Protein AF-N1JB78-F1 (afdb_monomer)

Nearest PDB structures (foldseek):
  8us4-assembly1_A  TM=1.452E-01  e=4.161E-01  Pseudomonas aeruginosa PAO1
  8us1-assembly1_A  TM=1.409E-01  e=8.564E-01  Pseudomonas aeruginosa PAO1
  8us2-assembly2_B  TM=1.282E-01  e=1.601E+00  Pseudomonas aeruginosa PAO1

pLDDT: mean 86.52, std 19.16, range [22.55, 98.88]

InterPro domains:
  IPR021102 Peptide-N4-(N-acetyl-beta-glucosaminyl)asparagine amidase A [PTHR31104] (4-340)
  IPR056948 Peptide N-acetyl-beta-D-glucosaminyl asparaginase amidase A, N-terminal [PF12222] (2-119)

Organism: Blumeria graminis f. sp. hordei (strain DH14) (NCBI:txid546991)

Structure (mmCIF, N/CA/C/O backbone):
data_AF-N1JB78-F1
#
_entry.id   AF-N1JB78-F1
#
loop_
_atom_site.group_PDB
_atom_site.id
_atom_site.type_symbol
_atom_site.label_atom_id
_atom_site.label_alt_id
_atom_site.label_comp_id
_atom_site.label_asym_id
_atom_site.label_entity_id
_atom_site.label_seq_id
_atom_site.pdbx_PDB_ins_code
_atom_site.Cartn_x
_atom_site.Cartn_y
_atom_site.Cartn_z
_atom_site.occupancy
_atom_site.B_iso_or_equiv
_atom_site.auth_seq_id
_atom_site.auth_comp_id
_atom_site.auth_asym_id
_atom_site.auth_atom_id
_atom_site.pdbx_PDB_model_num
ATOM 1 N N . MET A 1 1 ? 4.279 -5.003 -26.337 1.00 45.25 1 MET A N 1
ATOM 2 C CA . MET A 1 1 ? 3.695 -5.065 -24.983 1.00 45.25 1 MET A CA 1
ATOM 3 C C . MET A 1 1 ? 2.328 -4.400 -25.038 1.00 45.25 1 MET A C 1
ATOM 5 O O . MET A 1 1 ? 2.207 -3.403 -25.738 1.00 45.25 1 MET A O 1
ATOM 9 N N . THR A 1 2 ? 1.301 -4.965 -24.410 1.00 51.94 2 THR A N 1
ATOM 10 C CA . THR A 1 2 ? -0.037 -4.355 -24.332 1.00 51.94 2 THR A CA 1
ATOM 11 C C . THR A 1 2 ? -0.148 -3.575 -23.029 1.00 51.94 2 THR A C 1
ATOM 13 O O . THR A 1 2 ? 0.225 -4.096 -21.983 1.00 51.94 2 THR A O 1
ATOM 16 N N . LEU A 1 3 ? -0.635 -2.335 -23.083 1.00 63.84 3 LEU A N 1
ATOM 17 C CA . LEU A 1 3 ? -1.015 -1.606 -21.874 1.00 63.84 3 LEU A CA 1
ATOM 18 C C . LEU A 1 3 ? -2.269 -2.270 -21.301 1.00 63.84 3 LEU A C 1
ATOM 20 O O . LEU A 1 3 ? -3.248 -2.454 -22.029 1.00 63.84 3 LEU A O 1
ATOM 24 N N . ASN A 1 4 ? -2.236 -2.640 -20.023 1.00 65.75 4 ASN A N 1
ATOM 25 C CA . ASN A 1 4 ? -3.406 -3.207 -19.361 1.00 65.75 4 ASN A CA 1
ATOM 26 C C . ASN A 1 4 ? -4.521 -2.153 -19.280 1.00 65.75 4 ASN A C 1
ATOM 28 O O . ASN A 1 4 ? -4.266 -0.951 -19.172 1.00 65.75 4 ASN A O 1
ATOM 32 N N . GLY A 1 5 ? -5.772 -2.607 -19.353 1.00 69.31 5 GLY A N 1
ATOM 33 C CA . GLY A 1 5 ? -6.934 -1.723 -19.292 1.00 69.31 5 GLY A CA 1
ATOM 34 C C . GLY A 1 5 ? -7.060 -0.982 -17.955 1.00 69.31 5 GLY A C 1
ATOM 35 O O . GLY A 1 5 ? -6.502 -1.387 -16.931 1.00 69.31 5 GLY A O 1
ATOM 36 N N . PHE A 1 6 ? -7.864 0.083 -17.965 1.00 80.81 6 PHE A N 1
ATOM 37 C CA . PHE A 1 6 ? -8.300 0.820 -16.771 1.00 80.81 6 PHE A CA 1
ATOM 38 C C . PHE A 1 6 ? -7.197 1.570 -15.996 1.00 80.81 6 PHE A C 1
ATOM 40 O O . PHE A 1 6 ? -7.263 1.668 -14.769 1.00 80.81 6 PHE A O 1
ATOM 47 N N . SER A 1 7 ? -6.223 2.162 -16.706 1.00 87.81 7 SER A N 1
ATOM 48 C CA . SER A 1 7 ? -5.169 3.055 -16.167 1.00 87.81 7 SER A CA 1
ATOM 49 C C . SER A 1 7 ? -4.082 2.349 -15.319 1.00 87.81 7 SER A C 1
ATOM 51 O O . SER A 1 7 ? -4.271 1.186 -14.954 1.00 87.81 7 SER A O 1
ATOM 53 N N . PRO A 1 8 ? -2.958 3.017 -14.971 1.00 90.19 8 PRO A N 1
ATOM 54 C CA . PRO A 1 8 ? -1.932 2.473 -14.069 1.00 90.19 8 PRO A CA 1
ATOM 55 C C . PRO A 1 8 ? -2.335 2.486 -12.582 1.00 90.19 8 PRO A C 1
ATOM 57 O O . PRO A 1 8 ? -1.579 2.012 -11.744 1.00 90.19 8 PRO A O 1
ATOM 60 N N . PHE A 1 9 ? -3.502 3.034 -12.240 1.00 93.38 9 PHE A N 1
ATOM 61 C CA . PHE A 1 9 ? -3.968 3.172 -10.865 1.00 93.38 9 PHE A CA 1
ATOM 62 C C . PHE A 1 9 ? -4.898 2.028 -10.454 1.00 93.38 9 PHE A C 1
ATOM 64 O O . PHE A 1 9 ? -5.710 1.559 -11.260 1.00 93.38 9 PHE A O 1
ATOM 71 N N . ARG A 1 10 ? -4.805 1.599 -9.191 1.00 93.88 10 ARG A N 1
ATOM 72 C CA . ARG A 1 10 ? -5.688 0.600 -8.585 1.00 93.88 10 ARG A CA 1
ATOM 73 C C . ARG A 1 10 ? -6.072 1.029 -7.173 1.00 93.88 10 ARG A C 1
ATOM 75 O O . ARG A 1 10 ? -5.198 1.318 -6.363 1.00 93.88 10 ARG A O 1
ATOM 82 N N . GLU A 1 11 ? -7.369 1.018 -6.891 1.00 96.25 11 GLU A N 1
ATOM 83 C CA . GLU A 1 11 ? -7.931 1.207 -5.553 1.00 96.25 11 GLU A CA 1
ATOM 84 C C . GLU A 1 11 ? -8.647 -0.075 -5.137 1.00 96.25 11 GLU A C 1
ATOM 86 O O . GLU A 1 11 ? -9.532 -0.554 -5.844 1.00 96.25 11 GLU A O 1
ATOM 91 N N . VAL A 1 12 ? -8.263 -0.634 -3.994 1.00 97.12 12 VAL A N 1
ATOM 92 C CA . VAL A 1 12 ? -9.001 -1.722 -3.352 1.00 97.12 12 VAL A CA 1
ATOM 93 C C . VAL A 1 12 ? -9.975 -1.089 -2.365 1.00 97.12 12 VAL A C 1
ATOM 95 O O . VAL A 1 12 ? -9.572 -0.275 -1.544 1.00 97.12 12 VAL A O 1
ATOM 98 N N . GLN A 1 13 ? -11.252 -1.429 -2.449 1.00 97.81 13 GLN A N 1
ATOM 99 C CA . GLN A 1 13 ? -12.327 -0.865 -1.638 1.00 97.81 13 GLN A CA 1
ATOM 100 C C . GLN A 1 13 ? -12.920 -1.951 -0.748 1.00 97.81 13 GLN A C 1
ATOM 102 O O . GLN A 1 13 ? -13.167 -3.060 -1.221 1.00 97.81 13 GLN A O 1
ATOM 107 N N . LEU A 1 14 ? -13.199 -1.609 0.508 1.00 98.38 14 LEU A N 1
ATOM 108 C CA . LEU A 1 14 ? -14.078 -2.376 1.382 1.00 98.38 14 LEU A CA 1
ATOM 109 C C . LEU A 1 14 ? -15.451 -1.707 1.395 1.00 98.38 14 LEU A C 1
ATOM 111 O O . LEU A 1 14 ? -15.554 -0.526 1.736 1.00 98.38 14 LEU A O 1
ATOM 115 N N . LEU A 1 15 ? -16.500 -2.457 1.067 1.00 98.19 15 LEU A N 1
ATOM 116 C CA . LEU A 1 15 ? -17.882 -2.019 1.220 1.00 98.19 15 LEU A CA 1
ATOM 117 C C . LEU A 1 15 ? -18.598 -2.869 2.271 1.00 98.19 15 LEU A C 1
ATOM 119 O O . LEU A 1 15 ? -18.447 -4.089 2.288 1.00 98.19 15 LEU A O 1
ATOM 123 N N . ILE A 1 16 ? -19.405 -2.221 3.110 1.00 98.44 16 ILE A N 1
ATOM 124 C CA . ILE A 1 16 ? -20.310 -2.854 4.075 1.00 98.44 16 ILE A CA 1
ATOM 125 C C . ILE A 1 16 ? -21.734 -2.506 3.650 1.00 98.44 16 ILE A C 1
ATOM 127 O O . ILE A 1 16 ? -22.088 -1.331 3.547 1.00 98.44 16 ILE A O 1
ATOM 131 N N . ASP A 1 17 ? -22.528 -3.525 3.326 1.00 97.50 17 ASP A N 1
ATOM 132 C CA . ASP A 1 17 ? -23.899 -3.392 2.816 1.00 97.50 17 ASP A CA 1
ATOM 133 C C . ASP A 1 17 ? -24.011 -2.394 1.643 1.00 97.50 17 ASP A C 1
ATOM 135 O O . ASP A 1 17 ? -24.917 -1.561 1.567 1.00 97.50 17 ASP A O 1
ATOM 139 N N . GLY A 1 18 ? -23.039 -2.457 0.724 1.00 96.75 18 GLY A N 1
ATOM 140 C CA . GLY A 1 18 ? -22.968 -1.618 -0.478 1.00 96.75 18 GLY A CA 1
ATOM 141 C C . GLY A 1 18 ? -22.473 -0.185 -0.251 1.00 96.75 18 GLY A C 1
ATOM 142 O O . GLY A 1 18 ? -22.441 0.602 -1.195 1.00 96.75 18 GLY A O 1
ATOM 143 N N . LYS A 1 19 ? -22.071 0.173 0.973 1.00 97.75 19 LYS A N 1
ATOM 144 C CA . LYS A 1 19 ? -21.529 1.494 1.318 1.00 97.75 19 LYS A CA 1
ATOM 145 C C . LYS A 1 19 ? -20.030 1.409 1.585 1.00 97.75 19 LYS A C 1
ATOM 147 O O . LYS A 1 19 ? -19.569 0.462 2.210 1.00 97.75 19 LYS A O 1
ATOM 152 N N . LEU A 1 20 ? -19.268 2.407 1.143 1.00 98.00 20 LEU A N 1
ATOM 153 C CA . LEU A 1 20 ? -17.815 2.415 1.307 1.00 98.00 20 LEU A CA 1
ATOM 154 C C . LEU A 1 20 ? -17.415 2.526 2.788 1.00 98.00 20 LEU A C 1
ATOM 156 O O . LEU A 1 20 ? -17.781 3.490 3.457 1.00 98.00 20 LEU A O 1
ATOM 160 N N . ALA A 1 21 ? -16.633 1.558 3.261 1.00 98.44 21 ALA A N 1
ATOM 161 C CA . ALA A 1 21 ? -16.106 1.487 4.621 1.00 98.44 21 ALA A CA 1
ATOM 162 C C . ALA A 1 21 ? -14.614 1.855 4.707 1.00 98.44 21 ALA A C 1
ATOM 164 O O . ALA A 1 21 ? -14.156 2.318 5.745 1.00 98.44 21 ALA A O 1
ATOM 165 N N . GLY A 1 22 ? -13.861 1.690 3.619 1.00 98.50 22 GLY A N 1
ATOM 166 C CA . GLY A 1 22 ? -12.447 2.054 3.552 1.00 98.50 22 GLY A CA 1
ATOM 167 C C . GLY A 1 22 ? -11.826 1.719 2.205 1.00 98.50 22 GLY A C 1
ATOM 168 O O . GLY A 1 22 ? -12.439 1.034 1.381 1.00 98.50 22 GLY A O 1
ATOM 169 N N . VAL A 1 23 ? -10.612 2.208 1.977 1.00 98.38 23 VAL A N 1
ATOM 170 C CA . VAL A 1 23 ? -9.838 1.960 0.758 1.00 98.38 23 VAL A CA 1
ATOM 171 C C . VAL A 1 23 ? -8.391 1.601 1.070 1.00 98.38 23 VAL A C 1
ATOM 173 O O . VAL A 1 23 ? -7.875 1.950 2.122 1.00 98.38 23 VAL A O 1
ATOM 176 N N . TYR A 1 24 ? -7.729 0.943 0.126 1.00 97.44 24 TYR A N 1
ATOM 177 C CA . TYR A 1 24 ? -6.304 0.646 0.153 1.00 97.44 24 TYR A CA 1
ATOM 178 C C . TYR A 1 24 ? -5.687 0.895 -1.222 1.00 97.44 24 TYR A C 1
ATOM 180 O O . TYR A 1 24 ? -6.198 0.411 -2.239 1.00 97.44 24 TYR A O 1
ATOM 188 N N . TRP A 1 25 ? -4.570 1.626 -1.255 1.00 97.38 25 TRP A N 1
ATOM 189 C CA . TRP A 1 25 ? -3.743 1.820 -2.448 1.00 97.38 25 TRP A CA 1
ATOM 190 C C . TRP A 1 25 ? -2.436 1.028 -2.296 1.00 97.38 25 TRP A C 1
ATOM 192 O O . TRP A 1 25 ? -1.566 1.437 -1.521 1.00 97.38 25 TRP A O 1
ATOM 202 N N . PRO A 1 26 ? -2.291 -0.116 -2.998 1.00 94.88 26 PRO A N 1
ATOM 203 C CA . PRO A 1 26 ? -1.233 -1.073 -2.708 1.00 94.88 26 PRO A CA 1
ATOM 204 C C . PRO A 1 26 ? 0.194 -0.566 -2.888 1.00 94.88 26 PRO A C 1
ATOM 206 O O . PRO A 1 26 ? 0.506 0.154 -3.839 1.00 94.88 26 PRO A O 1
ATOM 209 N N . PHE A 1 27 ? 1.091 -1.043 -2.022 1.00 96.38 27 PHE A N 1
ATOM 210 C CA . PHE A 1 27 ? 2.527 -0.958 -2.269 1.00 96.38 27 PHE A CA 1
ATOM 211 C C . PHE A 1 27 ? 2.874 -1.793 -3.520 1.00 96.38 27 PHE A C 1
ATOM 213 O O . PHE A 1 27 ? 2.440 -2.945 -3.618 1.00 96.38 27 PHE A O 1
ATOM 220 N N . PRO A 1 28 ? 3.646 -1.267 -4.491 1.00 93.69 28 PRO A N 1
ATOM 221 C CA . PRO A 1 28 ? 3.922 -1.957 -5.753 1.00 93.69 28 PRO A CA 1
ATOM 222 C C . PRO A 1 28 ? 4.957 -3.084 -5.589 1.00 93.69 28 PRO A C 1
ATOM 224 O O . PRO A 1 28 ? 6.095 -2.974 -6.049 1.00 93.69 28 PRO A O 1
ATOM 227 N N . VAL A 1 29 ? 4.619 -4.168 -4.891 1.00 94.75 29 VAL A N 1
ATOM 228 C CA . VAL A 1 29 ? 5.514 -5.321 -4.678 1.00 94.75 29 VAL A CA 1
ATOM 229 C C . VAL A 1 29 ? 6.004 -5.869 -6.023 1.00 94.75 29 VAL A C 1
ATOM 231 O O . VAL A 1 29 ? 5.210 -6.161 -6.915 1.00 94.75 29 VAL A O 1
ATOM 234 N N . ILE A 1 30 ? 7.326 -6.012 -6.177 1.00 94.19 30 ILE A N 1
ATOM 235 C CA . ILE A 1 30 ? 7.921 -6.678 -7.343 1.00 94.19 30 ILE A CA 1
ATOM 236 C C . ILE A 1 30 ? 8.492 -8.011 -6.868 1.00 94.19 30 ILE A C 1
ATOM 238 O O . ILE A 1 30 ? 9.500 -8.043 -6.167 1.00 94.19 30 ILE A O 1
ATOM 242 N N . PHE A 1 31 ? 7.827 -9.104 -7.242 1.00 92.19 31 PHE A N 1
ATOM 243 C CA . PHE A 1 31 ? 8.242 -10.461 -6.889 1.00 92.19 31 PHE A CA 1
ATOM 244 C C . PHE A 1 31 ? 9.546 -10.877 -7.570 1.00 92.19 31 PHE A C 1
ATOM 246 O O . PHE A 1 31 ? 9.946 -10.333 -8.604 1.00 92.19 31 PHE A O 1
ATOM 253 N N . THR A 1 32 ? 10.191 -11.896 -7.000 1.00 89.81 32 THR A N 1
ATOM 254 C CA . THR A 1 32 ? 11.433 -12.457 -7.530 1.00 89.81 32 THR A CA 1
ATOM 255 C C . THR A 1 32 ? 11.240 -12.926 -8.976 1.00 89.81 32 THR A C 1
ATOM 257 O O . THR A 1 32 ? 10.363 -13.717 -9.309 1.00 89.81 32 THR A O 1
ATOM 260 N N . GLY A 1 33 ? 12.060 -12.379 -9.871 1.00 85.06 33 GLY A N 1
ATOM 261 C CA . GLY A 1 33 ? 11.983 -12.603 -11.317 1.00 85.06 33 GLY A CA 1
ATOM 262 C C . GLY A 1 33 ? 11.240 -11.518 -12.105 1.00 85.06 33 GLY A C 1
ATOM 263 O O . GLY A 1 33 ? 11.380 -11.484 -13.326 1.00 85.06 33 GLY A O 1
ATOM 264 N N . GLY A 1 34 ? 10.508 -10.613 -11.446 1.00 89.56 34 GLY A N 1
ATOM 265 C CA . GLY A 1 34 ? 9.840 -9.480 -12.095 1.00 89.56 34 GLY A CA 1
ATOM 266 C C . GLY A 1 34 ? 10.831 -8.480 -12.694 1.00 89.56 34 GLY A C 1
ATOM 267 O O . GLY A 1 34 ? 11.967 -8.385 -12.244 1.00 89.56 34 GLY A O 1
ATOM 268 N N . VAL A 1 35 ? 10.417 -7.708 -13.701 1.00 90.62 35 VAL A N 1
ATOM 269 C CA . VAL A 1 35 ? 11.266 -6.726 -14.409 1.00 90.62 35 VAL A CA 1
ATOM 270 C C . VAL A 1 35 ? 12.491 -7.365 -15.094 1.00 90.62 35 VAL A C 1
ATOM 272 O O . VAL A 1 35 ? 12.464 -7.578 -16.304 1.00 90.62 35 VAL A O 1
ATOM 275 N N . VAL A 1 36 ? 13.545 -7.703 -14.342 1.00 92.88 36 VAL A N 1
ATOM 276 C CA . VAL A 1 36 ? 14.737 -8.431 -14.799 1.00 92.88 36 VAL A CA 1
ATOM 277 C C . VAL A 1 36 ? 15.184 -9.420 -13.713 1.00 92.88 36 VAL A C 1
ATOM 279 O O . VAL A 1 36 ? 15.400 -9.001 -12.576 1.00 92.88 36 VAL A O 1
ATOM 282 N N . PRO A 1 37 ? 15.413 -10.715 -14.026 1.00 90.00 37 PRO A N 1
ATOM 283 C CA . PRO A 1 37 ? 15.774 -11.722 -13.020 1.00 90.00 37 PRO A CA 1
ATOM 284 C C . PRO A 1 37 ? 17.030 -11.423 -12.190 1.00 90.00 37 PRO A C 1
ATOM 286 O O . PRO A 1 37 ? 17.159 -11.937 -11.081 1.00 90.00 37 PRO A O 1
ATOM 289 N N . GLY A 1 38 ? 17.966 -10.633 -12.725 1.00 91.94 38 GLY A N 1
ATOM 290 C CA . GLY A 1 38 ? 19.208 -10.253 -12.047 1.00 91.94 38 GLY A CA 1
ATOM 291 C C . GLY A 1 38 ? 19.015 -9.349 -10.826 1.00 91.94 38 GLY A C 1
ATOM 292 O O . GLY A 1 38 ? 19.875 -9.367 -9.957 1.00 91.94 38 GLY A O 1
ATOM 293 N N . LEU A 1 39 ? 17.892 -8.626 -10.724 1.00 94.06 39 LEU A N 1
ATOM 294 C CA . LEU A 1 39 ? 17.600 -7.703 -9.613 1.00 94.06 39 LEU A CA 1
ATOM 295 C C . LEU A 1 39 ? 17.371 -8.405 -8.266 1.00 94.06 39 LEU A C 1
ATOM 297 O O . LEU A 1 39 ? 17.384 -7.759 -7.230 1.00 94.06 39 LEU A O 1
ATOM 301 N N . TRP A 1 40 ? 17.095 -9.712 -8.263 1.00 93.81 40 TRP A N 1
ATOM 302 C CA . TRP A 1 40 ? 16.509 -10.381 -7.093 1.00 93.81 40 TRP A CA 1
ATOM 303 C C . TRP A 1 40 ? 17.411 -11.460 -6.493 1.00 93.81 40 TRP A C 1
ATOM 305 O O . TRP A 1 40 ? 16.920 -12.497 -6.038 1.00 93.81 40 TRP A O 1
ATOM 315 N N . ARG A 1 41 ? 18.738 -11.290 -6.588 1.00 90.25 41 ARG A N 1
ATOM 316 C CA . ARG A 1 41 ? 19.715 -12.277 -6.102 1.00 90.25 41 ARG A CA 1
ATOM 317 C C . ARG A 1 41 ? 20.916 -11.625 -5.405 1.00 90.25 41 ARG A C 1
ATOM 319 O O . ARG A 1 41 ? 21.627 -10.864 -6.059 1.00 90.25 41 ARG A O 1
ATOM 326 N N . PRO A 1 42 ? 21.215 -11.979 -4.137 1.00 91.06 42 PRO A N 1
ATOM 327 C CA . PRO A 1 42 ? 20.398 -12.740 -3.185 1.00 91.06 42 PRO A CA 1
ATOM 328 C C . PRO A 1 42 ? 19.349 -11.879 -2.454 1.00 91.06 42 PRO A C 1
ATOM 330 O O . PRO A 1 42 ? 18.540 -12.425 -1.711 1.00 91.06 42 PRO A O 1
ATOM 333 N N . ILE A 1 43 ? 19.346 -10.557 -2.656 1.00 94.31 43 ILE A N 1
ATOM 334 C CA . ILE A 1 43 ? 18.356 -9.643 -2.070 1.00 94.31 43 ILE A CA 1
ATOM 335 C C . ILE A 1 43 ? 17.062 -9.744 -2.879 1.00 94.31 43 ILE A C 1
ATOM 337 O O . ILE A 1 43 ? 17.090 -9.618 -4.100 1.00 94.31 43 ILE A O 1
ATOM 341 N N . VAL A 1 44 ? 15.933 -9.980 -2.216 1.00 94.56 44 VAL A N 1
ATOM 342 C CA . VAL A 1 44 ? 14.610 -10.048 -2.857 1.00 94.56 44 VAL A CA 1
ATOM 343 C C . VAL A 1 44 ? 13.875 -8.712 -2.759 1.00 94.56 44 VAL A C 1
ATOM 345 O O . VAL A 1 44 ? 14.284 -7.826 -2.014 1.00 94.56 44 VAL A O 1
ATOM 348 N N . GLY A 1 45 ? 12.786 -8.543 -3.512 1.00 94.00 45 GLY A N 1
ATOM 349 C CA . GLY A 1 45 ? 11.978 -7.325 -3.443 1.00 94.00 45 GLY A CA 1
ATOM 350 C C . GLY A 1 45 ? 11.410 -7.076 -2.040 1.00 94.00 45 GLY A C 1
ATOM 351 O O . GLY A 1 45 ? 11.117 -8.026 -1.307 1.00 94.00 45 GLY A O 1
ATOM 352 N N . ILE A 1 46 ? 11.222 -5.802 -1.685 1.00 95.69 46 ILE A N 1
ATOM 353 C CA . ILE A 1 46 ? 10.551 -5.399 -0.436 1.00 95.69 46 ILE A CA 1
ATOM 354 C C . ILE A 1 46 ? 9.186 -6.114 -0.338 1.00 95.69 46 ILE A C 1
ATOM 356 O O . ILE A 1 46 ? 8.442 -6.150 -1.320 1.00 95.69 46 ILE A O 1
ATOM 360 N N . ASP A 1 47 ? 8.891 -6.691 0.832 1.00 94.06 47 ASP A N 1
ATOM 361 C CA . ASP A 1 47 ? 7.665 -7.438 1.184 1.00 94.06 47 ASP A CA 1
ATOM 362 C C . ASP A 1 47 ? 7.393 -8.727 0.386 1.00 94.06 47 ASP A C 1
ATOM 364 O O . ASP A 1 47 ? 6.329 -9.326 0.501 1.00 94.06 47 ASP A O 1
ATOM 368 N N . THR A 1 48 ? 8.339 -9.222 -0.418 1.00 92.75 48 THR A N 1
ATOM 369 C CA . THR A 1 48 ? 8.076 -10.394 -1.284 1.00 92.75 48 THR A CA 1
ATOM 370 C C . THR A 1 48 ? 7.915 -11.728 -0.550 1.00 92.75 48 THR A C 1
ATOM 372 O O . THR A 1 48 ? 7.326 -12.650 -1.115 1.00 92.75 48 THR A O 1
ATOM 375 N N . TYR A 1 49 ? 8.421 -11.845 0.681 1.00 90.19 49 TYR A N 1
ATOM 376 C CA . TYR A 1 49 ? 8.235 -13.031 1.531 1.00 90.19 49 TYR A CA 1
ATOM 377 C C . TYR A 1 49 ? 7.188 -12.848 2.629 1.00 90.19 49 TYR A C 1
ATOM 379 O O . TYR A 1 49 ? 6.679 -13.844 3.134 1.00 90.19 49 TYR A O 1
ATOM 387 N N . ASP A 1 50 ? 6.865 -11.604 2.970 1.00 88.44 50 ASP A N 1
ATOM 388 C CA . ASP A 1 50 ? 5.878 -11.255 3.984 1.00 88.44 50 ASP A CA 1
ATOM 389 C C . ASP A 1 50 ? 5.068 -10.067 3.462 1.00 88.44 50 ASP A C 1
ATOM 391 O O . ASP A 1 50 ? 5.489 -8.910 3.540 1.00 88.44 50 ASP A O 1
ATOM 395 N N . LEU A 1 51 ? 3.956 -10.385 2.794 1.00 91.25 51 LEU A N 1
ATOM 396 C CA . LEU A 1 51 ? 3.096 -9.384 2.177 1.00 91.25 51 LEU A CA 1
ATOM 397 C C . LEU A 1 51 ? 2.330 -8.662 3.276 1.00 91.25 51 LEU A C 1
ATOM 399 O O . LEU A 1 51 ? 1.476 -9.255 3.935 1.00 91.25 51 LEU A O 1
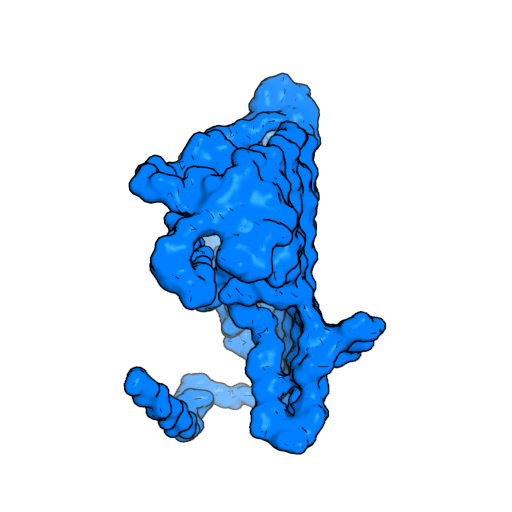ATOM 403 N N . ARG A 1 52 ? 2.597 -7.366 3.429 1.00 90.50 52 ARG A N 1
ATOM 404 C CA . ARG A 1 52 ? 1.862 -6.543 4.384 1.00 90.50 52 ARG A CA 1
ATOM 405 C C . ARG A 1 52 ? 0.385 -6.483 4.045 1.00 90.50 52 ARG A C 1
ATOM 407 O O . ARG A 1 52 ? -0.015 -6.332 2.891 1.00 90.50 52 ARG A O 1
ATOM 414 N N . GLU A 1 53 ? -0.411 -6.515 5.098 1.00 91.94 53 GLU A N 1
ATOM 415 C CA . GLU A 1 53 ? -1.853 -6.385 5.025 1.00 91.94 53 GLU A CA 1
ATOM 416 C C . GLU A 1 53 ? -2.273 -4.988 5.465 1.00 91.94 53 GLU A C 1
ATOM 418 O O . GLU A 1 53 ? -1.729 -4.425 6.414 1.00 91.94 53 GLU A O 1
ATOM 423 N N . HIS A 1 54 ? -3.248 -4.418 4.765 1.00 94.44 54 HIS A N 1
ATOM 424 C CA . HIS A 1 54 ? -3.754 -3.093 5.085 1.00 94.44 54 HIS A CA 1
ATOM 425 C C . HIS A 1 54 ? -4.875 -3.165 6.125 1.00 94.44 54 HIS A C 1
ATOM 427 O O . HIS A 1 54 ? -5.734 -4.047 6.061 1.00 94.44 54 HIS A O 1
ATOM 433 N N . GLN A 1 55 ? -4.873 -2.231 7.073 1.00 95.50 55 GLN A N 1
ATOM 434 C CA . GLN A 1 55 ? -5.874 -2.126 8.130 1.00 95.50 55 GLN A CA 1
ATOM 435 C C . GLN A 1 55 ? -6.944 -1.100 7.740 1.00 95.50 55 GLN A C 1
ATOM 437 O O . GLN A 1 55 ? -6.625 0.036 7.416 1.00 95.50 55 GLN A O 1
ATOM 442 N N . ILE A 1 56 ? -8.216 -1.497 7.814 1.00 97.50 56 ILE A N 1
ATOM 443 C CA . ILE A 1 56 ? -9.373 -0.599 7.712 1.00 97.50 56 ILE A CA 1
ATOM 444 C C . ILE A 1 56 ? -10.168 -0.742 9.004 1.00 97.50 56 ILE A C 1
ATOM 446 O O . ILE A 1 56 ? -10.602 -1.848 9.335 1.00 97.50 56 ILE A O 1
ATOM 450 N N . ASP A 1 57 ? -10.357 0.357 9.732 1.00 97.44 57 ASP A N 1
ATOM 451 C CA . ASP A 1 57 ? -11.156 0.333 10.953 1.00 97.44 57 ASP A CA 1
ATOM 452 C C . ASP A 1 57 ? -12.657 0.368 10.638 1.00 97.44 57 ASP A C 1
ATOM 454 O O . ASP A 1 57 ? -13.204 1.365 10.163 1.00 97.44 57 ASP A O 1
ATOM 458 N N . ILE A 1 58 ? -13.336 -0.739 10.936 1.00 97.56 58 ILE A N 1
ATOM 459 C CA . ILE A 1 58 ? -14.788 -0.864 10.791 1.00 97.56 58 ILE A CA 1
ATOM 460 C C . ILE A 1 58 ? -15.541 -0.585 12.100 1.00 97.56 58 ILE A C 1
ATOM 462 O O . ILE A 1 58 ? -16.760 -0.732 12.129 1.00 97.56 58 ILE A O 1
ATOM 466 N N . THR A 1 59 ? -14.866 -0.148 13.171 1.00 97.12 59 THR A N 1
ATOM 467 C CA . THR A 1 59 ? -15.482 0.195 14.468 1.00 97.12 59 THR A CA 1
ATOM 468 C C . THR A 1 59 ? -16.678 1.141 14.338 1.00 97.12 59 THR A C 1
ATOM 470 O O . THR A 1 59 ? -17.698 0.871 14.977 1.00 97.12 59 THR A O 1
ATOM 473 N N . PRO A 1 60 ? -16.658 2.187 13.479 1.00 98.12 60 PRO A N 1
ATOM 474 C CA . PRO A 1 60 ? -17.828 3.043 13.296 1.00 98.12 60 PRO A CA 1
ATOM 475 C C . PRO A 1 60 ? -19.092 2.294 12.845 1.00 98.12 60 PRO A C 1
ATOM 477 O O . PRO A 1 60 ? -20.199 2.783 13.047 1.00 98.12 60 PRO A O 1
ATOM 480 N N . TRP A 1 61 ? -18.966 1.100 12.271 1.00 98.06 61 TRP A N 1
ATOM 481 C CA . TRP A 1 61 ? -20.090 0.296 11.801 1.00 98.06 61 TRP A CA 1
ATOM 482 C C . TRP A 1 61 ? -20.701 -0.597 12.882 1.00 98.06 61 TRP A C 1
ATOM 484 O O . TRP A 1 61 ? -21.813 -1.081 12.678 1.00 98.06 61 TRP A O 1
ATOM 494 N N . LEU A 1 62 ? -20.034 -0.796 14.029 1.00 96.31 62 LEU A N 1
ATOM 495 C CA . LEU A 1 62 ? -20.453 -1.759 15.060 1.00 96.31 62 LEU A CA 1
ATOM 496 C C . LEU A 1 62 ? -21.905 -1.577 15.506 1.00 96.31 62 LEU A C 1
ATOM 498 O O . LEU A 1 62 ? -22.606 -2.570 15.683 1.00 96.31 62 LEU A O 1
ATOM 502 N N . GLY A 1 63 ? -22.374 -0.330 15.617 1.00 93.69 63 GLY A N 1
ATOM 503 C CA . GLY A 1 63 ? -23.740 -0.030 16.047 1.00 93.69 63 GLY A CA 1
ATOM 504 C C . GLY A 1 63 ? -24.835 -0.515 15.092 1.00 93.69 63 GLY A C 1
ATOM 505 O O . GLY A 1 63 ? -25.977 -0.655 15.519 1.00 93.69 63 GLY A O 1
ATOM 506 N N . VAL A 1 64 ? -24.499 -0.787 13.824 1.00 94.75 64 VAL A N 1
ATOM 507 C CA . VAL A 1 64 ? -25.450 -1.263 12.803 1.00 94.75 64 VAL A CA 1
ATOM 508 C C . VAL A 1 64 ? -25.177 -2.681 12.306 1.00 94.75 64 VAL A C 1
ATOM 510 O O . VAL A 1 64 ? -26.070 -3.255 11.699 1.00 94.75 64 VAL A O 1
ATOM 513 N N . ILE A 1 65 ? -23.988 -3.246 12.555 1.00 96.25 65 ILE A N 1
ATOM 514 C CA . ILE A 1 65 ? -23.654 -4.631 12.160 1.00 96.25 65 ILE A CA 1
ATOM 515 C C . ILE A 1 65 ? -23.803 -5.657 13.293 1.00 96.25 65 ILE A C 1
ATOM 517 O O . ILE A 1 65 ? -23.666 -6.858 13.068 1.00 96.25 65 ILE A O 1
ATOM 521 N N . SER A 1 66 ? -24.056 -5.195 14.521 1.00 94.75 66 SER A N 1
ATOM 522 C CA . SER A 1 66 ? -24.242 -6.049 15.707 1.00 94.75 66 SER A CA 1
ATOM 523 C C . SER A 1 66 ? -25.721 -6.359 15.989 1.00 94.75 66 SER A C 1
ATOM 525 O O . SER A 1 66 ? -26.086 -6.683 17.115 1.00 94.75 66 SER A O 1
ATOM 527 N N . ASP A 1 67 ? -26.598 -6.246 14.989 1.00 94.12 67 ASP A N 1
ATOM 528 C CA . ASP A 1 67 ? -28.059 -6.325 15.153 1.00 94.12 67 ASP A CA 1
ATOM 529 C C . ASP A 1 67 ? -28.632 -7.759 15.054 1.00 94.12 67 ASP A C 1
ATOM 531 O O . ASP A 1 67 ? -29.838 -7.971 15.202 1.00 94.12 67 ASP A O 1
ATOM 535 N N . GLY A 1 68 ? -27.767 -8.753 14.822 1.00 93.81 68 GLY A N 1
ATOM 536 C CA . GLY A 1 68 ? -28.135 -10.159 14.644 1.00 93.81 68 GLY A CA 1
ATOM 537 C C . GLY A 1 68 ? -28.602 -10.527 13.231 1.00 93.81 68 GLY A C 1
ATOM 538 O O . GLY A 1 68 ? -28.924 -11.694 12.990 1.00 93.81 68 GLY A O 1
ATOM 539 N N . ASN A 1 69 ? -28.628 -9.577 12.293 1.00 96.31 69 ASN A N 1
ATOM 540 C CA . ASN A 1 69 ? -28.943 -9.818 10.891 1.00 96.31 69 ASN A CA 1
ATOM 541 C C . ASN A 1 69 ? -27.694 -10.217 10.087 1.00 96.31 69 ASN A C 1
ATOM 543 O O . ASN A 1 69 ? -26.556 -10.195 10.554 1.00 96.31 69 ASN A O 1
ATOM 547 N N . SER A 1 70 ? -27.918 -10.654 8.846 1.00 97.44 70 SER A N 1
ATOM 548 C CA . SER A 1 70 ? -26.830 -10.926 7.902 1.00 97.44 70 SER A CA 1
ATOM 549 C C . SER A 1 70 ? -26.378 -9.637 7.220 1.00 97.44 70 SER A C 1
ATOM 551 O O . SER A 1 70 ? -27.211 -8.925 6.663 1.00 97.44 70 SER A O 1
ATOM 553 N N . HIS A 1 71 ? -25.065 -9.407 7.185 1.00 97.31 71 HIS A N 1
ATOM 554 C CA . HIS A 1 71 ? -24.429 -8.268 6.515 1.00 97.31 71 HIS A CA 1
ATOM 555 C C . HIS A 1 71 ? -23.499 -8.730 5.393 1.00 97.31 71 HIS A C 1
ATOM 557 O O . HIS A 1 71 ? -22.956 -9.838 5.431 1.00 97.31 71 HIS A O 1
ATOM 563 N N . THR A 1 72 ? -23.299 -7.873 4.394 1.00 97.94 72 THR A N 1
ATOM 564 C CA . THR A 1 72 ? -22.411 -8.136 3.255 1.00 97.94 72 THR A CA 1
ATOM 565 C C . THR A 1 72 ? -21.147 -7.295 3.351 1.00 97.94 72 THR A C 1
ATOM 567 O O . THR A 1 72 ? -21.216 -6.070 3.367 1.00 97.94 72 THR A O 1
ATOM 570 N N . PHE A 1 73 ? -19.993 -7.962 3.329 1.00 97.81 73 PHE A N 1
ATOM 571 C CA . PHE A 1 73 ? -18.682 -7.337 3.178 1.00 97.81 73 PHE A CA 1
ATOM 572 C C . PHE A 1 73 ? -18.163 -7.637 1.770 1.00 97.81 73 PHE A C 1
ATOM 574 O O . PHE A 1 73 ? -17.959 -8.798 1.415 1.00 97.81 73 PHE A O 1
ATOM 581 N N . GLU A 1 74 ? -17.969 -6.602 0.960 1.00 97.00 74 GLU A N 1
ATOM 582 C CA . GLU A 1 74 ? -17.491 -6.713 -0.419 1.00 97.00 74 GLU A CA 1
ATOM 583 C C . GLU A 1 74 ? -16.093 -6.102 -0.533 1.00 97.00 74 GLU A C 1
ATOM 585 O O . GLU A 1 74 ? -15.867 -4.974 -0.097 1.00 97.00 74 GLU A O 1
ATOM 590 N N . ILE A 1 75 ? -15.164 -6.835 -1.154 1.00 96.56 75 ILE A N 1
ATOM 591 C CA . ILE A 1 75 ? -13.889 -6.278 -1.614 1.00 96.56 75 ILE A CA 1
ATOM 592 C C . ILE A 1 75 ? -14.000 -6.029 -3.113 1.00 96.56 75 ILE A C 1
ATOM 594 O O . ILE A 1 75 ? -14.216 -6.964 -3.887 1.00 96.56 75 ILE A O 1
ATOM 598 N N . ARG A 1 76 ? -13.810 -4.776 -3.523 1.00 95.25 76 ARG A N 1
ATOM 599 C CA . ARG A 1 76 ? -13.870 -4.353 -4.925 1.00 95.25 76 ARG A CA 1
ATOM 600 C C . ARG A 1 76 ? -12.539 -3.759 -5.356 1.00 95.25 76 ARG A C 1
ATOM 602 O O . ARG A 1 76 ? -11.937 -2.996 -4.613 1.00 95.25 76 ARG A O 1
ATOM 609 N N . VAL A 1 77 ? -12.087 -4.077 -6.567 1.00 95.38 77 VAL A N 1
ATOM 610 C CA . VAL A 1 77 ? -10.894 -3.451 -7.156 1.00 95.38 77 VAL A CA 1
ATOM 611 C C . VAL A 1 77 ? -11.320 -2.524 -8.285 1.00 95.38 77 VAL A C 1
ATOM 613 O O . VAL A 1 77 ? -11.886 -2.968 -9.285 1.00 95.38 77 VAL A O 1
ATOM 616 N N . ALA A 1 78 ? -11.015 -1.242 -8.125 1.00 94.31 78 ALA A N 1
ATOM 617 C CA . ALA A 1 78 ? -11.287 -0.186 -9.083 1.00 94.31 78 ALA A CA 1
ATOM 618 C C . ALA A 1 78 ? -10.012 0.208 -9.839 1.00 94.31 78 ALA A C 1
ATOM 620 O O . ALA A 1 78 ? -8.927 0.304 -9.264 1.00 94.31 78 ALA A O 1
ATOM 621 N N . GLY A 1 79 ? -10.145 0.456 -11.139 1.00 94.12 79 GLY A N 1
ATOM 622 C CA . GLY A 1 79 ? -9.183 1.218 -11.931 1.00 94.12 79 GLY A CA 1
ATOM 623 C C . GLY A 1 79 ? -9.747 2.599 -12.252 1.00 94.12 79 GLY A C 1
ATOM 624 O O . GLY A 1 79 ? -10.682 3.064 -11.604 1.00 94.12 79 GLY A O 1
ATOM 625 N N . ILE A 1 80 ? -9.216 3.244 -13.288 1.00 92.94 80 ILE A N 1
ATOM 626 C CA . ILE A 1 80 ? -9.766 4.497 -13.814 1.00 92.94 80 ILE A CA 1
ATOM 627 C C . ILE A 1 80 ? -10.123 4.307 -15.276 1.00 92.94 80 ILE A C 1
ATOM 629 O O . ILE A 1 80 ? -9.313 3.846 -16.085 1.00 92.94 80 ILE A O 1
ATOM 633 N N . GLN A 1 81 ? -11.335 4.717 -15.624 1.00 89.25 81 GLN A N 1
ATOM 634 C CA . GLN A 1 81 ? -11.758 4.865 -17.001 1.00 89.25 81 GLN A CA 1
ATOM 635 C C . GLN A 1 81 ? -11.898 6.347 -17.330 1.00 89.25 81 GLN A C 1
ATOM 637 O O . GLN A 1 81 ? -12.646 7.091 -16.694 1.00 89.25 81 GLN A O 1
ATOM 642 N N . GLN A 1 82 ? -11.156 6.768 -18.346 1.00 82.94 82 GLN A N 1
ATOM 643 C CA . GLN A 1 82 ? -11.279 8.089 -18.939 1.00 82.94 82 GLN A CA 1
ATOM 644 C C . GLN A 1 82 ? -12.362 8.046 -20.022 1.00 82.94 82 GLN A C 1
ATOM 646 O O . GLN A 1 82 ? -12.378 7.135 -20.856 1.00 82.94 82 GLN A O 1
ATOM 651 N N . HIS A 1 83 ? -13.247 9.040 -20.041 1.00 72.25 83 HIS A N 1
ATOM 652 C CA . HIS A 1 83 ? -14.121 9.277 -21.187 1.00 72.25 83 HIS A CA 1
ATOM 653 C C . HIS A 1 83 ? -13.420 10.225 -22.172 1.00 72.25 83 HIS A C 1
ATOM 655 O O . HIS A 1 83 ? -12.697 11.125 -21.762 1.00 72.25 83 HIS A O 1
ATOM 661 N N . GLN A 1 84 ? -13.583 9.961 -23.472 1.00 65.19 84 GLN A N 1
ATOM 662 C CA . GLN A 1 84 ? -12.875 10.586 -24.603 1.00 65.19 84 GLN A CA 1
ATOM 663 C C . GLN A 1 84 ? -12.359 12.020 -24.358 1.00 65.19 84 GLN A C 1
ATOM 665 O O . GLN A 1 84 ? -13.148 12.952 -24.245 1.00 65.19 84 GLN A O 1
ATOM 670 N N . ASN A 1 85 ? -11.030 12.185 -24.378 1.00 65.62 85 ASN A N 1
ATOM 671 C CA . ASN A 1 85 ? -10.303 13.463 -24.298 1.00 65.62 85 ASN A CA 1
ATOM 672 C C . ASN A 1 85 ? -10.577 14.331 -23.053 1.00 65.62 85 ASN A C 1
ATOM 674 O O . ASN A 1 85 ? -10.203 15.504 -23.043 1.00 65.62 85 ASN A O 1
ATOM 678 N N . ASP A 1 86 ? -11.197 13.783 -22.008 1.00 79.50 86 ASP A N 1
ATOM 679 C CA . ASP A 1 86 ? -11.358 14.475 -20.729 1.00 79.50 86 ASP A CA 1
ATOM 680 C C . ASP A 1 86 ? -10.004 14.584 -20.001 1.00 79.50 86 ASP A C 1
ATOM 682 O O . ASP A 1 86 ? -9.151 13.718 -20.140 1.00 79.50 86 ASP A O 1
ATOM 686 N N . VAL A 1 87 ? -9.775 15.628 -19.212 1.00 83.69 87 VAL A N 1
ATOM 687 C CA . VAL A 1 87 ? -8.603 15.708 -18.313 1.00 83.69 87 VAL A CA 1
ATOM 688 C C . VAL A 1 87 ? -8.871 15.033 -16.965 1.00 83.69 87 VAL A C 1
ATOM 690 O O . VAL A 1 87 ? -8.028 15.062 -16.070 1.00 83.69 87 VAL A O 1
ATOM 693 N N . THR A 1 88 ? -10.050 14.430 -16.818 1.00 89.25 88 THR A N 1
ATOM 694 C CA . THR A 1 88 ? -10.508 13.697 -15.639 1.00 89.25 88 THR A CA 1
ATOM 695 C C . THR A 1 88 ? -10.906 12.261 -15.994 1.00 89.25 88 THR A C 1
ATOM 697 O O . THR A 1 88 ? -10.961 11.868 -17.162 1.00 89.25 88 THR A O 1
ATOM 700 N N . GLY A 1 89 ? -11.157 11.439 -14.977 1.00 89.06 89 GLY A N 1
ATOM 701 C CA . GLY A 1 89 ? -11.630 10.066 -15.138 1.00 89.06 89 GLY A CA 1
ATOM 702 C C . GLY A 1 89 ? -12.583 9.674 -14.019 1.00 89.06 89 GLY A C 1
ATOM 703 O O . GLY A 1 89 ? -12.766 10.420 -13.060 1.00 89.06 89 GLY A O 1
ATOM 704 N N . LYS A 1 90 ? -13.189 8.493 -14.143 1.00 92.19 90 LYS A N 1
ATOM 705 C CA . LYS A 1 90 ? -14.026 7.897 -13.098 1.00 92.19 90 LYS A CA 1
ATOM 706 C C . LYS A 1 90 ? -13.435 6.580 -12.633 1.00 92.19 90 LYS A C 1
ATOM 708 O O . LYS A 1 90 ? -12.864 5.844 -13.443 1.00 92.19 90 LYS A O 1
ATOM 713 N N . LEU A 1 91 ? -13.602 6.283 -11.347 1.00 93.62 91 LEU A N 1
ATOM 714 C CA . LEU A 1 91 ? -13.315 4.950 -10.837 1.00 93.62 91 LEU A CA 1
ATOM 715 C C . LEU A 1 91 ? -14.239 3.931 -11.502 1.00 93.62 91 LEU A C 1
ATOM 717 O O . LEU A 1 91 ? -15.422 4.195 -11.721 1.00 93.62 91 LEU A O 1
ATOM 721 N N . THR A 1 92 ? -13.685 2.775 -11.840 1.00 92.25 92 THR A N 1
ATOM 722 C CA . THR A 1 92 ? -14.462 1.655 -12.370 1.00 92.25 92 THR A CA 1
ATOM 723 C C . THR A 1 92 ? -14.947 0.740 -11.256 1.00 92.25 92 THR A C 1
ATOM 725 O O . THR A 1 92 ? -14.377 0.709 -10.171 1.00 92.25 92 THR A O 1
ATOM 728 N N . GLU A 1 93 ? -15.977 -0.057 -11.533 1.00 87.62 93 GLU A N 1
ATOM 729 C CA . GLU A 1 93 ? -16.426 -1.107 -10.605 1.00 87.62 93 GLU A CA 1
ATOM 730 C C . GLU A 1 93 ? -15.699 -2.442 -10.814 1.00 87.62 93 GLU A C 1
ATOM 732 O O . GLU A 1 93 ? -15.863 -3.381 -10.041 1.00 87.62 93 GLU A O 1
ATOM 737 N N . SER A 1 94 ? -14.890 -2.530 -11.868 1.00 82.88 94 SER A N 1
ATOM 738 C CA . SER A 1 94 ? -14.128 -3.716 -12.232 1.00 82.88 94 SER A CA 1
ATOM 739 C C . SER A 1 94 ? -12.794 -3.341 -12.859 1.00 82.88 94 SER A C 1
ATOM 741 O O . SER A 1 94 ? -12.632 -2.262 -13.435 1.00 82.88 94 SER A O 1
ATOM 743 N N . VAL A 1 95 ? -11.869 -4.288 -12.849 1.00 81.75 95 VAL A N 1
ATOM 744 C CA . VAL A 1 95 ? -10.604 -4.233 -13.583 1.00 81.75 95 VAL A CA 1
ATOM 745 C C . VAL A 1 95 ? -10.594 -5.279 -14.698 1.00 81.75 95 VAL A C 1
ATOM 747 O O . VAL A 1 95 ? -11.409 -6.197 -14.707 1.00 81.75 95 VAL A O 1
ATOM 750 N N . GLY A 1 96 ? -9.713 -5.102 -15.686 1.00 73.75 96 GLY A N 1
ATOM 751 C CA . GLY A 1 96 ? -9.677 -5.950 -16.886 1.00 73.75 96 GLY A CA 1
ATOM 752 C C . GLY A 1 96 ? -9.034 -7.321 -16.672 1.00 73.75 96 GLY A C 1
ATOM 753 O O . GLY A 1 96 ? -9.360 -8.253 -17.399 1.00 73.75 96 GLY A O 1
ATOM 754 N N . ASP A 1 97 ? -8.166 -7.434 -15.668 1.00 73.19 97 ASP A N 1
ATOM 755 C CA . ASP A 1 97 ? -7.451 -8.658 -15.305 1.00 73.19 97 ASP A CA 1
ATOM 756 C C . ASP A 1 97 ? -7.900 -9.161 -13.929 1.00 73.19 97 ASP A C 1
ATOM 758 O O . ASP A 1 97 ? -8.546 -8.444 -13.162 1.00 73.19 97 ASP A O 1
ATOM 762 N N . ASN A 1 98 ? -7.527 -10.391 -13.585 1.00 81.38 98 ASN A N 1
ATOM 763 C CA . ASN A 1 98 ? -7.838 -10.969 -12.284 1.00 81.38 98 ASN A CA 1
ATOM 764 C C . ASN A 1 98 ? -7.022 -10.320 -11.154 1.00 81.38 98 ASN A C 1
ATOM 766 O O . ASN A 1 98 ? -5.819 -10.098 -11.278 1.00 81.38 98 ASN A O 1
ATOM 770 N N . TRP A 1 99 ? -7.681 -10.075 -10.023 1.00 88.12 99 TRP A N 1
ATOM 771 C CA . TRP A 1 99 ? -7.059 -9.678 -8.762 1.00 88.12 99 TRP A CA 1
ATOM 772 C C . TRP A 1 99 ? -7.391 -10.719 -7.703 1.00 88.12 99 TRP A C 1
ATOM 774 O O . TRP A 1 99 ? -8.554 -11.075 -7.521 1.00 88.12 99 TRP A O 1
ATOM 784 N N . VAL A 1 100 ? -6.364 -11.228 -7.026 1.00 90.44 100 VAL A N 1
ATOM 785 C CA . VAL A 1 100 ? -6.544 -12.138 -5.894 1.00 90.44 100 VAL A CA 1
ATOM 786 C C . VAL A 1 100 ? -6.629 -11.283 -4.641 1.00 90.44 100 VAL A C 1
ATOM 788 O O . VAL A 1 100 ? -5.676 -10.585 -4.305 1.00 90.44 100 VAL A O 1
ATOM 791 N N . VAL A 1 101 ? -7.780 -11.325 -3.979 1.00 92.38 101 VAL A N 1
ATOM 792 C CA . VAL A 1 101 ? -8.049 -10.563 -2.759 1.00 92.38 101 VAL A CA 1
ATOM 793 C C . VAL A 1 101 ? -8.546 -11.496 -1.665 1.00 92.38 101 VAL A C 1
ATOM 795 O O . VAL A 1 101 ? -9.217 -12.492 -1.931 1.00 92.38 101 VAL A O 1
ATOM 798 N N . THR A 1 102 ? -8.202 -11.166 -0.429 1.00 94.12 102 THR A N 1
ATOM 799 C CA . THR A 1 102 ? -8.688 -11.834 0.775 1.00 94.12 102 THR A CA 1
ATOM 800 C C . THR A 1 102 ? -8.892 -10.782 1.855 1.00 94.12 102 THR A C 1
ATOM 802 O O . THR A 1 102 ? -8.302 -9.704 1.792 1.00 94.12 102 THR A O 1
ATOM 805 N N . GLY A 1 103 ? -9.730 -11.090 2.836 1.00 92.81 103 GLY A N 1
ATOM 806 C CA . GLY A 1 103 ? -9.978 -10.229 3.981 1.00 92.81 103 GLY A CA 1
ATOM 807 C C . GLY A 1 103 ? -10.173 -11.059 5.238 1.00 92.81 103 GLY A C 1
ATOM 808 O O . GLY A 1 103 ? -10.601 -12.212 5.181 1.00 92.81 103 GLY A O 1
ATOM 809 N N . LYS A 1 104 ? -9.861 -10.454 6.378 1.00 95.31 104 LYS A N 1
ATOM 810 C CA . LYS A 1 104 ? -10.184 -10.975 7.703 1.00 95.31 104 LYS A CA 1
ATOM 811 C C . LYS A 1 104 ? -10.716 -9.840 8.562 1.00 95.31 104 LYS A C 1
ATOM 813 O O . LYS A 1 104 ? -10.337 -8.688 8.369 1.00 95.31 104 LYS A O 1
ATOM 818 N N . ILE A 1 105 ? -11.600 -10.179 9.489 1.00 94.88 105 ILE A N 1
ATOM 819 C CA . ILE A 1 105 ? -12.197 -9.234 10.428 1.00 94.88 105 ILE A CA 1
ATOM 820 C C . ILE A 1 105 ? -11.734 -9.630 11.824 1.00 94.88 105 ILE A C 1
ATOM 822 O O . ILE A 1 105 ? -11.808 -10.803 12.193 1.00 94.88 105 ILE A O 1
ATOM 826 N N . PHE A 1 106 ? -11.270 -8.647 12.586 1.00 94.44 106 PHE A N 1
ATOM 827 C CA . PHE A 1 106 ? -10.982 -8.799 14.003 1.00 94.44 106 PHE A CA 1
ATOM 828 C C . PHE A 1 106 ? -12.076 -8.103 14.807 1.00 94.44 106 PHE A C 1
ATOM 830 O O . PHE A 1 106 ? -12.476 -6.989 14.475 1.00 94.44 106 PHE A O 1
ATOM 837 N N . VAL A 1 107 ? -12.570 -8.778 15.842 1.00 91.56 107 VAL A N 1
ATOM 838 C CA . VAL A 1 107 ? -13.606 -8.265 16.741 1.00 91.56 107 VAL A CA 1
ATOM 839 C C . VAL A 1 107 ? -13.183 -8.484 18.185 1.00 91.56 107 VAL A C 1
ATOM 841 O O . VAL A 1 107 ? -12.610 -9.522 18.520 1.00 91.56 107 VAL A O 1
ATOM 844 N N . TRP A 1 108 ? -13.504 -7.517 19.036 1.00 91.06 108 TRP A N 1
ATOM 845 C CA . TRP A 1 108 ? -13.340 -7.605 20.481 1.00 91.06 108 TRP A CA 1
ATOM 846 C C . TRP A 1 108 ? -14.719 -7.600 21.112 1.00 91.06 108 TRP A C 1
ATOM 848 O O . TRP A 1 108 ? -15.586 -6.823 20.716 1.00 91.06 108 TRP A O 1
ATOM 858 N N . LEU A 1 109 ? -14.922 -8.504 22.064 1.00 91.94 109 LEU A N 1
ATOM 859 C CA . LEU A 1 109 ? -16.174 -8.586 22.798 1.00 91.94 109 LEU A CA 1
ATOM 860 C C . LEU A 1 109 ? -16.173 -7.571 23.935 1.00 91.94 109 LEU A C 1
ATOM 862 O O . LEU A 1 109 ? -15.130 -7.271 24.520 1.00 91.94 109 LEU A O 1
ATOM 866 N N . ASP A 1 110 ? -17.364 -7.087 24.259 1.00 90.44 110 ASP A N 1
ATOM 867 C CA . ASP A 1 110 ? -17.590 -6.335 25.482 1.00 90.44 110 ASP A CA 1
ATOM 868 C C . ASP A 1 110 ? -17.196 -7.186 26.710 1.00 90.44 110 ASP A C 1
ATOM 870 O O . ASP A 1 110 ? -17.247 -8.421 26.688 1.00 90.44 110 ASP A O 1
ATOM 874 N N . SER A 1 111 ? -16.797 -6.513 27.791 1.00 89.06 111 SER A N 1
ATOM 875 C CA . SER A 1 111 ? -16.543 -7.136 29.093 1.00 89.06 111 SER A CA 1
ATOM 876 C C . SER A 1 111 ? -17.724 -7.978 29.592 1.00 89.06 111 SER A C 1
ATOM 878 O O . SER A 1 111 ? -17.513 -9.016 30.224 1.00 89.06 111 SER A O 1
ATOM 880 N N . ASP A 1 112 ? -18.956 -7.573 29.268 1.00 92.94 112 ASP A N 1
ATOM 881 C CA . ASP A 1 112 ? -20.138 -8.414 29.396 1.00 92.94 112 ASP A CA 1
ATOM 882 C C . ASP A 1 112 ? -20.389 -9.167 28.084 1.00 92.94 112 ASP A C 1
ATOM 884 O O . ASP A 1 112 ? -20.921 -8.625 27.118 1.00 92.94 112 ASP A O 1
ATOM 888 N N . SER A 1 113 ? -20.077 -10.463 28.082 1.00 89.12 113 SER A N 1
ATOM 889 C CA . SER A 1 113 ? -20.286 -11.356 26.931 1.00 89.12 113 SER A CA 1
ATOM 890 C C . SER A 1 113 ? -21.741 -11.477 26.447 1.00 89.12 113 SER A C 1
ATOM 892 O O . SER A 1 113 ? -21.980 -12.062 25.392 1.00 89.12 113 SER A O 1
ATOM 894 N N . THR A 1 114 ? -22.714 -10.988 27.221 1.00 91.69 114 THR A N 1
ATOM 895 C CA . THR A 1 114 ? -24.138 -10.993 26.857 1.00 91.69 114 THR A CA 1
ATOM 896 C C . THR A 1 114 ? -24.625 -9.655 26.310 1.00 91.69 114 THR A C 1
ATOM 898 O O . THR A 1 114 ? -25.728 -9.588 25.760 1.00 91.69 114 THR A O 1
ATOM 901 N N . ALA A 1 115 ? -23.820 -8.599 26.438 1.00 93.88 115 ALA A N 1
ATOM 902 C CA . ALA A 1 115 ? -24.160 -7.286 25.931 1.00 93.88 115 ALA A CA 1
ATOM 903 C C . ALA A 1 115 ? -24.026 -7.232 24.406 1.00 93.88 115 ALA A C 1
ATOM 905 O O . ALA A 1 115 ? -23.120 -7.810 23.807 1.00 93.88 115 ALA A O 1
ATOM 906 N N . ILE A 1 116 ? -24.941 -6.494 23.782 1.00 95.06 116 ILE A N 1
ATOM 907 C CA . ILE A 1 116 ? -24.907 -6.201 22.352 1.00 95.06 116 ILE A CA 1
ATOM 908 C C . ILE A 1 116 ? -24.439 -4.758 22.203 1.00 95.06 116 ILE A C 1
ATOM 910 O O . ILE A 1 116 ? -25.073 -3.846 22.735 1.00 95.06 116 ILE A O 1
ATOM 914 N N . THR A 1 117 ? -23.338 -4.549 21.482 1.00 95.12 117 THR A N 1
ATOM 915 C CA . THR A 1 117 ? -22.883 -3.208 21.108 1.00 95.12 117 THR A CA 1
ATOM 916 C C . THR A 1 117 ? -23.924 -2.560 20.202 1.00 95.12 117 THR A C 1
ATOM 918 O O . THR A 1 117 ? -24.319 -3.135 19.191 1.00 95.12 117 THR A O 1
ATOM 921 N N . THR A 1 118 ? -24.371 -1.359 20.554 1.00 96.31 118 THR A N 1
ATOM 922 C CA . THR A 1 118 ? -25.326 -0.588 19.743 1.00 96.31 118 THR A CA 1
ATOM 923 C C . THR A 1 118 ? -24.715 0.752 19.357 1.00 96.31 118 THR A C 1
ATOM 925 O O . THR A 1 118 ? -23.551 1.026 19.656 1.00 96.31 118 THR A O 1
ATOM 928 N N . GLY A 1 119 ? -25.445 1.578 18.615 1.00 96.50 119 GLY A N 1
ATOM 929 C CA . GLY A 1 119 ? -24.938 2.876 18.206 1.00 96.50 119 GLY A CA 1
ATOM 930 C C . GLY A 1 119 ? -25.785 3.545 17.140 1.00 96.50 119 GLY A C 1
ATOM 931 O O . GLY A 1 119 ? -26.847 3.059 16.747 1.00 96.50 119 GLY A O 1
ATOM 932 N N . THR A 1 120 ? -25.302 4.683 16.658 1.00 98.19 120 THR A N 1
ATOM 933 C CA . THR A 1 120 ? -25.949 5.414 15.567 1.00 98.19 120 THR A CA 1
ATOM 934 C C . THR A 1 120 ? -25.561 4.835 14.209 1.00 98.19 120 THR A C 1
ATOM 936 O O . THR A 1 120 ? -24.498 4.237 14.046 1.00 98.19 120 THR A O 1
ATOM 939 N N . GLN A 1 121 ? -26.382 5.100 13.189 1.00 97.25 121 GLN A N 1
ATOM 940 C CA . GLN A 1 121 ? -25.964 4.902 11.801 1.00 97.25 121 GLN A CA 1
ATOM 941 C C . GLN A 1 121 ? -24.666 5.694 11.533 1.00 97.25 121 GLN A C 1
ATOM 943 O O . GLN A 1 121 ? -24.590 6.854 11.949 1.00 97.25 121 GLN A O 1
ATOM 948 N N . PRO A 1 122 ? -23.674 5.121 10.824 1.00 98.00 122 PRO A N 1
ATOM 949 C CA . PRO A 1 122 ? -22.479 5.857 10.439 1.00 98.00 122 PRO A CA 1
ATOM 950 C C . PRO A 1 122 ? -22.805 7.017 9.496 1.00 98.00 122 PRO A C 1
ATOM 952 O O . PRO A 1 122 ? -23.478 6.833 8.477 1.00 98.00 122 PRO A O 1
ATOM 955 N N . GLU A 1 123 ? -22.289 8.199 9.816 1.00 98.44 123 GLU A N 1
ATOM 956 C CA . GLU A 1 123 ? -22.182 9.324 8.896 1.00 98.44 123 GLU A CA 1
ATOM 957 C C . GLU A 1 123 ? -20.936 9.117 8.029 1.00 98.44 123 GLU A C 1
ATOM 959 O O . GLU A 1 123 ? -19.818 9.077 8.540 1.00 98.44 123 GLU A O 1
ATOM 964 N N . ILE A 1 124 ? -21.132 8.956 6.718 1.00 98.50 124 ILE A N 1
ATOM 965 C CA . ILE A 1 124 ? -20.065 8.649 5.760 1.00 98.50 124 ILE A CA 1
ATOM 966 C C . ILE A 1 124 ? -19.854 9.874 4.873 1.00 98.50 124 ILE A C 1
ATOM 968 O O . ILE A 1 124 ? -20.696 10.203 4.038 1.00 98.50 124 ILE A O 1
ATOM 972 N N . ASN A 1 125 ? -18.708 10.526 5.022 1.00 98.44 125 ASN A N 1
ATOM 973 C CA . ASN A 1 125 ? -18.250 11.590 4.144 1.00 98.44 125 ASN A CA 1
ATOM 974 C C . ASN A 1 125 ? -17.180 11.044 3.191 1.00 98.44 125 ASN A C 1
ATOM 976 O O . ASN A 1 125 ? -16.047 10.784 3.597 1.00 98.44 125 ASN A O 1
ATOM 980 N N . HIS A 1 126 ? -17.543 10.870 1.922 1.00 96.50 126 HIS A N 1
ATOM 981 C CA . HIS A 1 126 ? -16.649 10.378 0.876 1.00 96.50 126 HIS A CA 1
ATOM 982 C C . HIS A 1 126 ? -16.865 11.177 -0.422 1.00 96.50 126 HIS A C 1
ATOM 984 O O . HIS A 1 126 ? -17.618 10.759 -1.301 1.00 96.50 126 HIS A O 1
ATOM 990 N N . PRO A 1 127 ? -16.264 12.366 -0.574 1.00 97.19 127 PRO A N 1
ATOM 991 C CA . PRO A 1 127 ? -16.351 13.075 -1.845 1.00 97.19 127 PRO A CA 1
ATOM 992 C C . PRO A 1 127 ? -15.801 12.208 -2.990 1.00 97.19 127 PRO A C 1
ATOM 994 O O . PRO A 1 127 ? -14.955 11.334 -2.780 1.00 97.19 127 PRO A O 1
ATOM 997 N N . GLU A 1 128 ? -16.283 12.453 -4.210 1.00 94.81 128 GLU A N 1
ATOM 998 C CA . GLU A 1 128 ? -15.726 11.811 -5.405 1.00 94.81 128 GLU A CA 1
ATOM 999 C C . GLU A 1 128 ? -14.207 12.064 -5.482 1.00 94.81 128 GLU A C 1
ATOM 1001 O O . GLU A 1 128 ? -13.773 13.202 -5.257 1.00 94.81 128 GLU A O 1
ATOM 1006 N N . PRO A 1 129 ? -13.386 11.045 -5.798 1.00 96.06 129 PRO A N 1
ATOM 1007 C CA . PRO A 1 129 ? -11.945 11.221 -5.927 1.00 96.06 129 PRO A CA 1
ATOM 1008 C C . PRO A 1 129 ? -11.586 12.276 -6.974 1.00 96.06 129 PRO A C 1
ATOM 1010 O O . PRO A 1 129 ? -12.146 12.309 -8.073 1.00 96.06 129 PRO A O 1
ATOM 1013 N N . LEU A 1 130 ? -10.596 13.109 -6.664 1.00 97.06 130 LEU A N 1
ATOM 1014 C CA . LEU A 1 130 ? -10.051 14.065 -7.621 1.00 97.06 130 LEU A CA 1
ATOM 1015 C C . LEU A 1 130 ? -9.071 13.332 -8.531 1.00 97.06 130 LEU A C 1
ATOM 1017 O O . LEU A 1 130 ? -7.992 12.938 -8.092 1.00 97.06 130 LEU A O 1
ATOM 1021 N N . ILE A 1 131 ? -9.451 13.150 -9.793 1.00 96.75 131 ILE A N 1
ATOM 1022 C CA . ILE A 1 131 ? -8.662 12.430 -10.794 1.00 96.75 131 ILE A CA 1
ATOM 1023 C C . ILE A 1 131 ? -8.222 13.408 -11.881 1.00 96.75 131 ILE A C 1
ATOM 1025 O O . ILE A 1 131 ? -9.057 14.008 -12.557 1.00 96.75 131 ILE A O 1
ATOM 1029 N N . TYR A 1 132 ? -6.910 13.525 -12.079 1.00 95.75 132 TYR A N 1
ATOM 1030 C CA . TYR A 1 132 ? -6.305 14.285 -13.169 1.00 95.75 132 TYR A CA 1
ATOM 1031 C C . TYR A 1 132 ? -5.522 13.356 -14.093 1.00 95.75 132 TYR A C 1
ATOM 1033 O O . TYR A 1 132 ? -4.665 12.597 -13.641 1.00 95.75 132 TYR A O 1
ATOM 1041 N N . ILE A 1 133 ? -5.806 13.439 -15.390 1.00 94.75 133 ILE A N 1
ATOM 1042 C CA . ILE A 1 133 ? -5.193 12.623 -16.435 1.00 94.75 133 ILE A CA 1
ATOM 1043 C C . ILE A 1 133 ? -4.657 13.544 -17.526 1.00 94.75 133 ILE A C 1
ATOM 1045 O O . ILE A 1 133 ? -5.372 14.393 -18.057 1.00 94.75 133 ILE A O 1
ATOM 1049 N N . SER A 1 134 ? -3.406 13.334 -17.919 1.00 93.44 134 SER A N 1
ATOM 1050 C CA . SER A 1 134 ? -2.832 13.934 -19.120 1.00 93.44 134 SER A CA 1
ATOM 1051 C C . SER A 1 134 ? -2.025 12.900 -19.890 1.00 93.44 134 SER A C 1
ATOM 1053 O O . SER A 1 134 ? -1.484 11.958 -19.313 1.00 93.44 134 SER A O 1
ATOM 1055 N N . HIS A 1 135 ? -1.969 13.042 -21.211 1.00 92.38 135 HIS A N 1
ATOM 1056 C CA . HIS A 1 135 ? -1.124 12.203 -22.047 1.00 92.38 135 HIS A CA 1
ATOM 1057 C C . HIS A 1 135 ? -0.701 12.927 -23.325 1.00 92.38 135 HIS A C 1
ATOM 1059 O O . HIS A 1 135 ? -1.354 13.869 -23.773 1.00 92.38 135 HIS A O 1
ATOM 1065 N N . SER A 1 136 ? 0.391 12.467 -23.923 1.00 92.56 136 SER A N 1
ATOM 1066 C CA . SER A 1 136 ? 0.852 12.873 -25.245 1.00 92.56 136 SER A CA 1
ATOM 1067 C C . SER A 1 136 ? 1.372 11.659 -26.006 1.00 92.56 136 SER A C 1
ATOM 1069 O O . SER A 1 136 ? 1.950 10.744 -25.421 1.00 92.56 136 SER A O 1
ATOM 1071 N N . ILE A 1 137 ? 1.131 11.637 -27.316 1.00 92.19 137 ILE A N 1
ATOM 1072 C CA . ILE A 1 137 ? 1.528 10.544 -28.206 1.00 92.19 137 ILE A CA 1
ATOM 1073 C C . ILE A 1 137 ? 2.319 11.147 -29.363 1.00 92.19 137 ILE A C 1
ATOM 1075 O O . ILE A 1 137 ? 1.866 12.114 -29.977 1.00 92.19 137 ILE A O 1
ATOM 1079 N N . SER A 1 138 ? 3.479 10.575 -29.673 1.00 93.38 138 SER A N 1
ATOM 1080 C CA . SER A 1 138 ? 4.202 10.840 -30.918 1.00 93.38 138 SER A CA 1
ATOM 1081 C C . SER A 1 138 ? 4.072 9.644 -31.861 1.00 93.38 138 SER A C 1
ATOM 1083 O O . SER A 1 138 ? 3.892 8.501 -31.430 1.00 93.38 138 SER A O 1
ATOM 1085 N N . GLN A 1 139 ? 4.152 9.910 -33.162 1.00 92.75 139 GLN A N 1
ATOM 1086 C CA . GLN A 1 139 ? 4.082 8.894 -34.206 1.00 92.75 139 GLN A CA 1
ATOM 1087 C C . GLN A 1 139 ? 5.351 8.920 -35.052 1.00 92.75 139 GLN A C 1
ATOM 1089 O O . GLN A 1 139 ? 5.913 9.986 -35.304 1.00 92.75 139 GLN A O 1
ATOM 1094 N N . ASN A 1 140 ? 5.760 7.749 -35.530 1.00 88.75 140 ASN A N 1
ATOM 1095 C CA . ASN A 1 140 ? 6.863 7.622 -36.471 1.00 88.75 140 ASN A CA 1
ATOM 1096 C C . ASN A 1 140 ? 6.434 8.009 -37.901 1.00 88.75 140 ASN A C 1
ATOM 1098 O O . ASN A 1 140 ? 5.271 8.311 -38.177 1.00 88.75 140 ASN A O 1
ATOM 1102 N N . SER A 1 141 ? 7.365 7.930 -38.855 1.00 90.12 141 SER A N 1
ATOM 1103 C CA . SER A 1 141 ? 7.128 8.268 -40.269 1.00 90.12 141 SER A CA 1
ATOM 1104 C C . SER A 1 141 ? 6.040 7.435 -40.965 1.00 90.12 141 SER A C 1
ATOM 1106 O O . SER A 1 141 ? 5.540 7.848 -42.009 1.00 90.12 141 SER A O 1
ATOM 1108 N N . THR A 1 142 ? 5.656 6.283 -40.405 1.00 89.88 142 THR A N 1
ATOM 1109 C CA . THR A 1 142 ? 4.567 5.430 -40.916 1.00 89.88 142 THR A CA 1
ATOM 1110 C C . THR A 1 142 ? 3.203 5.756 -40.298 1.00 89.88 142 THR A C 1
ATOM 1112 O O . THR A 1 142 ? 2.208 5.136 -40.662 1.00 89.88 142 THR A O 1
ATOM 1115 N N . GLY A 1 143 ? 3.145 6.716 -39.367 1.00 85.44 143 GLY A N 1
ATOM 1116 C CA . GLY A 1 143 ? 1.946 7.057 -38.597 1.00 85.44 143 GLY A CA 1
ATOM 1117 C C . GLY A 1 143 ? 1.669 6.110 -37.424 1.00 85.44 143 GLY A C 1
ATOM 1118 O O . GLY A 1 143 ? 0.632 6.227 -36.776 1.00 85.44 143 GLY A O 1
ATOM 1119 N N . ALA A 1 144 ? 2.571 5.169 -37.129 1.00 85.75 144 ALA A N 1
ATOM 1120 C CA . ALA A 1 144 ? 2.444 4.289 -35.972 1.00 85.75 144 ALA A CA 1
ATOM 1121 C C . ALA A 1 144 ? 2.922 5.001 -34.700 1.00 85.75 144 ALA A C 1
ATOM 1123 O O . ALA A 1 144 ? 3.929 5.709 -34.734 1.00 85.75 144 ALA A O 1
ATOM 1124 N N . ASN A 1 145 ? 2.228 4.785 -33.579 1.00 84.81 145 ASN A N 1
ATOM 1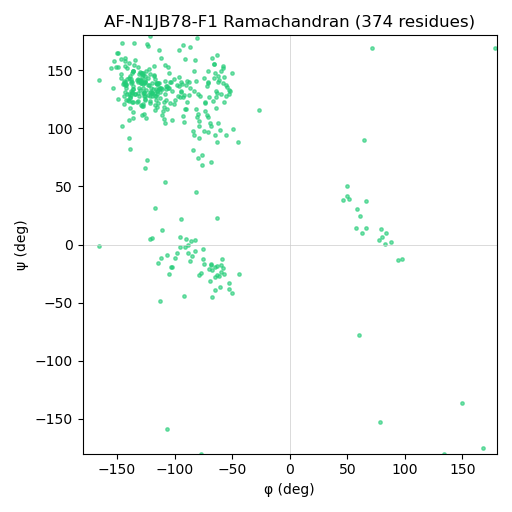125 C CA . ASN A 1 145 ? 2.616 5.355 -32.287 1.00 84.81 145 ASN A CA 1
ATOM 1126 C C . ASN A 1 145 ? 4.024 4.888 -31.895 1.00 84.81 145 ASN A C 1
ATOM 1128 O O . ASN A 1 145 ? 4.323 3.692 -31.913 1.00 84.81 145 ASN A O 1
ATOM 1132 N N . GLU A 1 146 ? 4.873 5.843 -31.539 1.00 89.38 146 GLU A N 1
ATOM 1133 C CA . GLU A 1 146 ? 6.281 5.625 -31.216 1.00 89.38 146 GLU A CA 1
ATOM 1134 C C . GLU A 1 146 ? 6.557 5.883 -29.740 1.00 89.38 146 GLU A C 1
ATOM 1136 O O . GLU A 1 146 ? 7.148 5.030 -29.071 1.00 89.38 146 GLU A O 1
ATOM 1141 N N . THR A 1 147 ? 6.072 7.020 -29.236 1.00 93.38 147 THR A N 1
ATOM 1142 C CA . THR A 1 147 ? 6.220 7.427 -27.841 1.00 93.38 147 THR A CA 1
ATOM 1143 C C . THR A 1 147 ? 4.859 7.745 -27.237 1.00 93.38 147 THR A C 1
ATOM 1145 O O . THR A 1 147 ? 4.009 8.347 -27.893 1.00 93.38 147 THR A O 1
ATOM 1148 N N . ILE A 1 148 ? 4.655 7.370 -25.976 1.00 93.25 148 ILE A N 1
ATOM 1149 C CA . ILE A 1 148 ? 3.513 7.790 -25.162 1.00 93.25 148 ILE A CA 1
ATOM 1150 C C . ILE A 1 148 ? 4.052 8.287 -23.828 1.00 93.25 148 ILE A C 1
ATOM 1152 O O . ILE A 1 148 ? 4.769 7.560 -23.148 1.00 93.25 148 ILE A O 1
ATOM 1156 N N . THR A 1 149 ? 3.661 9.488 -23.429 1.00 95.12 149 THR A N 1
ATOM 1157 C CA . THR A 1 149 ? 3.857 9.980 -22.064 1.00 95.12 149 THR A CA 1
ATOM 1158 C C . THR A 1 149 ? 2.494 10.173 -21.425 1.00 95.12 149 THR A C 1
ATOM 1160 O O . THR A 1 149 ? 1.592 10.689 -22.081 1.00 95.12 149 THR A O 1
ATOM 1163 N N . TYR A 1 150 ? 2.324 9.787 -20.165 1.00 94.06 150 TYR A N 1
ATOM 1164 C CA . TYR A 1 150 ? 1.106 10.055 -19.409 1.00 94.06 150 TYR A CA 1
ATOM 1165 C C . TYR A 1 150 ? 1.396 10.445 -17.964 1.00 94.06 150 TYR A C 1
ATOM 1167 O O . TYR A 1 150 ? 2.410 10.045 -17.391 1.00 94.06 150 TYR A O 1
ATOM 1175 N N . THR A 1 151 ? 0.441 11.154 -17.371 1.00 95.75 151 THR A N 1
ATOM 1176 C CA . THR A 1 151 ? 0.347 11.397 -15.934 1.00 95.75 151 THR A CA 1
ATOM 1177 C C . THR A 1 151 ? -1.063 11.059 -15.460 1.00 95.75 151 THR A C 1
ATOM 1179 O O . THR A 1 151 ? -2.040 11.481 -16.079 1.00 95.75 151 THR A O 1
ATOM 1182 N N . VAL A 1 152 ? -1.171 10.315 -14.360 1.00 96.12 152 VAL A N 1
ATOM 1183 C CA . VAL A 1 152 ? -2.424 10.028 -13.652 1.00 96.12 152 VAL A CA 1
ATOM 1184 C C . VAL A 1 152 ? -2.232 10.360 -12.179 1.00 96.12 152 VAL A C 1
ATOM 1186 O O . VAL A 1 152 ? -1.486 9.678 -11.476 1.00 96.12 152 VAL A O 1
ATOM 1189 N N . ASN A 1 153 ? -2.915 11.403 -11.717 1.00 97.81 153 ASN A N 1
ATOM 1190 C CA . ASN A 1 153 ? -2.892 11.830 -10.325 1.00 97.81 153 ASN A CA 1
ATOM 1191 C C . ASN A 1 153 ? -4.264 11.601 -9.705 1.00 97.81 153 ASN A C 1
ATOM 1193 O O . ASN A 1 153 ? -5.279 11.957 -10.306 1.00 97.81 153 ASN A O 1
ATOM 1197 N N . VAL A 1 154 ? -4.287 11.034 -8.503 1.00 98.44 154 VAL A N 1
ATOM 1198 C CA . VAL A 1 154 ? -5.522 10.760 -7.765 1.00 98.44 154 VAL A CA 1
ATOM 1199 C C . VAL A 1 154 ? -5.378 11.291 -6.351 1.00 98.44 154 VAL A C 1
ATOM 1201 O O . VAL A 1 154 ? -4.349 11.074 -5.713 1.00 98.44 154 VAL A O 1
ATOM 1204 N N . GLN A 1 155 ? -6.402 11.980 -5.861 1.00 98.56 155 GLN A N 1
ATOM 1205 C CA . GLN A 1 155 ? -6.544 12.339 -4.453 1.00 98.56 155 GLN A CA 1
ATOM 1206 C C . GLN A 1 155 ? -7.896 11.865 -3.941 1.00 98.56 155 GLN A C 1
ATOM 1208 O O . GLN A 1 155 ? -8.906 11.976 -4.640 1.00 98.56 155 GLN A O 1
ATOM 1213 N N . ARG A 1 156 ? -7.919 11.353 -2.713 1.00 98.12 156 ARG A N 1
ATOM 1214 C CA . ARG A 1 156 ? -9.129 10.839 -2.081 1.00 98.12 156 ARG A CA 1
ATOM 1215 C C . ARG A 1 156 ? -9.134 11.154 -0.595 1.00 98.12 156 ARG A C 1
ATOM 1217 O O . ARG A 1 156 ? -8.116 11.012 0.076 1.00 98.12 156 ARG A O 1
ATOM 1224 N N . THR A 1 157 ? -10.308 11.509 -0.084 1.00 98.69 157 THR A N 1
ATOM 1225 C CA . THR A 1 157 ? -10.575 11.566 1.351 1.00 98.69 157 THR A CA 1
ATOM 1226 C C . THR A 1 157 ? -11.787 10.710 1.707 1.00 98.69 157 THR A C 1
ATOM 1228 O O . THR A 1 157 ? -12.699 10.517 0.899 1.00 98.69 157 THR A O 1
ATOM 1231 N N . LEU A 1 158 ? -11.777 10.167 2.919 1.00 98.75 158 LEU A N 1
ATOM 1232 C CA . LEU A 1 158 ? -12.877 9.422 3.521 1.00 98.75 158 LEU A CA 1
ATOM 1233 C C . LEU A 1 158 ? -12.928 9.765 5.009 1.00 98.75 158 LEU A C 1
ATOM 1235 O O . LEU A 1 158 ? -11.888 9.870 5.651 1.00 98.75 158 LEU A O 1
ATOM 1239 N N . SER A 1 159 ? -14.126 9.931 5.556 1.00 98.69 159 SER A N 1
ATOM 1240 C CA . SER A 1 159 ? -14.355 9.985 6.996 1.00 98.69 159 SER A CA 1
ATOM 1241 C C . SER A 1 159 ? -15.671 9.294 7.321 1.00 98.69 159 SER A C 1
ATOM 1243 O O . SER A 1 159 ? -16.683 9.557 6.673 1.00 98.69 159 SER A O 1
ATOM 1245 N N . ILE A 1 160 ? -15.651 8.398 8.298 1.00 98.81 160 ILE A N 1
ATOM 1246 C CA . ILE A 1 160 ? -16.808 7.645 8.767 1.00 98.81 160 ILE A CA 1
ATOM 1247 C C . ILE A 1 160 ? -16.895 7.838 10.266 1.00 98.81 160 ILE A C 1
ATOM 1249 O O . ILE A 1 160 ? -15.961 7.478 10.977 1.00 98.81 160 ILE A O 1
ATOM 1253 N N . THR A 1 161 ? -18.009 8.378 10.746 1.00 98.69 161 THR A N 1
ATOM 1254 C CA . THR A 1 161 ? -18.197 8.681 12.167 1.00 98.69 161 THR A CA 1
ATOM 1255 C C . THR A 1 161 ? -19.500 8.095 12.673 1.00 98.69 161 THR A C 1
ATOM 1257 O O . THR A 1 161 ? -20.529 8.185 12.008 1.00 98.69 161 THR A O 1
ATOM 1260 N N . SER A 1 162 ? -19.486 7.534 13.875 1.00 98.56 162 SER A N 1
ATOM 1261 C CA . SER A 1 162 ? -20.700 7.125 14.582 1.00 98.56 162 SER A CA 1
ATOM 1262 C C . SER A 1 162 ? -20.509 7.222 16.091 1.00 98.56 162 SER A C 1
ATOM 1264 O O . SER A 1 162 ? -19.389 7.337 16.592 1.00 98.56 162 SER A O 1
ATOM 1266 N N . THR A 1 163 ? -21.613 7.183 16.827 1.00 98.50 163 THR A N 1
ATOM 1267 C CA . THR A 1 163 ? -21.587 6.933 18.266 1.00 98.50 163 THR A CA 1
ATOM 1268 C C . THR A 1 163 ? -21.747 5.441 18.503 1.00 98.50 163 THR A C 1
ATOM 1270 O O . THR A 1 163 ? -22.695 4.846 17.993 1.00 98.50 163 THR A O 1
ATOM 1273 N N . ILE A 1 164 ? -20.847 4.861 19.294 1.00 97.94 164 ILE A N 1
ATOM 1274 C CA . ILE A 1 164 ? -20.886 3.469 19.738 1.00 97.94 164 ILE A CA 1
ATOM 1275 C C . ILE A 1 164 ? -21.267 3.432 21.216 1.00 97.94 164 ILE A C 1
ATOM 1277 O O . ILE A 1 164 ? -20.774 4.226 22.017 1.00 97.94 164 ILE A O 1
ATOM 1281 N N . GLU A 1 165 ? -22.157 2.513 21.571 1.00 96.62 165 GLU A N 1
ATOM 1282 C CA . GLU A 1 165 ? -22.638 2.275 22.926 1.00 96.62 165 GLU A CA 1
ATOM 1283 C C . GLU A 1 165 ? -22.236 0.867 23.373 1.00 96.62 165 GLU A C 1
ATOM 1285 O O . GLU A 1 165 ? -22.613 -0.138 22.766 1.00 96.62 165 GLU A O 1
ATOM 1290 N N . THR A 1 166 ? -21.457 0.816 24.452 1.00 95.12 166 THR A N 1
ATOM 1291 C CA . THR A 1 166 ? -20.979 -0.408 25.113 1.00 95.12 166 THR A CA 1
ATOM 1292 C C . THR A 1 166 ? -21.386 -0.387 26.585 1.00 95.12 166 THR A C 1
ATOM 1294 O O . THR A 1 166 ? -21.841 0.645 27.089 1.00 95.12 166 THR A O 1
ATOM 1297 N N . THR A 1 167 ? -21.176 -1.480 27.322 1.00 94.56 167 THR A N 1
ATOM 1298 C CA . THR A 1 167 ? -21.431 -1.479 28.776 1.00 94.56 167 THR A CA 1
ATOM 1299 C C . THR A 1 167 ? -20.506 -0.526 29.536 1.00 94.56 167 THR A C 1
ATOM 1301 O O . THR A 1 167 ? -20.892 0.022 30.569 1.00 94.56 167 THR A O 1
ATOM 1304 N N . SER A 1 168 ? -19.305 -0.285 28.999 1.00 91.06 168 SER A N 1
ATOM 1305 C CA . SER A 1 168 ? -18.316 0.646 29.553 1.00 91.06 168 SER A CA 1
ATOM 1306 C C . SER A 1 168 ? -18.649 2.122 29.310 1.00 91.06 168 SER A C 1
ATOM 1308 O O . SER A 1 168 ? -18.057 3.002 29.935 1.00 91.06 168 SER A O 1
ATOM 1310 N N . GLY A 1 169 ? -19.618 2.401 28.435 1.00 94.31 169 GLY A N 1
ATOM 1311 C CA . GLY A 1 169 ? -20.062 3.746 28.103 1.00 94.31 169 GLY A CA 1
ATOM 1312 C C . GLY A 1 169 ? -20.210 3.981 26.605 1.00 94.31 169 GLY A C 1
ATOM 1313 O O . GLY A 1 169 ? -19.979 3.104 25.767 1.00 94.31 169 GLY A O 1
ATOM 1314 N N . SER A 1 170 ? -20.614 5.209 26.288 1.00 96.56 170 SER A N 1
ATOM 1315 C CA . SER A 1 170 ? -20.761 5.699 24.923 1.00 96.56 170 SER A CA 1
ATOM 1316 C C . SER A 1 170 ? -19.532 6.506 24.506 1.00 96.56 170 SER A C 1
ATOM 1318 O O . SER A 1 170 ? -19.034 7.322 25.285 1.00 96.56 170 SER A O 1
ATOM 1320 N N . TYR A 1 171 ? -19.058 6.299 23.280 1.00 97.38 171 TYR A N 1
ATOM 1321 C CA . TYR A 1 171 ? -17.963 7.064 22.686 1.00 97.38 171 TYR A CA 1
ATOM 1322 C C . TYR A 1 171 ? -18.200 7.295 21.192 1.00 97.38 171 TYR A C 1
ATOM 1324 O O . TYR A 1 171 ? -18.980 6.595 20.548 1.00 97.38 171 TYR A O 1
ATOM 1332 N N . GLN A 1 172 ? -17.522 8.293 20.628 1.00 98.12 172 GLN A N 1
ATOM 1333 C CA . GLN A 1 172 ? -17.532 8.535 19.188 1.00 98.12 172 GLN A CA 1
ATOM 1334 C C . GLN A 1 172 ? -16.407 7.732 18.529 1.00 98.12 172 GLN A C 1
ATOM 1336 O O . GLN A 1 172 ? -15.243 7.903 18.889 1.00 98.12 172 GLN A O 1
ATOM 1341 N N . ALA A 1 173 ? -16.757 6.873 17.575 1.00 98.25 173 ALA A N 1
ATOM 1342 C CA . ALA A 1 173 ? -15.811 6.176 16.716 1.00 98.25 173 ALA A CA 1
ATOM 1343 C C . ALA A 1 173 ? -15.659 6.943 15.400 1.00 98.25 173 ALA A C 1
ATOM 1345 O O . ALA A 1 173 ? -16.653 7.379 14.812 1.00 98.25 173 ALA A O 1
ATOM 1346 N N . ASN A 1 174 ? -14.427 7.095 14.927 1.00 98.62 174 ASN A N 1
ATOM 1347 C CA . ASN A 1 174 ? -14.123 7.712 13.647 1.00 98.62 174 ASN A CA 1
ATOM 1348 C C . ASN A 1 174 ? -13.037 6.921 12.916 1.00 98.62 174 ASN A C 1
ATOM 1350 O O . ASN A 1 174 ? -12.003 6.626 13.502 1.00 98.62 174 ASN A O 1
ATOM 1354 N N . TRP A 1 175 ? -13.268 6.639 11.637 1.00 98.69 175 TRP A N 1
ATOM 1355 C CA . TRP A 1 175 ? -12.253 6.177 10.694 1.00 98.69 175 TRP A CA 1
ATOM 1356 C C . TRP A 1 175 ? -12.077 7.232 9.611 1.00 98.69 175 TRP A C 1
ATOM 1358 O O . TRP A 1 175 ? -13.062 7.663 9.009 1.00 98.69 175 TRP A O 1
ATOM 1368 N N . SER A 1 176 ? -10.844 7.646 9.339 1.00 98.81 176 SER A N 1
ATOM 1369 C CA . SER A 1 176 ? -10.553 8.617 8.292 1.00 98.81 176 SER A CA 1
ATOM 1370 C C . SER A 1 176 ? -9.337 8.228 7.467 1.00 98.81 176 SER A C 1
ATOM 1372 O O . SER A 1 176 ? -8.403 7.609 7.968 1.00 98.81 176 SER A O 1
ATOM 1374 N N . GLN A 1 177 ? -9.369 8.594 6.187 1.00 98.88 177 GLN A N 1
ATOM 1375 C CA . GLN A 1 177 ? -8.285 8.345 5.247 1.00 98.88 177 GLN A CA 1
ATOM 1376 C C . GLN A 1 177 ? -8.055 9.568 4.361 1.00 98.88 177 GLN A C 1
ATOM 1378 O O . GLN A 1 177 ? -9.008 10.210 3.904 1.00 98.88 177 GLN A O 1
ATOM 1383 N N . ASN A 1 178 ? -6.792 9.874 4.085 1.00 98.81 178 ASN A N 1
ATOM 1384 C CA . ASN A 1 178 ? -6.366 10.918 3.158 1.00 98.81 178 ASN A CA 1
ATOM 1385 C C . ASN A 1 178 ? -5.231 10.381 2.288 1.00 98.81 178 ASN A C 1
ATOM 1387 O O . ASN A 1 178 ? -4.123 10.172 2.778 1.00 98.81 178 ASN A O 1
ATOM 1391 N N . LEU A 1 179 ? -5.516 10.146 1.008 1.00 98.75 179 LEU A N 1
ATOM 1392 C CA . LEU A 1 179 ? -4.598 9.492 0.084 1.00 98.75 179 LEU A CA 1
ATOM 1393 C C . LEU A 1 179 ? -4.314 10.369 -1.136 1.00 98.75 179 LEU A C 1
ATOM 1395 O O . LEU A 1 179 ? -5.200 11.041 -1.673 1.00 98.75 179 LEU A O 1
ATOM 1399 N N . SER A 1 180 ? -3.071 10.325 -1.612 1.00 98.69 180 SER A N 1
ATOM 1400 C CA . SER A 1 180 ? -2.656 10.959 -2.865 1.00 98.69 180 SER A CA 1
ATOM 1401 C C . SER A 1 180 ? -1.649 10.096 -3.619 1.00 98.69 180 SER A C 1
ATOM 1403 O O . SER A 1 180 ? -0.764 9.489 -3.026 1.00 98.69 180 SER A O 1
ATOM 1405 N N . THR A 1 181 ? -1.798 10.000 -4.935 1.00 98.44 181 THR A N 1
ATOM 1406 C CA . THR A 1 181 ? -0.848 9.283 -5.781 1.00 98.44 181 THR A CA 1
ATOM 1407 C C . THR A 1 181 ? -0.599 10.053 -7.060 1.00 98.44 181 THR A C 1
ATOM 1409 O O . THR A 1 181 ? -1.489 10.721 -7.591 1.00 98.44 181 THR A O 1
ATOM 1412 N N . SER A 1 182 ? 0.633 9.971 -7.538 1.00 98.00 182 SER A N 1
ATOM 1413 C CA . SER A 1 182 ? 1.079 10.524 -8.808 1.00 98.00 182 SER A CA 1
ATOM 1414 C C . SER A 1 182 ? 1.712 9.397 -9.594 1.00 98.00 182 SER A C 1
ATOM 1416 O O . SER A 1 182 ? 2.635 8.768 -9.092 1.00 98.00 182 SER A O 1
ATOM 1418 N N . ASN A 1 183 ? 1.245 9.159 -10.816 1.00 97.00 183 ASN A N 1
ATOM 1419 C CA . ASN A 1 183 ? 1.765 8.128 -11.706 1.00 97.00 183 ASN A CA 1
ATOM 1420 C C . ASN A 1 183 ? 2.172 8.755 -13.030 1.00 97.00 183 ASN A C 1
ATOM 1422 O O . ASN A 1 183 ? 1.318 9.122 -13.831 1.00 97.00 183 ASN A O 1
ATOM 1426 N N . TYR A 1 184 ? 3.470 8.838 -13.276 1.00 97.62 184 TYR A N 1
ATOM 1427 C CA . TYR A 1 184 ? 4.043 9.217 -14.556 1.00 97.62 184 TYR A CA 1
ATOM 1428 C C . TYR A 1 184 ? 4.534 7.971 -15.289 1.00 97.62 184 TYR A C 1
ATOM 1430 O O . TYR A 1 184 ? 5.259 7.150 -14.722 1.00 97.62 184 TYR A O 1
ATOM 1438 N N . GLY A 1 185 ? 4.173 7.851 -16.561 1.00 96.50 185 GLY A N 1
ATOM 1439 C CA . GLY A 1 185 ? 4.666 6.804 -17.444 1.00 96.50 185 GLY A CA 1
ATOM 1440 C C . GLY A 1 185 ? 5.188 7.384 -18.744 1.00 96.50 185 GLY A C 1
ATOM 1441 O O . GLY A 1 185 ? 4.593 8.299 -19.311 1.00 96.50 185 GLY A O 1
ATOM 1442 N N . HIS A 1 186 ? 6.287 6.830 -19.235 1.00 96.19 186 HIS A N 1
ATOM 1443 C CA . HIS A 1 186 ? 6.863 7.167 -20.524 1.00 96.19 186 HIS A CA 1
ATOM 1444 C C . HIS A 1 186 ? 7.278 5.897 -21.253 1.00 96.19 186 HIS A C 1
ATOM 1446 O O . HIS A 1 186 ? 8.064 5.105 -20.746 1.00 96.19 186 HIS A O 1
ATOM 1452 N N . TYR A 1 187 ? 6.738 5.720 -22.446 1.00 94.62 187 TYR A N 1
ATOM 1453 C CA . TYR A 1 187 ? 6.994 4.606 -23.338 1.00 94.62 187 TYR A CA 1
ATOM 1454 C C . TYR A 1 187 ? 7.628 5.186 -24.585 1.00 94.62 187 TYR A C 1
ATOM 1456 O O . TYR A 1 187 ? 7.071 6.117 -25.154 1.00 94.62 187 TYR A O 1
ATOM 1464 N N . GLU A 1 188 ? 8.735 4.624 -25.041 1.00 93.56 188 GLU A N 1
ATOM 1465 C CA . GLU A 1 188 ? 9.362 4.989 -26.312 1.00 93.56 188 GLU A CA 1
ATOM 1466 C C . GLU A 1 188 ? 9.767 3.730 -27.080 1.00 93.56 188 GLU A C 1
ATOM 1468 O O . GLU A 1 188 ? 9.643 2.608 -26.573 1.00 93.56 188 GLU A O 1
ATOM 1473 N N . ALA A 1 189 ? 10.224 3.910 -28.322 1.00 90.81 189 ALA A N 1
ATOM 1474 C CA . ALA A 1 189 ? 10.589 2.810 -29.211 1.00 90.81 189 ALA A CA 1
ATOM 1475 C C . ALA A 1 189 ? 9.477 1.745 -29.274 1.00 90.81 189 ALA A C 1
ATOM 1477 O O . ALA A 1 189 ? 9.702 0.555 -29.038 1.00 90.81 189 ALA A O 1
ATOM 1478 N N . GLN A 1 190 ? 8.241 2.198 -29.527 1.00 89.25 190 GLN A N 1
ATOM 1479 C CA . GLN A 1 190 ? 7.055 1.342 -29.615 1.00 89.25 190 GLN A CA 1
ATOM 1480 C C . GLN A 1 190 ? 6.801 0.527 -28.326 1.00 89.25 190 GLN A C 1
ATOM 1482 O O . GLN A 1 190 ? 6.264 -0.584 -28.360 1.00 89.25 190 GLN A O 1
ATOM 1487 N N . GLY A 1 191 ? 7.191 1.086 -27.174 1.00 89.38 191 GLY A N 1
ATOM 1488 C CA . GLY A 1 191 ? 7.042 0.481 -25.850 1.00 89.38 191 GLY A CA 1
ATOM 1489 C C . GLY A 1 191 ? 8.152 -0.500 -25.470 1.00 89.38 191 GLY A C 1
ATOM 1490 O O . GLY A 1 191 ? 8.003 -1.208 -24.471 1.00 89.38 191 GLY A O 1
ATOM 1491 N N . ALA A 1 192 ? 9.237 -0.564 -26.250 1.00 92.06 192 ALA A N 1
ATOM 1492 C CA . ALA A 1 192 ? 10.423 -1.344 -25.912 1.00 92.06 192 ALA A CA 1
ATOM 1493 C C . ALA A 1 192 ? 11.114 -0.799 -24.657 1.00 92.06 192 ALA A C 1
ATOM 1495 O O . ALA A 1 192 ? 11.547 -1.597 -23.826 1.00 92.06 192 ALA A O 1
ATOM 1496 N N . THR A 1 193 ? 11.169 0.529 -24.510 1.00 95.12 193 THR A N 1
ATOM 1497 C CA . THR A 1 193 ? 11.670 1.215 -23.311 1.00 95.12 193 THR A CA 1
ATOM 1498 C C . THR A 1 193 ? 10.507 1.814 -22.534 1.00 95.12 193 THR A C 1
ATOM 1500 O O . THR A 1 193 ? 9.606 2.412 -23.128 1.00 95.12 193 THR A O 1
ATOM 1503 N N . GLN A 1 194 ? 10.527 1.657 -21.212 1.00 95.69 194 GLN A N 1
ATOM 1504 C CA . GLN A 1 194 ? 9.480 2.133 -20.315 1.00 95.69 194 GLN A CA 1
ATOM 1505 C C . GLN A 1 194 ? 10.083 2.739 -19.064 1.00 95.69 194 GLN A C 1
ATOM 1507 O O . GLN A 1 194 ? 10.841 2.079 -18.354 1.00 95.69 194 GLN A O 1
ATOM 1512 N N . ILE A 1 195 ? 9.689 3.970 -18.774 1.00 97.19 195 ILE A N 1
ATOM 1513 C CA . ILE A 1 195 ? 10.008 4.670 -17.540 1.00 97.19 195 ILE A CA 1
ATOM 1514 C C . ILE A 1 195 ? 8.708 4.845 -16.765 1.00 97.19 195 ILE A C 1
ATOM 1516 O O . ILE A 1 195 ? 7.745 5.401 -17.289 1.00 97.19 195 ILE A O 1
ATOM 1520 N N . THR A 1 196 ? 8.686 4.396 -15.517 1.00 96.81 196 THR A N 1
ATOM 1521 C CA . THR A 1 196 ? 7.583 4.651 -14.584 1.00 96.81 196 THR A CA 1
ATOM 1522 C C . THR A 1 196 ? 8.129 5.410 -13.394 1.00 96.81 196 THR A C 1
ATOM 1524 O O . THR A 1 196 ? 9.123 4.989 -12.812 1.00 96.81 196 THR A O 1
ATOM 1527 N N . ASN A 1 197 ? 7.478 6.507 -13.027 1.00 98.19 197 ASN A N 1
ATOM 1528 C CA . ASN A 1 197 ? 7.733 7.230 -11.792 1.00 98.19 197 ASN A CA 1
ATOM 1529 C C . ASN A 1 197 ? 6.407 7.383 -11.054 1.00 98.19 197 ASN A C 1
ATOM 1531 O O . ASN A 1 197 ? 5.509 8.067 -11.545 1.00 98.19 197 ASN A O 1
ATOM 1535 N N . GLN A 1 198 ? 6.275 6.724 -9.912 1.00 97.62 198 GLN A N 1
ATOM 1536 C CA . GLN A 1 198 ? 5.081 6.786 -9.092 1.00 97.62 198 GLN A CA 1
ATOM 1537 C C . GLN A 1 198 ? 5.413 7.099 -7.641 1.00 97.62 198 GLN A C 1
ATOM 1539 O O . GLN A 1 198 ? 6.433 6.657 -7.121 1.00 97.62 198 GLN A O 1
ATOM 1544 N N . THR A 1 199 ? 4.507 7.803 -6.978 1.00 98.44 199 THR A N 1
ATOM 1545 C CA . THR A 1 199 ? 4.537 7.969 -5.527 1.00 98.44 199 THR A CA 1
ATOM 1546 C C . THR A 1 199 ? 3.117 7.901 -5.015 1.00 98.44 199 THR A C 1
ATOM 1548 O O . THR A 1 199 ? 2.281 8.690 -5.449 1.00 98.44 199 THR A O 1
ATOM 1551 N N . THR A 1 200 ? 2.866 6.999 -4.073 1.00 98.69 200 THR A N 1
ATOM 1552 C CA . THR A 1 200 ? 1.623 6.941 -3.298 1.00 98.69 200 THR A CA 1
ATOM 1553 C C . THR A 1 200 ? 1.905 7.404 -1.880 1.00 98.69 200 THR A C 1
ATOM 1555 O O . THR A 1 200 ? 2.881 6.962 -1.287 1.00 98.69 200 THR A O 1
ATOM 1558 N N . ASN A 1 201 ? 1.061 8.276 -1.341 1.00 98.81 201 ASN A N 1
ATOM 1559 C CA . ASN A 1 201 ? 1.073 8.699 0.052 1.00 98.81 201 ASN A CA 1
ATOM 1560 C C . ASN A 1 201 ? -0.308 8.469 0.658 1.00 98.81 201 ASN A C 1
ATOM 1562 O O . ASN A 1 201 ? -1.315 8.700 -0.019 1.00 98.81 201 ASN A O 1
ATOM 1566 N N . GLY A 1 202 ? -0.356 8.097 1.929 1.00 98.75 202 GLY A N 1
ATOM 1567 C CA . GLY A 1 202 ? -1.607 7.992 2.661 1.00 98.75 202 GLY A CA 1
ATOM 1568 C C . GLY A 1 202 ? -1.446 8.280 4.143 1.00 98.75 202 GLY A C 1
ATOM 1569 O O . GLY A 1 202 ? -0.369 8.109 4.715 1.00 98.75 202 GLY A O 1
ATOM 1570 N N . VAL A 1 203 ? -2.533 8.756 4.733 1.00 98.88 203 VAL A N 1
ATOM 1571 C CA . VAL A 1 203 ? -2.729 8.871 6.174 1.00 98.88 203 VAL A CA 1
ATOM 1572 C C . VAL A 1 203 ? -4.037 8.182 6.488 1.00 98.88 203 VAL A C 1
ATOM 1574 O O . VAL A 1 203 ? -5.075 8.625 5.996 1.00 98.88 203 VAL A O 1
ATOM 1577 N N . ASP A 1 204 ? -3.977 7.150 7.317 1.00 98.62 204 ASP A N 1
ATOM 1578 C CA . ASP A 1 204 ? -5.158 6.482 7.841 1.00 98.62 204 ASP A CA 1
ATOM 1579 C C . ASP A 1 204 ? -5.195 6.660 9.357 1.00 98.62 204 ASP A C 1
ATOM 1581 O O . ASP A 1 204 ? -4.173 6.516 10.030 1.00 98.62 204 ASP A O 1
ATOM 1585 N N . GLU A 1 205 ? -6.356 7.018 9.895 1.00 98.38 205 GLU A N 1
ATOM 1586 C CA . GLU A 1 205 ? -6.512 7.373 11.302 1.00 98.38 205 GLU A CA 1
ATOM 1587 C C . GLU A 1 205 ? -7.841 6.844 11.848 1.00 98.38 205 GLU A C 1
ATOM 1589 O O . GLU A 1 205 ? -8.914 7.154 11.327 1.00 98.38 205 GLU A O 1
ATOM 1594 N N . SER A 1 206 ? -7.755 6.066 12.924 1.00 98.00 206 SER A N 1
ATOM 1595 C CA . SER A 1 206 ? -8.869 5.670 13.777 1.00 98.00 206 SER A CA 1
ATOM 1596 C C . SER A 1 206 ? -8.827 6.455 15.086 1.00 98.00 206 SER A C 1
ATOM 1598 O O . SER A 1 206 ? -7.774 6.597 15.716 1.00 98.00 206 SER A O 1
ATOM 1600 N N . ARG A 1 207 ? -9.988 6.959 15.507 1.00 97.06 207 ARG A N 1
ATOM 1601 C CA . ARG A 1 207 ? -10.206 7.610 16.803 1.00 97.06 207 ARG A CA 1
ATOM 1602 C C . ARG A 1 207 ? -11.406 6.980 17.498 1.00 97.06 207 ARG A C 1
ATOM 1604 O O . ARG A 1 207 ? -12.408 6.668 16.859 1.00 97.06 207 ARG A O 1
ATOM 1611 N N . GLY A 1 208 ? -11.341 6.865 18.819 1.00 94.06 208 GLY A N 1
ATOM 1612 C CA . GLY A 1 208 ? -12.418 6.303 19.630 1.00 94.06 208 GLY A CA 1
ATOM 1613 C C . GLY A 1 208 ? -11.860 5.628 20.873 1.00 94.06 208 GLY A C 1
ATOM 1614 O O . GLY A 1 208 ? -10.968 6.174 21.516 1.00 94.06 208 GLY A O 1
ATOM 1615 N N . ALA A 1 209 ? -12.374 4.439 21.196 1.00 91.12 209 ALA A N 1
ATOM 1616 C CA . ALA A 1 209 ? -11.879 3.636 22.315 1.00 91.12 209 ALA A CA 1
ATOM 1617 C C . ALA A 1 209 ? -10.396 3.249 22.161 1.00 91.12 209 ALA A C 1
ATOM 1619 O O . ALA A 1 209 ? -9.658 3.250 23.142 1.00 91.12 209 ALA A O 1
ATOM 1620 N N . PHE A 1 210 ? -9.963 2.972 20.929 1.00 91.00 210 PHE A N 1
ATOM 1621 C CA . PHE A 1 210 ? -8.569 2.724 20.578 1.00 91.00 210 PHE A CA 1
ATOM 1622 C C . PHE A 1 210 ? -8.184 3.678 19.454 1.00 91.00 210 PHE A C 1
ATOM 1624 O O . PHE A 1 210 ? -8.895 3.773 18.456 1.00 91.00 210 PHE A O 1
ATOM 1631 N N . ALA A 1 211 ? -7.091 4.413 19.638 1.00 94.62 211 ALA A N 1
ATOM 1632 C CA . ALA A 1 211 ? -6.554 5.284 18.605 1.00 94.62 211 ALA A CA 1
ATOM 1633 C C . ALA A 1 211 ? -5.491 4.529 17.809 1.00 94.62 211 ALA A C 1
ATOM 1635 O O . ALA A 1 211 ? -4.668 3.821 18.388 1.00 94.62 211 ALA A O 1
ATOM 1636 N N . TYR A 1 212 ? -5.504 4.693 16.493 1.00 95.81 212 TYR A N 1
ATOM 1637 C CA . TYR A 1 212 ? -4.503 4.140 15.590 1.00 95.81 212 TYR A CA 1
ATOM 1638 C C . TYR A 1 212 ? -4.256 5.136 14.474 1.00 95.81 212 TYR A C 1
ATOM 1640 O O . TYR A 1 212 ? -5.199 5.716 13.938 1.00 95.81 212 TYR A O 1
ATOM 1648 N N . LYS A 1 213 ? -3.000 5.305 14.086 1.00 97.75 213 LYS A N 1
ATOM 1649 C CA . LYS A 1 213 ? -2.646 6.130 12.945 1.00 97.75 213 LYS A CA 1
ATOM 1650 C C . LYS A 1 213 ? -1.501 5.503 12.185 1.00 97.75 213 LYS A C 1
ATOM 1652 O O . LYS A 1 213 ? -0.514 5.076 12.776 1.00 97.75 213 LYS A O 1
ATOM 1657 N N . THR A 1 214 ? -1.603 5.513 10.863 1.00 98.25 214 THR A N 1
ATOM 1658 C CA . THR A 1 214 ? -0.474 5.213 9.992 1.00 98.25 214 THR A CA 1
ATOM 1659 C C . THR A 1 214 ? -0.296 6.292 8.940 1.00 98.25 214 THR A C 1
ATOM 1661 O O . THR A 1 214 ? -1.262 6.840 8.411 1.00 98.25 214 THR A O 1
ATOM 1664 N N . ILE A 1 215 ? 0.961 6.624 8.660 1.00 98.69 215 ILE A N 1
ATOM 1665 C CA . ILE A 1 215 ? 1.351 7.507 7.562 1.00 98.69 215 ILE A CA 1
ATOM 1666 C C . ILE A 1 215 ? 2.311 6.714 6.695 1.00 98.69 215 ILE A C 1
ATOM 1668 O O . ILE A 1 215 ? 3.287 6.173 7.205 1.00 98.69 215 ILE A O 1
ATOM 1672 N N . TYR A 1 216 ? 2.064 6.647 5.394 1.00 98.69 216 TYR A N 1
ATOM 1673 C CA . TYR A 1 216 ? 2.907 5.873 4.494 1.00 98.69 216 TYR A CA 1
ATOM 1674 C C . TYR A 1 216 ? 3.223 6.605 3.200 1.00 98.69 216 TYR A C 1
ATOM 1676 O O . TYR A 1 216 ? 2.424 7.396 2.698 1.00 98.69 216 TYR A O 1
ATOM 1684 N N . SER A 1 217 ? 4.403 6.310 2.651 1.00 98.69 217 SER A N 1
ATOM 1685 C CA . SER A 1 217 ? 4.864 6.790 1.351 1.00 98.69 217 SER A CA 1
ATOM 1686 C C . SER A 1 217 ? 5.589 5.686 0.584 1.00 98.69 217 SER A C 1
ATOM 1688 O O . SER A 1 217 ? 6.501 5.040 1.104 1.00 98.69 217 SER A O 1
ATOM 1690 N N . TYR A 1 218 ? 5.183 5.480 -0.668 1.00 98.31 218 TYR A N 1
ATOM 1691 C CA . TYR A 1 218 ? 5.666 4.426 -1.560 1.00 98.31 218 TYR A CA 1
ATOM 1692 C C . TYR A 1 218 ? 6.212 5.027 -2.868 1.00 98.31 218 TYR A C 1
ATOM 1694 O O . TYR A 1 218 ? 5.546 4.943 -3.907 1.00 98.31 218 TYR A O 1
ATOM 1702 N N . PRO A 1 219 ? 7.384 5.690 -2.858 1.00 98.25 219 PRO A N 1
ATOM 1703 C CA . PRO A 1 219 ? 8.025 6.144 -4.086 1.00 98.25 219 PRO A CA 1
ATOM 1704 C C . PRO A 1 219 ? 8.582 4.957 -4.882 1.00 98.25 219 PRO A C 1
ATOM 1706 O O . PRO A 1 219 ? 9.173 4.030 -4.329 1.00 98.25 219 PRO A O 1
ATOM 1709 N N . MET A 1 220 ? 8.435 4.986 -6.201 1.00 97.69 220 MET A N 1
ATOM 1710 C CA . MET A 1 220 ? 9.025 4.011 -7.110 1.00 97.69 220 MET A CA 1
ATOM 1711 C C . MET A 1 220 ? 9.343 4.660 -8.450 1.00 97.69 220 MET A C 1
ATOM 1713 O O . MET A 1 220 ? 8.467 5.161 -9.150 1.00 97.69 220 MET A O 1
ATOM 1717 N N . TRP A 1 221 ? 10.592 4.531 -8.860 1.00 98.31 221 TRP A N 1
ATOM 1718 C CA . TRP A 1 221 ? 11.075 4.834 -10.187 1.00 98.31 221 TRP A CA 1
ATOM 1719 C C . TRP A 1 221 ? 11.643 3.568 -10.829 1.00 98.31 221 TRP A C 1
ATOM 1721 O O . TRP A 1 221 ? 12.397 2.812 -10.217 1.00 98.31 221 TRP A O 1
ATOM 1731 N N . THR A 1 222 ? 11.277 3.319 -12.079 1.00 97.62 222 THR A N 1
ATOM 1732 C CA . THR A 1 222 ? 11.824 2.215 -12.869 1.00 97.62 222 THR A CA 1
ATOM 1733 C C . THR A 1 222 ? 12.099 2.687 -14.282 1.00 97.62 222 THR A C 1
ATOM 1735 O O . THR A 1 222 ? 11.320 3.454 -14.843 1.00 97.62 222 THR A O 1
ATOM 1738 N N . ASN A 1 223 ? 13.190 2.208 -14.866 1.00 97.94 223 ASN A N 1
ATOM 1739 C CA . ASN A 1 223 ? 13.478 2.330 -16.286 1.00 97.94 223 ASN A CA 1
ATOM 1740 C C . ASN A 1 223 ? 13.831 0.946 -16.805 1.00 97.94 223 ASN A C 1
ATOM 1742 O O . ASN A 1 223 ? 14.769 0.326 -16.313 1.00 97.94 223 ASN A O 1
ATOM 1746 N N . THR A 1 224 ? 13.063 0.454 -17.763 1.00 96.94 224 THR A N 1
ATOM 1747 C CA . THR A 1 224 ? 13.210 -0.888 -18.315 1.00 96.94 224 THR A CA 1
ATOM 1748 C C . THR A 1 224 ? 13.322 -0.809 -19.822 1.00 96.94 224 THR A C 1
ATOM 1750 O O . THR A 1 224 ? 12.720 0.050 -20.459 1.00 96.94 224 THR A O 1
ATOM 1753 N N . THR A 1 225 ? 14.101 -1.698 -20.419 1.00 96.62 225 THR A N 1
ATOM 1754 C CA . THR A 1 225 ? 14.207 -1.825 -21.868 1.00 96.62 225 THR A CA 1
ATOM 1755 C C . THR A 1 225 ? 14.196 -3.296 -22.241 1.00 96.62 225 THR A C 1
ATOM 1757 O O . THR A 1 225 ? 14.950 -4.086 -21.683 1.00 96.62 225 THR A O 1
ATOM 1760 N N . SER A 1 226 ? 13.354 -3.669 -23.199 1.00 94.12 226 SER A N 1
ATOM 1761 C CA . SER A 1 226 ? 13.272 -5.020 -23.754 1.00 94.12 226 SER A CA 1
ATOM 1762 C C . SER A 1 226 ? 13.563 -4.984 -25.249 1.00 94.12 226 SER A C 1
ATOM 1764 O O . SER A 1 226 ? 13.010 -4.160 -25.978 1.00 94.12 226 SER A O 1
ATOM 1766 N N . LYS A 1 227 ? 14.453 -5.856 -25.729 1.00 92.50 227 LYS A N 1
ATOM 1767 C CA . LYS A 1 227 ? 14.828 -5.906 -27.150 1.00 92.50 227 LYS A CA 1
ATOM 1768 C C . LYS A 1 227 ? 14.841 -7.337 -27.650 1.00 92.50 227 LYS A C 1
ATOM 1770 O O . LYS A 1 227 ? 15.514 -8.195 -27.086 1.00 92.50 227 LYS A O 1
ATOM 1775 N N . VAL A 1 228 ? 14.155 -7.567 -28.765 1.00 89.69 228 VAL A N 1
ATOM 1776 C CA . VAL A 1 228 ? 14.367 -8.751 -29.601 1.00 89.69 228 VAL A CA 1
ATOM 1777 C C . VAL A 1 228 ? 15.420 -8.378 -30.640 1.00 89.69 228 VAL A C 1
ATOM 1779 O O . VAL A 1 228 ? 15.228 -7.459 -31.433 1.00 89.69 228 VAL A O 1
ATOM 1782 N N . LEU A 1 229 ? 16.564 -9.047 -30.586 1.00 86.12 229 LEU A N 1
ATOM 1783 C CA . LEU A 1 229 ? 17.707 -8.832 -31.466 1.00 86.12 229 LEU A CA 1
ATOM 1784 C C . LEU A 1 229 ? 17.634 -9.785 -32.673 1.00 86.12 229 LEU A C 1
ATOM 1786 O O . LEU A 1 229 ? 16.815 -10.708 -32.715 1.00 86.12 229 LEU A O 1
ATOM 1790 N N . GLY A 1 230 ? 18.526 -9.586 -33.650 1.00 79.38 230 GLY A N 1
ATOM 1791 C CA . GLY A 1 230 ? 18.697 -10.515 -34.773 1.00 79.38 230 GLY A CA 1
ATOM 1792 C C . GLY A 1 230 ? 18.869 -11.969 -34.304 1.00 79.38 230 GLY A C 1
ATOM 1793 O O . GLY A 1 230 ? 19.401 -12.224 -33.220 1.00 79.38 230 GLY A O 1
ATOM 1794 N N . ASP A 1 231 ? 18.377 -12.911 -35.111 1.00 82.06 231 ASP A N 1
ATOM 1795 C CA . ASP A 1 231 ? 18.386 -14.362 -34.851 1.00 82.06 231 ASP A CA 1
ATOM 1796 C C . ASP A 1 231 ? 17.515 -14.832 -33.662 1.00 82.06 231 ASP A C 1
ATOM 1798 O O . ASP A 1 231 ? 17.622 -15.971 -33.199 1.00 82.06 231 ASP A O 1
ATOM 1802 N N . GLY A 1 232 ? 16.617 -13.970 -33.166 1.00 84.00 232 GLY A N 1
ATOM 1803 C CA . GLY A 1 232 ? 15.699 -14.284 -32.064 1.00 84.00 232 GLY A CA 1
ATOM 1804 C C . GLY A 1 232 ? 16.341 -14.216 -30.676 1.00 84.00 232 GLY A C 1
ATOM 1805 O O . GLY A 1 232 ? 15.760 -14.703 -29.710 1.00 84.00 232 GLY A O 1
ATOM 1806 N N . ASN A 1 233 ? 17.538 -13.631 -30.564 1.00 92.06 233 ASN A N 1
ATOM 1807 C CA . ASN A 1 233 ? 18.144 -13.320 -29.269 1.00 92.06 233 ASN A CA 1
ATOM 1808 C C . ASN A 1 233 ? 17.317 -12.251 -28.540 1.00 92.06 233 ASN A C 1
ATOM 1810 O O . ASN A 1 233 ? 16.634 -11.446 -29.173 1.00 92.06 233 ASN A O 1
ATOM 1814 N N . TYR A 1 234 ? 17.402 -12.209 -27.215 1.00 92.81 234 TYR A N 1
ATOM 1815 C CA . TYR A 1 234 ? 16.589 -11.304 -26.406 1.00 92.81 234 TYR A CA 1
ATOM 1816 C C . TYR A 1 234 ? 17.412 -10.666 -25.293 1.00 92.81 234 TYR A C 1
ATOM 1818 O O . TYR A 1 234 ? 18.230 -11.341 -24.664 1.00 92.81 234 TYR A O 1
ATOM 1826 N N . SER A 1 235 ? 17.198 -9.374 -25.047 1.00 94.81 235 SER A N 1
ATOM 1827 C CA . SER A 1 235 ? 17.793 -8.667 -23.916 1.00 94.81 235 SER A CA 1
ATOM 1828 C C . SER A 1 235 ? 16.753 -7.924 -23.092 1.00 94.81 235 SER A C 1
ATOM 1830 O O . SER A 1 235 ? 15.761 -7.416 -23.622 1.00 94.81 235 SER A O 1
ATOM 1832 N N . LEU A 1 236 ? 17.022 -7.851 -21.791 1.00 95.81 236 LEU A N 1
ATOM 1833 C CA . LEU A 1 236 ? 16.348 -6.961 -20.862 1.00 95.81 236 LEU A CA 1
ATOM 1834 C C . LEU A 1 236 ? 17.385 -6.139 -20.113 1.00 95.81 236 LEU A C 1
ATOM 1836 O O . LEU A 1 236 ? 18.380 -6.689 -19.645 1.00 95.81 236 LEU A O 1
ATOM 1840 N N . ASP A 1 237 ? 17.095 -4.864 -19.934 1.00 97.19 237 ASP A N 1
ATOM 1841 C CA . ASP A 1 237 ? 17.858 -3.941 -19.110 1.00 97.19 237 ASP A CA 1
ATOM 1842 C C . ASP A 1 237 ? 16.889 -3.276 -18.136 1.00 97.19 237 ASP A C 1
ATOM 1844 O O . ASP A 1 237 ? 15.771 -2.927 -18.522 1.00 97.19 237 ASP A O 1
ATOM 1848 N N . ALA A 1 238 ? 17.287 -3.112 -16.878 1.00 97.38 238 ALA A N 1
ATOM 1849 C CA . ALA A 1 238 ? 16.478 -2.395 -15.909 1.00 97.38 238 ALA A CA 1
ATOM 1850 C C . ALA A 1 238 ? 17.304 -1.627 -14.888 1.00 97.38 238 ALA A C 1
ATOM 1852 O O . ALA A 1 238 ? 18.359 -2.081 -14.447 1.00 97.38 238 ALA A O 1
ATOM 1853 N N . VAL A 1 239 ? 16.747 -0.497 -14.471 1.00 98.31 239 VAL A N 1
ATOM 1854 C CA . VAL A 1 239 ? 17.119 0.240 -13.270 1.00 98.31 239 VAL A CA 1
ATOM 1855 C C . VAL A 1 239 ? 15.859 0.413 -12.428 1.00 98.31 239 VAL A C 1
ATOM 1857 O O . VAL A 1 239 ? 14.806 0.774 -12.956 1.00 98.31 239 VAL A O 1
ATOM 1860 N N . VAL A 1 240 ? 15.960 0.139 -11.132 1.00 97.69 240 VAL A N 1
ATOM 1861 C CA . VAL A 1 240 ? 14.882 0.286 -10.149 1.00 97.69 240 VAL A CA 1
ATOM 1862 C C . VAL A 1 240 ? 15.402 1.135 -8.996 1.00 97.69 240 VAL A C 1
ATOM 1864 O O . VAL A 1 240 ? 16.504 0.895 -8.515 1.00 97.69 240 VAL A O 1
ATOM 1867 N N . ASP A 1 241 ? 14.612 2.105 -8.551 1.00 98.31 241 ASP A N 1
ATOM 1868 C CA . ASP A 1 241 ? 14.811 2.858 -7.311 1.00 98.31 241 ASP A CA 1
ATOM 1869 C C . ASP A 1 241 ? 13.448 2.979 -6.629 1.00 98.31 241 ASP A C 1
ATOM 1871 O O . ASP A 1 241 ? 12.517 3.555 -7.188 1.00 98.31 241 ASP A O 1
ATOM 1875 N N . ARG A 1 242 ? 13.276 2.357 -5.468 1.00 97.56 242 ARG A N 1
ATOM 1876 C CA . ARG A 1 242 ? 11.986 2.293 -4.779 1.00 97.56 242 ARG A CA 1
ATOM 1877 C C . ARG A 1 242 ? 12.162 2.432 -3.281 1.00 97.56 242 ARG A C 1
ATOM 1879 O O . ARG A 1 242 ? 13.179 2.020 -2.729 1.00 97.56 242 ARG A O 1
ATOM 1886 N N . GLY A 1 243 ? 11.141 2.957 -2.625 1.00 98.25 243 GLY A N 1
ATOM 1887 C CA . GLY A 1 243 ? 11.106 3.133 -1.185 1.00 98.25 243 GLY A CA 1
ATOM 1888 C C . GLY A 1 243 ? 9.781 2.691 -0.591 1.00 98.25 243 GLY A C 1
ATOM 1889 O O . GLY A 1 243 ? 8.744 2.692 -1.253 1.00 98.25 243 GLY A O 1
ATOM 1890 N N . LEU A 1 244 ? 9.841 2.321 0.676 1.00 98.31 244 LEU A N 1
ATOM 1891 C CA . LEU A 1 244 ? 8.705 2.134 1.552 1.00 98.31 244 LEU A CA 1
ATOM 1892 C C . LEU A 1 244 ? 9.013 2.882 2.843 1.00 98.31 244 LEU A C 1
ATOM 1894 O O . LEU A 1 244 ? 10.036 2.626 3.469 1.00 98.31 244 LEU A O 1
ATOM 1898 N N . SER A 1 245 ? 8.131 3.800 3.209 1.00 98.56 245 SER A N 1
ATOM 1899 C CA . SER A 1 245 ? 8.175 4.551 4.458 1.00 98.56 245 SER A CA 1
ATOM 1900 C C . SER A 1 245 ? 6.834 4.362 5.151 1.00 98.56 245 SER A C 1
ATOM 1902 O O . SER A 1 245 ? 5.802 4.582 4.514 1.00 98.56 245 SER A O 1
ATOM 1904 N N . ILE A 1 246 ? 6.831 3.892 6.398 1.00 98.06 246 ILE A N 1
ATOM 1905 C CA . ILE A 1 246 ? 5.619 3.664 7.190 1.00 98.06 246 ILE A CA 1
ATOM 1906 C C . ILE A 1 246 ? 5.862 4.121 8.626 1.00 98.06 246 ILE A C 1
ATOM 1908 O O . ILE A 1 246 ? 6.686 3.554 9.338 1.00 98.06 246 ILE A O 1
ATOM 1912 N N . TYR A 1 247 ? 5.086 5.108 9.045 1.00 98.06 247 TYR A N 1
ATOM 1913 C CA . TYR A 1 247 ? 4.906 5.517 10.427 1.00 98.06 247 TYR A CA 1
ATOM 1914 C C . TYR 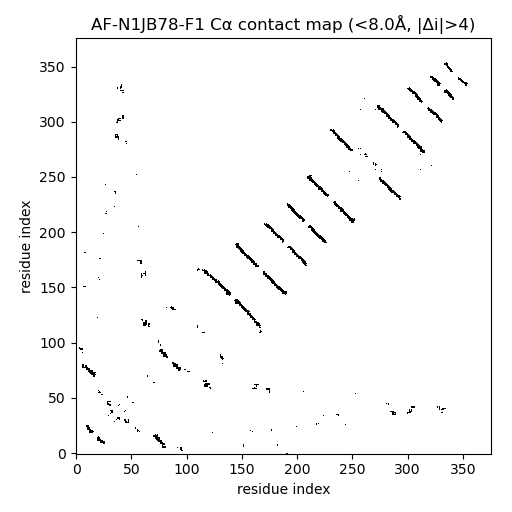A 1 247 ? 3.668 4.827 11.005 1.00 98.06 247 TYR A C 1
ATOM 1916 O O . TYR A 1 247 ? 2.645 4.735 10.316 1.00 98.06 247 TYR A O 1
ATOM 1924 N N . ILE A 1 248 ? 3.735 4.370 12.254 1.00 97.38 248 ILE A N 1
ATOM 1925 C CA . ILE A 1 248 ? 2.597 3.810 12.995 1.00 97.38 248 ILE A CA 1
ATOM 1926 C C . ILE A 1 248 ? 2.591 4.370 14.416 1.00 97.38 248 ILE A C 1
ATOM 1928 O O . ILE A 1 248 ? 3.620 4.354 15.084 1.00 97.38 248 ILE A O 1
ATOM 1932 N N . GLU A 1 249 ? 1.425 4.809 14.877 1.00 94.75 249 GLU A N 1
ATOM 1933 C CA . GLU A 1 249 ? 1.157 5.320 16.222 1.00 94.75 249 GLU A CA 1
ATOM 1934 C C . GLU A 1 249 ? -0.116 4.663 16.777 1.00 94.75 249 GLU A C 1
ATOM 1936 O O . GLU A 1 249 ? -1.093 4.452 16.049 1.00 94.75 249 GLU A O 1
ATOM 1941 N N . GLY A 1 250 ? -0.114 4.346 18.073 1.00 92.25 250 GLY A N 1
ATOM 1942 C CA . GLY A 1 250 ? -1.268 3.768 18.762 1.00 92.25 250 GLY A CA 1
ATOM 1943 C C . GLY A 1 250 ? -1.474 2.265 18.522 1.00 92.25 250 GLY A C 1
ATOM 1944 O O . GLY A 1 250 ? -0.537 1.501 18.295 1.00 92.25 250 GLY A O 1
ATOM 1945 N N . CYS A 1 251 ? -2.725 1.817 18.623 1.00 90.38 251 CYS A N 1
ATOM 1946 C CA . CYS A 1 251 ? -3.115 0.408 18.661 1.00 90.38 251 CYS A CA 1
ATOM 1947 C C . CYS A 1 251 ? -3.240 -0.203 17.254 1.00 90.38 251 CYS A C 1
ATOM 1949 O O . CYS A 1 251 ? -4.337 -0.339 16.711 1.00 90.38 251 CYS A O 1
ATOM 1951 N N . SER A 1 252 ? -2.110 -0.591 16.663 1.00 91.56 252 SER A N 1
ATOM 1952 C CA . SER A 1 252 ? -2.088 -1.378 15.422 1.00 91.56 252 SER A CA 1
ATOM 1953 C C . SER A 1 252 ? -2.676 -2.779 15.624 1.00 91.56 252 SER A C 1
ATOM 1955 O O . SER A 1 252 ? -2.446 -3.416 16.651 1.00 91.56 252 SER A O 1
ATOM 1957 N N . LEU A 1 253 ? -3.395 -3.290 14.618 1.00 90.25 253 LEU A N 1
ATOM 1958 C CA . LEU A 1 253 ? -3.843 -4.691 14.589 1.00 90.25 253 LEU A CA 1
ATOM 1959 C C . LEU A 1 253 ? -2.690 -5.676 14.395 1.00 90.25 253 LEU A C 1
ATOM 1961 O O . LEU A 1 253 ? -2.754 -6.818 14.850 1.00 90.25 253 LEU A O 1
ATOM 1965 N N . TYR A 1 254 ? -1.665 -5.240 13.668 1.00 90.19 254 TYR A N 1
ATOM 1966 C CA . TYR A 1 254 ? -0.496 -6.040 13.332 1.00 90.19 254 TYR A CA 1
ATOM 1967 C C . TYR A 1 254 ? 0.702 -5.609 14.178 1.00 90.19 254 TYR A C 1
ATOM 1969 O O . TYR A 1 254 ? 0.818 -4.412 14.466 1.00 90.19 254 TYR A O 1
ATOM 1977 N N . PRO A 1 255 ? 1.611 -6.541 14.524 1.00 89.69 255 PRO A N 1
ATOM 1978 C CA . PRO A 1 255 ? 2.864 -6.194 15.180 1.00 89.69 255 PRO A CA 1
ATOM 1979 C C . PRO A 1 255 ? 3.604 -5.110 14.398 1.00 89.69 255 PRO A C 1
ATOM 1981 O O . PRO A 1 255 ? 3.751 -5.214 13.177 1.00 89.69 255 PRO A O 1
ATOM 1984 N N . THR A 1 256 ? 4.065 -4.070 15.086 1.00 89.56 256 THR A N 1
ATOM 1985 C CA . THR A 1 256 ? 4.804 -2.971 14.439 1.00 89.56 256 THR A CA 1
ATOM 1986 C C . THR A 1 256 ? 6.294 -3.285 14.307 1.00 89.56 256 THR A C 1
ATOM 1988 O O . THR A 1 256 ? 7.021 -2.571 13.620 1.00 89.56 256 THR A O 1
ATOM 1991 N N . GLY A 1 257 ? 6.753 -4.363 14.949 1.00 87.69 257 GLY A N 1
ATOM 1992 C CA . GLY A 1 257 ? 8.156 -4.747 15.066 1.00 87.69 257 GLY A CA 1
ATOM 1993 C C . GLY A 1 257 ? 8.795 -4.224 16.350 1.00 87.69 257 GLY A C 1
ATOM 1994 O O . GLY A 1 257 ? 9.858 -4.709 16.740 1.00 87.69 257 GLY A O 1
ATOM 1995 N N . ILE A 1 258 ? 8.141 -3.286 17.045 1.00 86.12 258 ILE A N 1
ATOM 1996 C CA . ILE A 1 258 ? 8.608 -2.760 18.330 1.00 86.12 258 ILE A CA 1
ATOM 1997 C C . ILE A 1 258 ? 8.640 -3.840 19.408 1.00 86.12 258 ILE A C 1
ATOM 1999 O O . ILE A 1 258 ? 9.456 -3.788 20.323 1.00 86.12 258 ILE A O 1
ATOM 2003 N N . GLU A 1 259 ? 7.797 -4.862 19.263 1.00 84.81 259 GLU A N 1
ATOM 2004 C CA . GLU A 1 259 ? 7.656 -5.961 20.207 1.00 84.81 259 GLU A CA 1
ATOM 2005 C C . GLU A 1 259 ? 8.952 -6.762 20.360 1.00 84.81 259 GLU A C 1
ATOM 2007 O O . GLU A 1 259 ? 9.211 -7.307 21.427 1.00 84.81 259 GLU A O 1
ATOM 2012 N N . ALA A 1 260 ? 9.808 -6.783 19.331 1.00 83.94 260 ALA A N 1
ATOM 2013 C CA . ALA A 1 260 ? 11.126 -7.412 19.399 1.00 83.94 260 ALA A CA 1
ATOM 2014 C C . ALA A 1 260 ? 12.108 -6.675 20.330 1.00 83.94 260 ALA A C 1
ATOM 2016 O O . ALA A 1 260 ? 13.123 -7.247 20.721 1.00 83.94 260 ALA A O 1
ATOM 2017 N N . PHE A 1 261 ? 11.804 -5.422 20.676 1.00 79.19 261 PHE A N 1
ATOM 2018 C CA . PHE A 1 261 ? 12.619 -4.553 21.524 1.00 79.19 261 PHE A CA 1
ATOM 2019 C C . PHE A 1 261 ? 12.015 -4.367 22.923 1.00 79.19 261 PHE A C 1
ATOM 2021 O O . PHE A 1 261 ? 12.688 -3.831 23.804 1.00 79.19 261 PHE A O 1
ATOM 2028 N N . LEU A 1 262 ? 10.779 -4.837 23.146 1.00 71.62 262 LEU A N 1
ATOM 2029 C CA . LEU A 1 262 ? 10.139 -4.902 24.461 1.00 71.62 262 LEU A CA 1
ATOM 2030 C C . LEU A 1 262 ? 10.814 -5.997 25.306 1.00 71.62 262 LEU A C 1
ATOM 2032 O O . LEU A 1 262 ? 10.510 -7.182 25.172 1.00 71.62 262 LEU A O 1
ATOM 2036 N N . HIS A 1 263 ? 11.761 -5.617 26.169 1.00 63.66 263 HIS A N 1
ATOM 2037 C CA . HIS A 1 263 ? 12.408 -6.539 27.108 1.00 63.66 263 HIS A CA 1
ATOM 2038 C C . HIS A 1 263 ? 11.734 -6.514 28.485 1.00 63.66 263 HIS A C 1
ATOM 2040 O O . HIS A 1 263 ? 11.637 -5.470 29.122 1.00 63.66 263 HIS A O 1
ATOM 2046 N N . ASP A 1 264 ? 11.357 -7.699 28.972 1.00 51.62 264 ASP A N 1
ATOM 2047 C CA . ASP A 1 264 ? 10.782 -7.958 30.303 1.00 51.62 264 ASP A CA 1
ATOM 2048 C C . ASP A 1 264 ? 11.880 -8.056 31.388 1.00 51.62 264 ASP A C 1
ATOM 2050 O O . ASP A 1 264 ? 11.952 -8.996 32.182 1.00 51.62 264 ASP A O 1
ATOM 2054 N N . SER A 1 265 ? 12.835 -7.125 31.367 1.00 48.53 265 SER A N 1
ATOM 2055 C CA . SER A 1 265 ? 13.823 -6.968 32.437 1.00 48.53 265 SER A CA 1
ATOM 2056 C C . SER A 1 265 ? 13.299 -5.918 33.405 1.00 48.53 265 SER A C 1
ATOM 2058 O O . SER A 1 265 ? 12.899 -4.854 32.961 1.00 48.53 265 SER A O 1
ATOM 2060 N N . GLY A 1 266 ? 13.312 -6.180 34.714 1.00 50.09 266 GLY A N 1
ATOM 2061 C CA . GLY A 1 266 ? 12.815 -5.270 35.763 1.00 50.09 266 GLY A CA 1
ATOM 2062 C C . GLY A 1 266 ? 13.541 -3.917 35.916 1.00 50.09 266 GLY A C 1
ATOM 2063 O O . GLY A 1 266 ? 13.481 -3.331 36.992 1.00 50.09 266 GLY A O 1
ATOM 2064 N N . GLU A 1 267 ? 14.224 -3.439 34.876 1.00 52.25 267 GLU A N 1
ATOM 2065 C CA . GLU A 1 267 ? 14.738 -2.079 34.707 1.00 52.25 267 GLU A CA 1
ATOM 2066 C C . GLU A 1 267 ? 13.973 -1.423 33.546 1.00 52.25 267 GLU A C 1
ATOM 2068 O O . GLU A 1 267 ? 1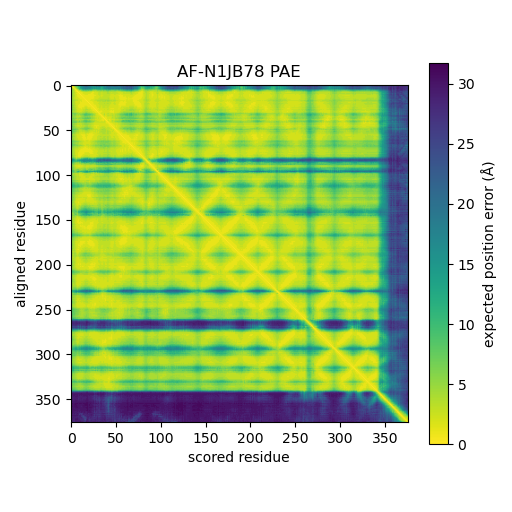3.708 -2.091 32.549 1.00 52.25 267 GLU A O 1
ATOM 2073 N N . GLU A 1 268 ? 13.596 -0.145 33.676 1.00 50.34 268 GLU A N 1
ATOM 2074 C CA . GLU A 1 268 ? 12.844 0.615 32.662 1.00 50.34 268 GLU A CA 1
ATOM 2075 C C . GLU A 1 268 ? 13.495 0.475 31.274 1.00 50.34 268 GLU A C 1
ATOM 2077 O O . GLU A 1 268 ? 14.500 1.112 30.960 1.00 50.34 268 GLU A O 1
ATOM 2082 N N . SER A 1 269 ? 12.947 -0.414 30.444 1.00 54.62 269 SER A N 1
ATOM 2083 C CA . SER A 1 269 ? 13.444 -0.631 29.092 1.00 54.62 269 SER A CA 1
ATOM 2084 C C . SER A 1 269 ? 13.062 0.575 28.239 1.00 54.62 269 SER A C 1
ATOM 2086 O O . SER A 1 269 ? 11.904 1.001 28.270 1.00 54.62 269 SER A O 1
ATOM 2088 N N . LEU A 1 270 ? 14.008 1.055 27.421 1.00 56.94 270 LEU A N 1
ATOM 2089 C CA . LEU A 1 270 ? 13.822 2.074 26.370 1.00 56.94 270 LEU A CA 1
ATOM 2090 C C . LEU A 1 270 ? 12.565 1.851 25.522 1.00 56.94 270 LEU A C 1
ATOM 2092 O O . LEU A 1 270 ? 12.044 2.787 24.940 1.00 56.94 270 LEU A O 1
ATOM 2096 N N . SER A 1 271 ? 12.103 0.608 25.440 1.00 55.69 271 SER A N 1
ATOM 2097 C CA . SER A 1 271 ? 10.947 0.170 24.670 1.00 55.69 271 SER A CA 1
ATOM 2098 C C . SER A 1 271 ? 9.590 0.448 25.325 1.00 55.69 271 SER A C 1
ATOM 2100 O O . SER A 1 271 ? 8.607 0.630 24.614 1.00 55.69 271 SER A O 1
ATOM 2102 N N . SER A 1 272 ? 9.521 0.534 26.657 1.00 59.59 272 SER A N 1
ATOM 2103 C CA . SER A 1 272 ? 8.270 0.818 27.381 1.00 59.59 272 SER A CA 1
ATOM 2104 C C . SER A 1 272 ? 7.813 2.276 27.285 1.00 59.59 272 SER A C 1
ATOM 2106 O O . SER A 1 272 ? 6.650 2.564 27.550 1.00 59.59 272 SER A O 1
ATOM 2108 N N . SER A 1 273 ? 8.709 3.183 26.887 1.00 68.62 273 SER A N 1
ATOM 2109 C CA . SER A 1 273 ? 8.420 4.605 26.682 1.00 68.62 273 SER A CA 1
ATOM 2110 C C . SER A 1 273 ? 8.094 4.957 25.230 1.00 68.62 273 SER A C 1
ATOM 2112 O O . SER A 1 273 ? 7.841 6.122 24.940 1.00 68.62 273 SER A O 1
ATOM 2114 N N . LEU A 1 274 ? 8.148 3.992 24.305 1.00 82.69 274 LEU A N 1
ATOM 2115 C CA . LEU A 1 274 ? 7.915 4.241 22.884 1.00 82.69 274 LEU A CA 1
ATOM 2116 C C . LEU A 1 274 ? 6.425 4.129 22.556 1.00 82.69 274 LEU A C 1
ATOM 2118 O O . LEU A 1 274 ? 5.793 3.115 22.846 1.00 82.69 274 LEU A O 1
ATOM 2122 N N . SER A 1 275 ? 5.883 5.141 21.890 1.00 86.31 275 SER A N 1
ATOM 2123 C CA . SER A 1 275 ? 4.472 5.225 21.503 1.00 86.31 275 SER A CA 1
ATOM 2124 C C . SER A 1 275 ? 4.234 5.135 19.999 1.00 86.31 275 SER A C 1
ATOM 2126 O O . SER A 1 275 ? 3.098 4.936 19.557 1.00 86.31 275 SER A O 1
ATOM 2128 N N . SER A 1 276 ? 5.293 5.234 19.191 1.00 94.31 276 SER A N 1
ATOM 2129 C CA . SER A 1 276 ? 5.201 5.086 17.738 1.00 94.31 276 SER A CA 1
ATOM 2130 C C . SER A 1 276 ? 6.469 4.512 17.106 1.00 94.31 276 SER A C 1
ATOM 2132 O O . SER A 1 276 ? 7.537 4.459 17.719 1.00 94.31 276 SER A O 1
ATOM 2134 N N . THR A 1 277 ? 6.346 4.060 15.859 1.00 95.88 277 THR A N 1
ATOM 2135 C CA . THR A 1 277 ? 7.431 3.460 15.072 1.00 95.88 277 THR A CA 1
ATOM 2136 C C . THR A 1 277 ? 7.525 4.079 13.688 1.00 95.88 277 THR A C 1
ATOM 2138 O O . THR A 1 277 ? 6.497 4.370 13.080 1.00 95.88 277 THR A O 1
ATOM 2141 N N . GLN A 1 278 ? 8.740 4.178 13.153 1.00 97.62 278 GLN A N 1
ATOM 2142 C CA . GLN A 1 278 ? 9.017 4.511 11.757 1.00 97.62 278 GLN A CA 1
ATOM 2143 C C . GLN A 1 278 ? 9.825 3.387 11.117 1.00 97.62 278 GLN A C 1
ATOM 2145 O O . GLN A 1 278 ? 10.889 3.010 11.610 1.00 97.62 278 GLN A O 1
ATOM 2150 N N . LEU A 1 279 ? 9.341 2.893 9.985 1.00 97.56 279 LEU A N 1
ATOM 2151 C CA . LEU A 1 279 ? 10.023 1.932 9.139 1.00 97.56 279 LEU A CA 1
ATOM 2152 C C . LEU A 1 279 ? 10.302 2.555 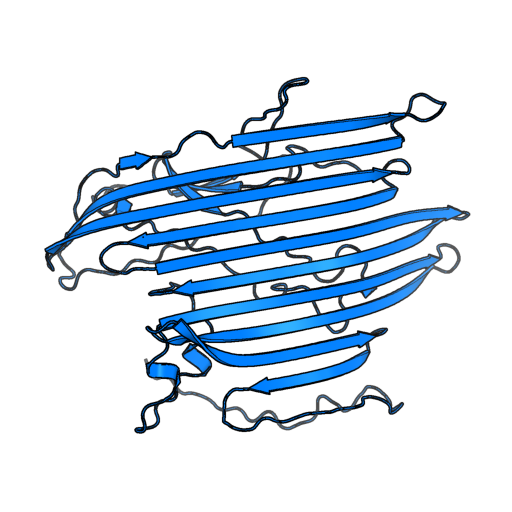7.774 1.00 97.56 279 LEU A C 1
ATOM 2154 O O . LEU A 1 279 ? 9.377 2.809 7.008 1.00 97.56 279 LEU A O 1
ATOM 2158 N N . ASP A 1 280 ? 11.579 2.719 7.448 1.00 98.31 280 ASP A N 1
ATOM 2159 C CA . ASP A 1 280 ? 12.047 3.157 6.139 1.00 98.31 280 ASP A CA 1
ATOM 2160 C C . ASP A 1 280 ? 12.887 2.061 5.489 1.00 98.31 280 ASP A C 1
ATOM 2162 O O . ASP A 1 280 ? 13.861 1.572 6.057 1.00 98.31 280 ASP A O 1
ATOM 2166 N N . THR A 1 281 ? 12.557 1.685 4.259 1.00 98.06 281 THR A N 1
ATOM 2167 C CA . THR A 1 281 ? 13.431 0.849 3.442 1.00 98.06 281 THR A CA 1
ATOM 2168 C C . THR A 1 281 ? 13.499 1.364 2.018 1.00 98.06 281 THR A C 1
ATOM 2170 O O . THR A 1 281 ? 12.483 1.697 1.412 1.00 98.06 281 THR A O 1
ATOM 2173 N N . THR A 1 282 ? 14.710 1.444 1.477 1.00 98.44 282 THR A N 1
ATOM 2174 C CA . THR A 1 282 ? 14.955 1.784 0.076 1.00 98.44 282 THR A CA 1
ATOM 2175 C C . THR A 1 282 ? 15.649 0.626 -0.610 1.00 98.44 282 THR A C 1
ATOM 2177 O O . THR A 1 282 ? 16.443 -0.084 0.002 1.00 98.44 282 THR A O 1
ATOM 2180 N N . GLN A 1 283 ? 15.334 0.417 -1.881 1.00 98.00 283 GLN A N 1
ATOM 2181 C CA . GLN A 1 283 ? 15.937 -0.620 -2.695 1.00 98.00 283 GLN A CA 1
ATOM 2182 C C . GLN A 1 283 ? 16.258 -0.058 -4.072 1.00 98.00 283 GLN A C 1
ATOM 2184 O O . GLN A 1 283 ? 15.377 0.429 -4.784 1.00 98.00 283 GLN A O 1
ATOM 2189 N N . LYS A 1 284 ? 17.533 -0.144 -4.440 1.00 98.06 284 LYS A N 1
ATOM 2190 C CA . LYS A 1 284 ? 18.065 0.329 -5.715 1.00 98.06 284 LYS A CA 1
ATOM 2191 C C . LYS A 1 284 ? 18.728 -0.823 -6.426 1.00 98.06 284 LYS A C 1
ATOM 2193 O O . LYS A 1 284 ? 19.451 -1.591 -5.804 1.00 98.06 284 LYS A O 1
ATOM 2198 N N . GLY A 1 285 ? 18.516 -0.947 -7.724 1.00 97.25 285 GLY A N 1
ATOM 2199 C CA . GLY A 1 285 ? 19.147 -2.016 -8.473 1.00 97.25 285 GLY A CA 1
ATOM 2200 C C . GLY A 1 285 ? 19.304 -1.705 -9.942 1.00 97.25 285 GLY A C 1
ATOM 2201 O O . GLY A 1 285 ? 18.519 -0.967 -10.534 1.00 97.25 285 GLY A O 1
ATOM 2202 N N . THR A 1 286 ? 20.329 -2.306 -10.530 1.00 97.94 286 THR A N 1
ATOM 2203 C CA . THR A 1 286 ? 20.537 -2.347 -11.974 1.00 97.94 286 THR A CA 1
ATOM 2204 C C . THR A 1 286 ? 20.682 -3.798 -12.386 1.00 97.94 286 THR A C 1
ATOM 2206 O O . THR A 1 286 ? 21.299 -4.590 -11.678 1.00 97.94 286 THR A O 1
ATOM 2209 N N . ALA A 1 287 ? 20.097 -4.190 -13.509 1.00 97.38 287 ALA A N 1
ATOM 2210 C CA . ALA A 1 287 ? 20.238 -5.555 -13.981 1.00 97.38 287 ALA A CA 1
ATOM 2211 C C . ALA A 1 287 ? 20.152 -5.654 -15.492 1.00 97.38 287 ALA A C 1
ATOM 2213 O O . ALA A 1 287 ? 19.470 -4.876 -16.159 1.00 97.38 287 ALA A O 1
ATOM 2214 N N . GLN A 1 288 ? 20.814 -6.685 -16.003 1.00 96.25 288 GLN A N 1
ATOM 2215 C CA . GLN A 1 288 ? 20.783 -7.058 -17.403 1.00 96.25 288 GLN A CA 1
ATOM 2216 C C . GLN A 1 288 ? 20.508 -8.549 -17.528 1.00 96.25 288 GLN A C 1
ATOM 2218 O O . GLN A 1 288 ? 21.024 -9.375 -16.770 1.00 96.25 288 GLN A O 1
ATOM 2223 N N . TYR A 1 289 ? 19.715 -8.906 -18.524 1.00 95.06 289 TYR A N 1
ATOM 2224 C CA . TYR A 1 289 ? 19.483 -10.279 -18.932 1.00 95.06 289 TYR A CA 1
ATOM 2225 C C . TYR A 1 289 ? 19.706 -10.394 -20.430 1.00 95.06 289 TYR A C 1
ATOM 2227 O O . TYR A 1 289 ? 19.286 -9.537 -21.203 1.00 95.06 289 TYR A O 1
ATOM 2235 N N . PHE A 1 290 ? 20.348 -11.478 -20.846 1.00 94.69 290 PHE A N 1
ATOM 2236 C CA . PHE A 1 290 ? 20.555 -11.792 -22.248 1.00 94.69 290 PHE A CA 1
ATOM 2237 C C . PHE A 1 290 ? 20.336 -13.280 -22.483 1.00 94.69 290 PHE A C 1
ATOM 2239 O O . PHE A 1 290 ? 20.991 -14.112 -21.848 1.00 94.69 290 PHE A O 1
ATOM 2246 N N . SER A 1 291 ? 19.476 -13.617 -23.440 1.00 93.50 291 SER A N 1
ATOM 2247 C CA . SER A 1 291 ? 19.323 -14.976 -23.948 1.00 93.50 291 SER A CA 1
ATOM 2248 C C . SER A 1 291 ? 19.736 -15.067 -25.412 1.00 93.50 291 SER A C 1
ATOM 2250 O O . SER A 1 291 ? 19.461 -14.192 -26.237 1.00 93.50 291 SER A O 1
ATOM 2252 N N . LYS A 1 292 ? 20.437 -16.158 -25.725 1.00 91.19 292 LYS A N 1
ATOM 2253 C CA . LYS A 1 292 ? 20.884 -16.498 -27.068 1.00 91.19 292 LYS A CA 1
ATOM 2254 C C . LYS A 1 292 ? 20.107 -17.707 -27.561 1.00 91.19 292 LYS A C 1
ATOM 2256 O O . LYS A 1 292 ? 20.259 -18.802 -27.017 1.00 91.19 292 LYS A O 1
ATOM 2261 N N . ASN A 1 293 ? 19.309 -17.506 -28.602 1.00 86.56 293 ASN A N 1
ATOM 2262 C CA . ASN A 1 293 ? 18.407 -18.528 -29.120 1.00 86.56 293 ASN A CA 1
ATOM 2263 C C . ASN A 1 293 ? 19.183 -19.693 -29.752 1.00 86.56 293 ASN A C 1
ATOM 2265 O O . ASN A 1 293 ? 18.950 -20.853 -29.427 1.00 86.56 293 ASN A O 1
ATOM 2269 N N . SER A 1 294 ? 20.200 -19.383 -30.563 1.00 85.44 294 SER A N 1
ATOM 2270 C CA . SER A 1 294 ? 20.978 -20.382 -31.313 1.00 85.44 294 SER A CA 1
ATOM 2271 C C . SER A 1 294 ? 21.693 -21.426 -30.443 1.00 85.44 294 SER A C 1
ATOM 2273 O O . SER A 1 294 ? 22.065 -22.482 -30.939 1.00 85.44 294 SER A O 1
ATOM 2275 N N . THR A 1 295 ? 21.966 -21.106 -29.176 1.00 84.81 295 THR A N 1
ATOM 2276 C CA . THR A 1 295 ? 22.681 -21.976 -28.226 1.00 84.81 295 THR A CA 1
ATOM 2277 C C . THR A 1 295 ? 21.841 -22.334 -27.003 1.00 84.81 295 THR A C 1
ATOM 2279 O O . THR A 1 295 ? 22.376 -22.931 -26.073 1.00 84.81 295 THR A O 1
ATOM 2282 N N . SER A 1 296 ? 20.561 -21.939 -26.969 1.00 85.94 296 SER A N 1
ATOM 2283 C CA . SER A 1 296 ? 19.655 -22.126 -25.824 1.00 85.94 296 SER A CA 1
ATOM 2284 C C . SER A 1 296 ? 20.281 -21.729 -24.477 1.00 85.94 296 SER A C 1
ATOM 2286 O O . SER A 1 296 ? 20.080 -22.384 -23.458 1.00 85.94 296 SER A O 1
ATOM 2288 N N . SER A 1 297 ? 21.071 -20.654 -24.474 1.00 90.25 297 SER A N 1
ATOM 2289 C CA . SER A 1 297 ? 21.846 -20.210 -23.311 1.00 90.25 297 SER A CA 1
ATOM 2290 C C . SER A 1 297 ? 21.383 -18.836 -22.847 1.00 90.25 297 SER A C 1
ATOM 2292 O O . SER A 1 297 ? 21.144 -17.963 -23.683 1.00 90.25 297 SER A O 1
ATOM 2294 N N . ALA A 1 298 ? 21.347 -18.605 -21.537 1.00 91.25 298 ALA A N 1
ATOM 2295 C CA . ALA A 1 298 ? 21.020 -17.308 -20.957 1.00 91.25 298 ALA A CA 1
ATOM 2296 C C . ALA A 1 298 ? 22.026 -16.904 -19.877 1.00 91.25 298 ALA A C 1
ATOM 2298 O O . ALA A 1 298 ? 22.648 -17.749 -19.238 1.00 91.25 298 ALA A O 1
ATOM 2299 N N . ARG A 1 299 ? 22.178 -15.597 -19.686 1.00 92.19 299 ARG A N 1
ATOM 2300 C CA . ARG A 1 299 ? 23.034 -14.989 -18.665 1.00 92.19 299 ARG A CA 1
ATOM 2301 C C . ARG A 1 299 ? 22.337 -13.767 -18.087 1.00 92.19 299 ARG A C 1
ATOM 2303 O O . ARG A 1 299 ? 21.654 -13.046 -18.810 1.00 92.19 299 ARG A O 1
ATOM 2310 N N . SER A 1 300 ? 22.501 -13.562 -16.787 1.00 92.44 300 SER A N 1
ATOM 2311 C CA . SER A 1 300 ? 21.920 -12.436 -16.065 1.00 92.44 300 SER A CA 1
ATOM 2312 C C . SER A 1 300 ? 22.966 -11.853 -15.133 1.00 92.44 300 SER A C 1
ATOM 2314 O O . SER A 1 300 ? 23.662 -12.601 -14.453 1.00 92.44 300 SER A O 1
ATOM 2316 N N . PHE A 1 301 ? 23.039 -10.532 -15.106 1.00 94.44 301 PHE A N 1
ATOM 2317 C CA . PHE A 1 301 ? 23.870 -9.756 -14.199 1.00 94.44 301 PHE A CA 1
ATOM 2318 C C . PHE A 1 301 ? 22.963 -8.813 -13.425 1.00 94.44 301 PHE A C 1
ATOM 2320 O O . PHE A 1 301 ? 21.901 -8.424 -13.924 1.00 94.44 301 PHE A O 1
ATOM 2327 N N . GLY A 1 302 ? 23.358 -8.474 -12.209 1.00 95.25 302 GLY A N 1
ATOM 2328 C CA . GLY A 1 302 ? 22.552 -7.611 -11.367 1.00 95.25 302 GLY A CA 1
ATOM 2329 C C . GLY A 1 302 ? 23.331 -7.079 -10.188 1.00 95.25 302 GLY A C 1
ATOM 2330 O O . GLY A 1 302 ? 24.148 -7.787 -9.603 1.00 95.25 302 GLY A O 1
ATOM 2331 N N . GLU A 1 303 ? 23.063 -5.830 -9.863 1.00 97.62 303 GLU A N 1
ATOM 2332 C CA . GLU A 1 303 ? 23.482 -5.175 -8.642 1.00 97.62 303 GLU A CA 1
ATOM 2333 C C . GLU A 1 303 ? 22.230 -4.713 -7.910 1.00 97.62 303 GLU A C 1
ATOM 2335 O O . GLU A 1 303 ? 21.298 -4.194 -8.529 1.00 97.62 303 GLU A O 1
ATOM 2340 N N . THR A 1 304 ? 22.163 -4.938 -6.604 1.00 97.56 304 THR A N 1
ATOM 2341 C CA . THR A 1 304 ? 21.042 -4.492 -5.779 1.00 97.56 304 THR A CA 1
ATOM 2342 C C . THR A 1 304 ? 21.549 -4.065 -4.419 1.00 97.56 304 THR A C 1
ATOM 2344 O O . THR A 1 304 ? 22.271 -4.802 -3.758 1.00 97.56 304 THR A O 1
ATOM 2347 N N . GLU A 1 305 ? 21.166 -2.865 -4.018 1.00 98.12 305 GLU A N 1
ATOM 2348 C CA . GLU A 1 305 ? 21.381 -2.301 -2.699 1.00 98.12 305 GLU A CA 1
ATOM 2349 C C . GLU A 1 305 ? 20.026 -2.199 -2.004 1.00 98.12 305 GLU A C 1
ATOM 2351 O O . GLU A 1 305 ? 19.059 -1.720 -2.599 1.00 98.12 305 GLU A O 1
ATOM 2356 N N . GLN A 1 306 ? 19.952 -2.629 -0.750 1.00 98.19 306 GLN A N 1
ATOM 2357 C CA . GLN A 1 306 ? 18.816 -2.343 0.112 1.00 98.19 306 GLN A CA 1
ATOM 2358 C C . GLN A 1 306 ? 19.306 -1.725 1.412 1.00 98.19 306 GLN A C 1
ATOM 2360 O O . GLN A 1 306 ? 20.198 -2.261 2.067 1.00 98.19 306 GLN A O 1
ATOM 2365 N N . GLU A 1 307 ? 18.694 -0.611 1.787 1.00 98.31 307 GLU A N 1
ATOM 2366 C CA . GLU A 1 307 ? 18.852 0.015 3.092 1.00 98.31 307 GLU A CA 1
ATOM 2367 C C . GLU A 1 307 ? 17.532 -0.115 3.849 1.00 98.31 307 GLU A C 1
ATOM 2369 O O . GLU A 1 307 ? 16.455 0.083 3.285 1.00 98.31 307 GLU A O 1
ATOM 2374 N N . PHE A 1 308 ? 17.608 -0.500 5.115 1.00 97.75 308 PHE A N 1
ATOM 2375 C CA . PHE A 1 308 ? 16.482 -0.690 6.015 1.00 97.75 308 PHE A CA 1
ATOM 2376 C C . PHE A 1 308 ? 16.798 0.030 7.320 1.00 97.75 308 PHE A C 1
ATOM 2378 O O . PHE A 1 308 ? 17.869 -0.165 7.893 1.00 97.75 308 PHE A O 1
ATOM 2385 N N . LYS A 1 309 ? 15.865 0.845 7.797 1.00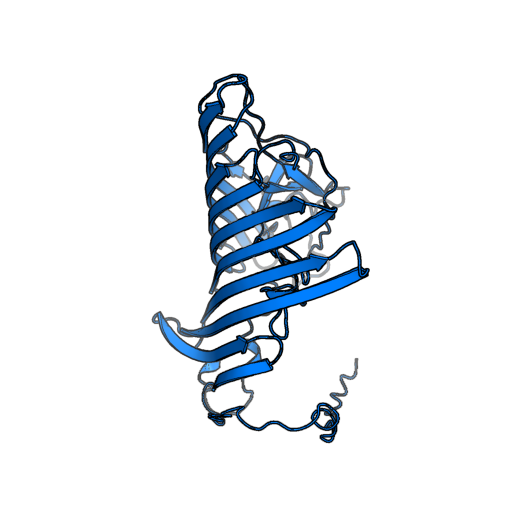 97.62 309 LYS A N 1
ATOM 2386 C CA . LYS A 1 309 ? 15.948 1.588 9.046 1.00 97.62 309 LYS A CA 1
ATOM 2387 C C . LYS A 1 309 ? 14.626 1.450 9.790 1.00 97.62 309 LYS A C 1
ATOM 2389 O O . LYS A 1 309 ? 13.564 1.690 9.225 1.00 97.62 309 LYS A O 1
ATOM 2394 N N . PHE A 1 310 ? 14.705 1.087 11.058 1.00 96.81 310 PHE A N 1
ATOM 2395 C CA . PHE A 1 310 ? 13.572 1.001 11.961 1.00 96.81 310 PHE A CA 1
ATOM 2396 C C . PHE A 1 310 ? 13.866 1.817 13.210 1.00 96.81 310 PHE A C 1
ATOM 2398 O O . PHE A 1 310 ? 14.927 1.670 13.823 1.00 96.81 310 PHE A O 1
ATOM 2405 N N . GLN A 1 311 ? 12.940 2.699 13.556 1.00 94.88 311 GLN A N 1
ATOM 2406 C CA . GLN A 1 311 ? 13.052 3.614 14.679 1.00 94.88 311 GLN A CA 1
ATOM 2407 C C . GLN A 1 311 ? 11.799 3.537 15.542 1.00 94.88 311 GLN A C 1
ATOM 2409 O O . GLN A 1 311 ? 10.701 3.329 15.029 1.00 94.88 311 GLN A O 1
ATOM 2414 N N . GLY A 1 312 ? 11.972 3.752 16.839 1.00 92.88 312 GLY A N 1
ATOM 2415 C CA . GLY A 1 312 ? 10.882 4.020 17.769 1.00 92.88 312 GLY A CA 1
ATOM 2416 C C . GLY A 1 312 ? 10.904 5.477 18.205 1.00 92.88 312 GLY A C 1
ATOM 2417 O O . GLY A 1 312 ? 11.965 6.098 18.190 1.00 92.88 312 GLY A O 1
ATOM 2418 N N . PHE A 1 313 ? 9.760 6.018 18.603 1.00 91.75 313 PHE A N 1
ATOM 2419 C CA . PHE A 1 313 ? 9.657 7.363 19.166 1.00 91.75 313 PHE A CA 1
ATOM 2420 C C . PHE A 1 313 ? 8.896 7.318 20.479 1.00 91.75 313 PHE A C 1
ATOM 2422 O O . PHE A 1 313 ? 7.927 6.566 20.594 1.00 91.75 313 PHE A O 1
ATOM 2429 N N . ASP A 1 314 ? 9.340 8.118 21.442 1.00 89.19 314 ASP A N 1
ATOM 2430 C CA . ASP A 1 314 ? 8.601 8.362 22.679 1.00 89.19 314 ASP A CA 1
ATOM 2431 C C . ASP A 1 314 ? 7.489 9.412 22.494 1.00 89.19 314 ASP A C 1
ATOM 2433 O O . ASP A 1 314 ? 7.322 9.999 21.421 1.00 89.19 314 ASP A O 1
ATOM 2437 N N . ASP A 1 315 ? 6.735 9.665 23.565 1.00 85.75 315 ASP A N 1
ATOM 2438 C CA . ASP A 1 315 ? 5.650 10.657 23.596 1.00 85.75 315 ASP A CA 1
ATOM 2439 C C . ASP A 1 315 ? 6.122 12.107 23.376 1.00 85.75 315 ASP A C 1
ATOM 2441 O O . ASP A 1 315 ? 5.323 12.980 23.033 1.00 85.75 315 ASP A O 1
ATOM 2445 N N . GLU A 1 316 ? 7.417 12.380 23.551 1.00 86.25 316 GLU A N 1
ATOM 2446 C CA . GLU A 1 316 ? 8.041 13.678 23.277 1.00 86.25 316 GLU A CA 1
ATOM 2447 C C . GLU A 1 316 ? 8.566 13.781 21.831 1.00 86.25 316 GLU A C 1
ATOM 2449 O O . GLU A 1 316 ? 9.160 14.794 21.451 1.00 86.25 316 GLU A O 1
ATOM 2454 N N . ALA A 1 317 ? 8.308 12.759 21.005 1.00 84.88 317 ALA A N 1
ATOM 2455 C CA . ALA A 1 317 ? 8.800 12.601 19.641 1.00 84.88 317 ALA A CA 1
ATOM 2456 C C . ALA A 1 317 ? 10.336 12.524 19.527 1.00 84.88 317 ALA A C 1
ATOM 2458 O O . ALA A 1 317 ? 10.901 12.793 18.459 1.00 84.88 317 ALA A O 1
ATOM 2459 N N . ASN A 1 318 ? 11.029 12.115 20.593 1.00 86.38 318 ASN A N 1
ATOM 2460 C CA . ASN A 1 318 ? 12.442 11.767 20.518 1.00 86.38 318 ASN A CA 1
ATOM 2461 C C . ASN A 1 318 ? 12.580 10.417 19.803 1.00 86.38 318 ASN A C 1
ATOM 2463 O O . ASN A 1 318 ? 11.995 9.419 20.216 1.00 86.38 318 ASN A O 1
ATOM 2467 N N . GLY A 1 319 ? 13.344 10.387 18.710 1.00 88.12 319 GLY A N 1
ATOM 2468 C CA . GLY A 1 319 ? 13.549 9.183 17.906 1.00 88.12 319 GLY A CA 1
ATOM 2469 C C . GLY A 1 319 ? 14.750 8.353 18.357 1.00 88.12 319 GLY A C 1
ATOM 2470 O O . GLY A 1 319 ? 15.839 8.886 18.572 1.00 88.12 319 GLY A O 1
ATOM 2471 N N . PHE A 1 320 ? 14.572 7.036 18.401 1.00 88.25 320 PHE A N 1
ATOM 2472 C CA . PHE A 1 320 ? 15.578 6.043 18.764 1.00 88.25 320 PHE A CA 1
ATOM 2473 C C . PHE A 1 320 ? 15.777 5.067 17.603 1.00 88.25 320 PHE A C 1
ATOM 2475 O O . PHE A 1 320 ? 14.825 4.435 17.146 1.00 88.25 320 PHE A O 1
ATOM 2482 N N . ASP A 1 321 ? 17.010 4.929 17.113 1.00 90.19 321 ASP A N 1
ATOM 2483 C CA . ASP A 1 321 ? 17.342 3.934 16.088 1.00 90.19 321 ASP A CA 1
ATOM 2484 C C . ASP A 1 321 ? 17.318 2.531 16.713 1.00 90.19 321 ASP A C 1
ATOM 2486 O O . ASP A 1 321 ? 18.173 2.204 17.532 1.00 90.19 321 ASP A O 1
ATOM 2490 N N . LEU A 1 322 ? 16.343 1.705 16.322 1.00 90.50 322 LEU A N 1
ATOM 2491 C CA . LEU A 1 322 ? 16.151 0.349 16.846 1.00 90.50 322 LEU A CA 1
ATOM 2492 C C . LEU A 1 322 ? 16.881 -0.692 16.002 1.00 90.50 322 LEU A C 1
ATOM 2494 O O . LEU A 1 322 ? 17.555 -1.574 16.532 1.00 90.50 322 LEU A O 1
ATOM 2498 N N . TYR A 1 323 ? 16.781 -0.574 14.679 1.00 93.44 323 TYR A N 1
ATOM 2499 C CA . TYR A 1 323 ? 17.466 -1.457 13.746 1.00 93.44 323 TYR A CA 1
ATOM 2500 C C . TYR A 1 323 ? 17.877 -0.714 12.484 1.00 93.44 323 TYR A C 1
ATOM 2502 O O . TYR A 1 323 ? 17.160 0.141 11.966 1.00 93.44 323 TYR A O 1
ATOM 2510 N N . TYR A 1 324 ? 19.037 -1.070 11.960 1.00 95.56 324 TYR A N 1
ATOM 2511 C CA . TYR A 1 324 ? 19.521 -0.600 10.681 1.00 95.56 324 TYR A CA 1
ATOM 2512 C C . TYR A 1 324 ? 20.251 -1.733 9.981 1.00 95.56 324 TYR A C 1
ATOM 2514 O O . TYR A 1 324 ? 21.103 -2.382 10.585 1.00 95.56 324 TYR A O 1
ATOM 2522 N N . ARG A 1 325 ? 19.985 -1.923 8.692 1.00 96.56 325 ARG A N 1
ATOM 2523 C CA . ARG A 1 325 ? 20.795 -2.799 7.856 1.00 96.56 325 ARG A CA 1
ATOM 2524 C C . ARG A 1 325 ? 20.935 -2.246 6.452 1.00 96.56 325 ARG A C 1
ATOM 2526 O O . ARG A 1 325 ? 19.963 -1.790 5.858 1.00 96.56 325 ARG A O 1
ATOM 2533 N N . LYS A 1 326 ? 22.142 -2.323 5.907 1.00 97.81 326 LYS A N 1
ATOM 2534 C CA . LYS A 1 326 ? 22.440 -1.979 4.522 1.00 97.81 326 LYS A CA 1
ATOM 2535 C C . LYS A 1 326 ? 23.183 -3.129 3.862 1.00 97.81 326 LYS A C 1
ATOM 2537 O O . LYS A 1 326 ? 24.282 -3.473 4.286 1.00 97.81 326 LYS A O 1
ATOM 2542 N N . VAL A 1 327 ? 22.593 -3.693 2.814 1.00 97.81 327 VAL A N 1
ATOM 2543 C CA . VAL A 1 327 ? 23.154 -4.826 2.069 1.00 97.81 327 VAL A CA 1
ATOM 2544 C C . VAL A 1 327 ? 23.357 -4.423 0.615 1.00 97.81 327 VAL A C 1
ATOM 2546 O O . VAL A 1 327 ? 22.438 -3.893 -0.005 1.00 97.81 327 VAL A O 1
ATOM 2549 N N . LEU A 1 328 ? 24.538 -4.700 0.064 1.00 97.62 328 LEU A N 1
ATOM 2550 C CA . LEU A 1 328 ? 24.831 -4.603 -1.366 1.00 97.62 328 LEU A CA 1
ATOM 2551 C C . LEU A 1 328 ? 25.125 -5.997 -1.904 1.00 97.62 328 LEU A C 1
ATOM 2553 O O . LEU A 1 328 ? 25.929 -6.743 -1.342 1.00 97.62 328 LEU A O 1
ATOM 2557 N N . ALA A 1 329 ? 24.503 -6.325 -3.024 1.00 96.38 329 ALA A N 1
ATOM 2558 C CA . ALA A 1 329 ? 24.747 -7.541 -3.762 1.00 96.38 329 ALA A CA 1
ATOM 2559 C C . ALA A 1 329 ? 25.151 -7.237 -5.197 1.00 96.38 329 ALA A C 1
ATOM 2561 O O . ALA A 1 329 ? 24.533 -6.405 -5.855 1.00 96.38 329 ALA A O 1
ATOM 2562 N N . GLN A 1 330 ? 26.152 -7.957 -5.692 1.00 94.88 330 GLN A N 1
ATOM 2563 C CA . GLN A 1 330 ? 26.663 -7.862 -7.052 1.00 94.88 330 GLN A CA 1
ATOM 2564 C C . GLN A 1 330 ? 26.814 -9.267 -7.634 1.00 94.88 330 GLN A C 1
ATOM 2566 O O . GLN A 1 330 ? 27.507 -10.122 -7.086 1.00 94.88 330 GLN A O 1
ATOM 2571 N N . ASN A 1 331 ? 26.154 -9.511 -8.764 1.00 90.00 331 ASN A N 1
ATOM 2572 C CA . ASN A 1 331 ? 26.207 -10.755 -9.533 1.00 90.00 331 ASN A 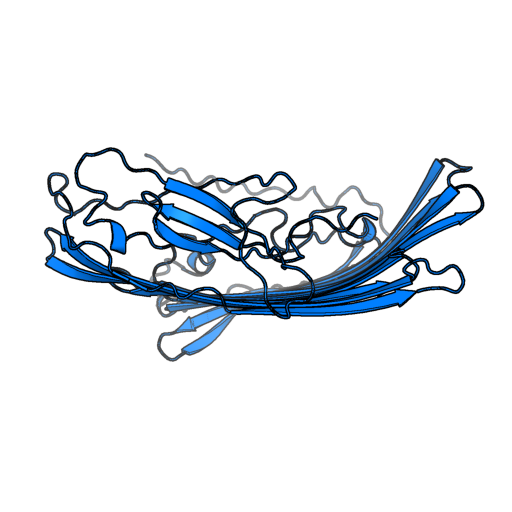CA 1
ATOM 2573 C C . ASN A 1 331 ? 25.950 -12.025 -8.704 1.00 90.00 331 ASN A C 1
ATOM 2575 O O . ASN A 1 331 ? 26.562 -13.064 -8.940 1.00 90.00 331 ASN A O 1
ATOM 2579 N N . GLY A 1 332 ? 25.006 -11.946 -7.761 1.00 87.31 332 GLY A N 1
ATOM 2580 C CA . GLY A 1 332 ? 24.605 -13.069 -6.910 1.00 87.31 332 GLY A CA 1
ATOM 2581 C C . GLY A 1 332 ? 25.414 -13.229 -5.621 1.00 87.31 332 GLY A C 1
ATOM 2582 O O . GLY A 1 332 ? 25.117 -14.137 -4.847 1.00 87.31 332 GLY A O 1
ATOM 2583 N N . THR A 1 333 ? 26.373 -12.342 -5.352 1.00 92.75 333 THR A N 1
ATOM 2584 C CA . THR A 1 333 ? 27.190 -12.353 -4.131 1.00 92.75 333 THR A CA 1
ATOM 2585 C C . THR A 1 333 ? 26.937 -11.092 -3.314 1.00 92.75 333 THR A C 1
ATOM 2587 O O . THR A 1 333 ? 26.826 -10.009 -3.880 1.00 92.75 333 THR A O 1
ATOM 2590 N N . ILE A 1 334 ? 26.853 -11.217 -1.987 1.00 95.56 334 ILE A N 1
ATOM 2591 C CA . ILE A 1 334 ? 26.824 -10.058 -1.083 1.00 95.56 334 ILE A CA 1
ATOM 2592 C C . ILE A 1 334 ? 28.231 -9.457 -1.034 1.00 95.56 334 ILE A C 1
ATOM 2594 O O . ILE A 1 334 ? 29.173 -10.163 -0.688 1.00 95.56 334 ILE A O 1
ATOM 2598 N N . SER A 1 335 ? 28.371 -8.180 -1.386 1.00 95.25 335 SER A N 1
ATOM 2599 C CA . SER A 1 335 ? 29.637 -7.437 -1.336 1.00 95.25 335 SER A CA 1
ATOM 2600 C C . SER A 1 335 ? 29.729 -6.484 -0.140 1.00 95.25 335 SER A C 1
ATOM 2602 O O . SER A 1 335 ? 30.833 -6.108 0.245 1.00 95.25 335 SER A O 1
ATOM 2604 N N . LEU A 1 336 ? 28.591 -6.120 0.464 1.00 95.19 336 LEU A N 1
ATOM 2605 C CA . LEU A 1 336 ? 28.499 -5.322 1.690 1.00 95.19 336 LEU A CA 1
ATOM 2606 C C . LEU A 1 336 ? 27.312 -5.797 2.526 1.00 95.19 336 LEU A C 1
ATOM 2608 O O . LEU A 1 336 ? 26.230 -6.009 1.982 1.00 95.19 336 LEU A O 1
ATOM 2612 N N . ASP A 1 337 ? 27.498 -5.888 3.837 1.00 95.88 337 ASP A N 1
ATOM 2613 C CA . ASP A 1 337 ? 26.429 -6.129 4.805 1.00 95.88 337 ASP A CA 1
ATOM 2614 C C . ASP A 1 337 ? 26.757 -5.376 6.097 1.00 95.88 337 ASP A C 1
ATOM 2616 O O . ASP A 1 337 ? 27.634 -5.787 6.848 1.00 95.88 337 ASP A O 1
ATOM 2620 N N . MET A 1 338 ? 26.117 -4.229 6.318 1.00 95.31 338 MET A N 1
ATOM 2621 C CA . MET A 1 338 ? 26.281 -3.424 7.529 1.00 95.31 338 MET A CA 1
ATOM 2622 C C . MET A 1 338 ? 25.020 -3.526 8.368 1.00 95.31 338 MET A C 1
ATOM 2624 O O . MET A 1 338 ? 23.940 -3.250 7.857 1.00 95.31 338 MET A O 1
ATOM 2628 N N . GLU A 1 339 ? 25.147 -3.836 9.653 1.00 94.38 339 GLU A N 1
ATOM 2629 C CA . GLU A 1 339 ? 24.022 -4.010 10.573 1.00 94.38 339 GLU A CA 1
ATOM 2630 C C . GLU A 1 339 ? 24.263 -3.235 11.876 1.00 94.38 339 GLU A C 1
ATOM 2632 O O . GLU A 1 339 ? 25.378 -3.202 12.396 1.00 94.38 339 GLU A O 1
ATOM 2637 N N . ARG A 1 340 ? 23.214 -2.596 12.405 1.00 89.19 340 ARG A N 1
ATOM 2638 C CA . ARG A 1 340 ? 23.190 -1.986 13.740 1.00 89.19 340 ARG A CA 1
ATOM 2639 C C . ARG A 1 340 ? 21.869 -2.321 14.425 1.00 89.19 340 ARG A C 1
ATOM 2641 O O . ARG A 1 340 ? 20.815 -2.255 13.799 1.00 89.19 340 ARG A O 1
ATOM 2648 N N . LEU A 1 341 ? 21.935 -2.622 15.714 1.00 87.38 341 LEU A N 1
ATOM 2649 C CA . LEU A 1 341 ? 20.795 -2.936 16.572 1.00 87.38 341 LEU A CA 1
ATOM 2650 C C . LEU A 1 341 ? 20.912 -2.093 17.848 1.00 87.38 341 LEU A C 1
ATOM 2652 O O . LEU A 1 341 ? 22.026 -1.924 18.349 1.00 87.38 341 LEU A O 1
ATOM 2656 N N . ALA A 1 342 ? 19.794 -1.570 18.356 1.00 79.69 342 ALA A N 1
ATOM 2657 C CA . ALA A 1 342 ? 19.753 -0.916 19.663 1.00 79.69 342 ALA A CA 1
ATOM 2658 C C . ALA A 1 342 ? 20.247 -1.867 20.770 1.00 79.69 342 ALA A C 1
ATOM 2660 O O . ALA A 1 342 ? 20.032 -3.075 20.696 1.00 79.69 342 ALA A O 1
ATOM 2661 N N . ASP A 1 343 ? 20.950 -1.314 21.762 1.00 55.28 343 ASP A N 1
ATOM 2662 C CA . ASP A 1 343 ? 21.853 -1.995 22.701 1.00 55.28 343 ASP A CA 1
ATOM 2663 C C . ASP A 1 343 ? 21.344 -3.313 23.318 1.00 55.28 343 ASP A C 1
ATOM 2665 O O . ASP A 1 343 ? 20.881 -3.359 24.453 1.00 55.28 343 ASP A O 1
ATOM 2669 N N . HIS A 1 344 ? 21.613 -4.416 22.619 1.00 42.78 344 HIS A N 1
ATOM 2670 C CA . HIS A 1 344 ? 22.530 -5.466 23.066 1.00 42.78 344 HIS A CA 1
ATOM 2671 C C . HIS A 1 344 ? 23.345 -5.939 21.850 1.00 42.78 344 HIS A C 1
ATOM 2673 O O . HIS A 1 344 ? 22.849 -6.649 20.983 1.00 42.78 344 HIS A O 1
ATOM 2679 N N . TYR A 1 345 ? 24.623 -5.547 21.821 1.00 37.31 345 TYR A N 1
ATOM 2680 C CA . TYR A 1 345 ? 25.639 -5.922 20.830 1.00 37.31 345 TYR A CA 1
ATOM 2681 C C . TYR A 1 345 ? 25.376 -5.430 19.400 1.00 37.31 345 TYR A C 1
ATOM 2683 O O . TYR A 1 345 ? 24.887 -6.158 18.539 1.00 37.31 345 TYR A O 1
ATOM 2691 N N . ALA A 1 346 ? 25.876 -4.229 19.101 1.00 35.03 346 ALA A N 1
ATOM 2692 C CA . ALA A 1 346 ? 26.327 -3.906 17.754 1.00 35.03 346 ALA A CA 1
ATOM 2693 C C . ALA A 1 346 ? 27.374 -4.947 17.317 1.00 35.03 346 ALA A C 1
ATOM 2695 O O . ALA A 1 346 ? 28.564 -4.828 17.617 1.00 35.03 346 ALA A O 1
ATOM 2696 N N . VAL 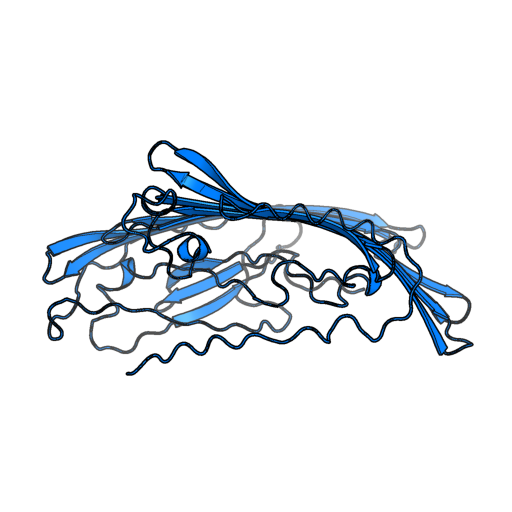A 1 347 ? 26.946 -5.998 16.618 1.00 32.06 347 VAL A N 1
ATOM 2697 C CA . VAL A 1 347 ? 27.869 -6.784 15.811 1.00 32.06 347 VAL A CA 1
ATOM 2698 C C . VAL A 1 347 ? 28.080 -5.978 14.538 1.00 32.06 347 VAL A C 1
ATOM 2700 O O . VAL A 1 347 ? 27.345 -6.129 13.571 1.00 32.06 347 VAL A O 1
ATOM 2703 N N . ASN A 1 348 ? 29.102 -5.120 14.533 1.00 34.28 348 ASN A N 1
ATOM 2704 C CA . ASN A 1 348 ? 29.688 -4.656 13.279 1.00 34.28 348 ASN A CA 1
ATOM 2705 C C . ASN A 1 348 ? 30.266 -5.897 12.586 1.00 34.28 348 ASN A C 1
ATOM 2707 O O . ASN A 1 348 ? 31.414 -6.286 12.802 1.00 34.28 348 ASN A O 1
ATOM 2711 N N . ARG A 1 349 ? 29.444 -6.585 11.796 1.00 37.50 349 ARG A N 1
ATOM 2712 C CA . ARG A 1 349 ? 29.929 -7.558 10.829 1.00 37.50 349 ARG A CA 1
ATOM 2713 C C . ARG A 1 349 ? 30.405 -6.778 9.613 1.00 37.50 349 ARG A C 1
ATOM 2715 O O . ARG A 1 349 ? 29.761 -6.806 8.580 1.00 37.50 349 ARG A O 1
ATOM 2722 N N . ASP A 1 350 ? 31.557 -6.121 9.724 1.00 36.41 350 ASP A N 1
ATOM 2723 C CA . ASP A 1 350 ? 32.303 -5.664 8.547 1.00 36.41 350 ASP A CA 1
ATOM 2724 C C . ASP A 1 350 ? 32.848 -6.903 7.812 1.00 36.41 350 ASP A C 1
ATOM 2726 O O . ASP A 1 350 ? 34.038 -7.215 7.863 1.00 36.41 350 ASP A O 1
ATOM 2730 N N . VAL A 1 351 ? 31.977 -7.687 7.172 1.00 40.06 351 VAL A N 1
ATOM 2731 C CA . VAL A 1 351 ? 32.425 -8.777 6.307 1.00 40.06 351 VAL A CA 1
ATOM 2732 C C . VAL A 1 351 ? 32.733 -8.166 4.949 1.00 40.06 351 VAL A C 1
ATOM 2734 O O . VAL A 1 351 ? 31.862 -8.024 4.096 1.00 40.06 351 VAL A O 1
ATOM 2737 N N . ASN A 1 352 ? 34.003 -7.821 4.733 1.00 35.47 352 ASN A N 1
ATOM 2738 C CA . ASN A 1 352 ? 34.540 -7.709 3.381 1.00 35.47 352 ASN A CA 1
ATOM 2739 C C . ASN A 1 352 ? 34.509 -9.111 2.760 1.00 35.47 352 ASN A C 1
ATOM 2741 O O . ASN A 1 352 ? 35.428 -9.904 2.962 1.00 35.47 352 ASN A O 1
ATOM 2745 N N . VAL A 1 353 ? 33.449 -9.444 2.021 1.00 41.72 353 VAL A N 1
ATOM 2746 C CA . VAL A 1 353 ? 33.401 -10.682 1.232 1.00 41.72 353 VAL A CA 1
ATOM 2747 C C . VAL A 1 353 ? 34.255 -10.475 -0.022 1.00 41.72 353 VAL A C 1
ATOM 2749 O O . VAL A 1 353 ? 33.767 -10.230 -1.119 1.00 41.72 353 VAL A O 1
ATOM 2752 N N . MET A 1 354 ? 35.569 -10.541 0.161 1.00 38.00 354 MET A N 1
ATOM 2753 C CA . MET A 1 354 ? 36.559 -10.671 -0.904 1.00 38.00 354 MET A CA 1
ATOM 2754 C C . MET A 1 354 ? 37.423 -11.888 -0.588 1.00 38.00 354 MET A C 1
ATOM 2756 O O . MET A 1 354 ? 38.610 -11.761 -0.322 1.00 38.00 354 MET A O 1
ATOM 2760 N N . GLU A 1 355 ? 36.832 -13.083 -0.614 1.00 32.47 355 GLU A N 1
ATOM 2761 C CA . GLU A 1 355 ? 37.623 -14.304 -0.747 1.00 32.47 355 GLU A CA 1
ATOM 2762 C C . GLU A 1 355 ? 36.890 -15.343 -1.598 1.00 32.47 355 GLU A C 1
ATOM 2764 O O . GLU A 1 355 ? 35.758 -15.748 -1.341 1.00 32.47 355 GLU A O 1
ATOM 2769 N N . ILE A 1 356 ? 37.563 -15.712 -2.685 1.00 43.88 356 ILE A N 1
ATOM 2770 C CA . ILE A 1 356 ? 37.162 -16.708 -3.669 1.00 43.88 356 ILE A CA 1
ATOM 2771 C C . ILE A 1 356 ? 37.246 -18.074 -2.979 1.00 43.88 356 ILE A C 1
ATOM 2773 O O . ILE A 1 356 ? 38.336 -18.603 -2.783 1.00 43.88 356 ILE A O 1
ATOM 2777 N N . GLY A 1 357 ? 36.100 -18.643 -2.612 1.00 31.67 357 GLY A N 1
ATOM 2778 C CA . GLY A 1 357 ? 36.001 -19.959 -1.985 1.00 31.67 357 GLY A CA 1
ATOM 2779 C C . GLY A 1 357 ? 34.647 -20.593 -2.279 1.00 31.67 357 GLY A C 1
ATOM 2780 O O . GLY A 1 357 ? 33.617 -19.931 -2.249 1.00 31.67 357 GLY A O 1
ATOM 2781 N N . THR A 1 358 ? 34.668 -21.865 -2.649 1.00 31.02 358 THR A N 1
ATOM 2782 C CA . THR A 1 358 ? 33.546 -22.654 -3.168 1.00 31.02 358 THR A CA 1
ATOM 2783 C C . THR A 1 358 ? 32.298 -22.631 -2.279 1.00 31.02 358 THR A C 1
ATOM 2785 O O . THR A 1 358 ? 32.361 -22.924 -1.087 1.00 31.02 358 THR A O 1
ATOM 2788 N N . TYR A 1 359 ? 31.157 -22.330 -2.903 1.00 36.56 359 TYR A N 1
ATOM 2789 C CA . TYR A 1 359 ? 29.810 -22.462 -2.353 1.00 36.56 359 TYR A CA 1
ATOM 2790 C C . TYR A 1 359 ? 29.524 -23.927 -1.997 1.00 36.56 359 TYR A C 1
ATOM 2792 O O . TYR A 1 359 ? 29.205 -24.685 -2.902 1.00 36.56 359 TYR A O 1
ATOM 2800 N N . ASP A 1 360 ? 29.660 -24.319 -0.726 1.00 32.31 360 ASP A N 1
ATOM 2801 C CA . ASP A 1 360 ? 28.923 -25.472 -0.160 1.00 32.31 360 ASP A CA 1
ATOM 2802 C C . ASP A 1 360 ? 28.929 -25.590 1.385 1.00 32.31 360 ASP A C 1
ATOM 2804 O O . ASP A 1 360 ? 28.253 -26.465 1.916 1.00 32.31 360 ASP A O 1
ATOM 2808 N N . GLU A 1 361 ? 29.581 -24.706 2.161 1.00 31.61 361 GLU A N 1
ATOM 2809 C CA . GLU A 1 361 ? 29.687 -24.913 3.631 1.00 31.61 361 GLU A CA 1
ATOM 2810 C C . GLU A 1 361 ? 29.105 -23.808 4.544 1.00 31.61 361 GLU A C 1
ATOM 2812 O O . GLU A 1 361 ? 29.149 -23.937 5.765 1.00 31.61 361 GLU A O 1
ATOM 2817 N N . LEU A 1 362 ? 28.455 -22.760 4.019 1.00 35.97 362 LEU A N 1
ATOM 2818 C CA . LEU A 1 362 ? 27.919 -21.662 4.856 1.00 35.97 362 LEU A CA 1
ATOM 2819 C C . LEU A 1 362 ? 26.544 -21.919 5.515 1.00 35.97 362 LEU A C 1
ATOM 2821 O O . LEU A 1 362 ? 26.038 -21.048 6.219 1.00 35.97 362 LEU A O 1
ATOM 2825 N N . PHE A 1 363 ? 25.960 -23.115 5.367 1.00 38.22 363 PHE A N 1
ATOM 2826 C CA . PHE A 1 363 ? 24.705 -23.504 6.043 1.00 38.22 363 PHE A CA 1
ATOM 2827 C C . PHE A 1 363 ? 24.868 -24.582 7.133 1.00 38.22 363 PHE A C 1
ATOM 2829 O O . PHE A 1 363 ? 23.873 -25.107 7.626 1.00 38.22 363 PHE A O 1
ATOM 2836 N N . ALA A 1 364 ? 26.094 -24.892 7.569 1.00 32.34 364 ALA A N 1
ATOM 2837 C CA . ALA A 1 364 ? 26.355 -25.887 8.616 1.00 32.34 364 ALA A CA 1
ATOM 2838 C C . ALA A 1 364 ? 26.814 -25.252 9.947 1.00 32.34 364 ALA A C 1
ATOM 2840 O O . ALA A 1 364 ? 27.847 -25.612 10.504 1.00 32.34 364 ALA A O 1
ATOM 2841 N N . GLY A 1 365 ? 26.042 -24.302 10.477 1.00 31.72 365 GLY A N 1
ATOM 2842 C CA . GLY A 1 365 ? 26.129 -23.888 11.884 1.00 31.72 365 GLY A CA 1
ATOM 2843 C C . GLY A 1 365 ? 24.997 -24.537 12.692 1.00 31.72 365 GLY A C 1
ATOM 2844 O O . GLY A 1 365 ? 23.894 -24.669 12.159 1.00 31.72 365 GLY A O 1
ATOM 2845 N N . PRO A 1 366 ? 25.211 -24.972 13.949 1.00 26.41 366 PRO A N 1
ATOM 2846 C CA . PRO A 1 366 ? 24.170 -25.648 14.712 1.00 26.41 366 PRO A CA 1
ATOM 2847 C C . PRO A 1 366 ? 22.994 -24.698 14.968 1.00 26.41 366 PRO A C 1
ATOM 2849 O O . PRO A 1 366 ? 23.127 -23.685 15.651 1.00 26.41 366 PRO A O 1
ATOM 2852 N N . VAL A 1 367 ? 21.826 -25.060 14.437 1.00 30.42 367 VAL A N 1
ATOM 2853 C CA . VAL A 1 367 ? 20.535 -24.447 14.763 1.00 30.42 367 VAL A CA 1
ATOM 2854 C C . VAL A 1 367 ? 20.267 -24.686 16.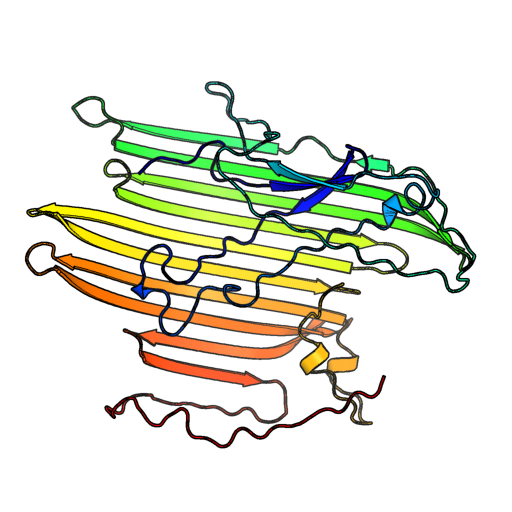252 1.00 30.42 367 VAL A C 1
ATOM 2856 O O . VAL A 1 367 ? 19.935 -25.800 16.661 1.00 30.42 367 VAL A O 1
ATOM 2859 N N . GLN A 1 368 ? 20.425 -23.659 17.090 1.00 27.25 368 GLN A N 1
ATOM 2860 C CA . GLN A 1 368 ? 19.939 -23.716 18.467 1.00 27.25 368 GLN A CA 1
ATOM 2861 C C . GLN A 1 368 ? 18.415 -23.561 18.466 1.00 27.25 368 GLN A C 1
ATOM 2863 O O . GLN A 1 368 ? 17.876 -22.460 18.407 1.00 27.25 368 GLN A O 1
ATOM 2868 N N . TYR A 1 369 ? 17.711 -24.689 18.542 1.00 25.17 369 TYR A N 1
ATOM 2869 C CA . TYR A 1 369 ? 16.270 -24.721 18.765 1.00 25.17 369 TYR A CA 1
ATOM 2870 C C . TYR A 1 369 ? 15.940 -24.239 20.184 1.00 25.17 369 TYR A C 1
ATOM 2872 O O . TYR A 1 369 ? 16.020 -25.016 21.136 1.00 25.17 369 TYR A O 1
ATOM 2880 N N . HIS A 1 370 ? 15.489 -22.995 20.333 1.00 28.56 370 HIS A N 1
ATOM 2881 C CA . HIS A 1 370 ? 14.732 -22.594 21.517 1.00 28.56 370 HIS A CA 1
ATOM 2882 C C . HIS A 1 370 ? 13.264 -22.978 21.295 1.00 28.56 370 HIS A C 1
ATOM 2884 O O . HIS A 1 370 ? 12.515 -22.303 20.596 1.00 28.56 370 HIS A O 1
ATOM 2890 N N . ARG A 1 371 ? 12.857 -24.129 21.845 1.00 24.19 371 ARG A N 1
ATOM 2891 C CA . ARG A 1 371 ? 11.448 -24.544 21.887 1.00 24.19 371 ARG A CA 1
ATOM 2892 C C . ARG A 1 371 ? 10.747 -23.800 23.022 1.00 24.19 371 ARG A C 1
ATOM 2894 O O . ARG A 1 371 ? 10.858 -24.207 24.176 1.00 24.19 371 ARG A O 1
ATOM 2901 N N . LEU A 1 372 ? 9.991 -22.758 22.690 1.00 23.47 372 LEU A N 1
ATOM 2902 C CA . LEU A 1 372 ? 8.967 -22.210 23.577 1.00 23.47 372 LEU A CA 1
ATOM 2903 C C . LEU A 1 372 ? 7.803 -23.209 23.655 1.00 23.47 372 LEU A C 1
ATOM 2905 O O . LEU A 1 372 ? 7.091 -23.444 22.681 1.00 23.47 372 LEU A O 1
ATOM 2909 N N . LYS A 1 373 ? 7.644 -23.849 24.818 1.00 22.55 373 LYS A N 1
ATOM 2910 C CA . LYS A 1 373 ? 6.413 -24.559 25.178 1.00 22.55 373 LYS A CA 1
ATOM 2911 C C . LYS A 1 373 ? 5.400 -23.512 25.629 1.00 22.55 373 LYS A C 1
ATOM 2913 O O . LYS A 1 373 ? 5.515 -23.004 26.737 1.00 22.55 373 LYS A O 1
ATOM 2918 N N . ILE A 1 374 ? 4.412 -23.235 24.792 1.00 27.16 374 ILE A N 1
ATOM 2919 C CA . ILE A 1 374 ? 3.186 -22.557 25.210 1.00 27.16 374 ILE A CA 1
ATOM 2920 C C . ILE A 1 374 ? 2.200 -23.675 25.558 1.00 27.16 374 ILE A C 1
ATOM 2922 O O . ILE A 1 374 ? 1.818 -24.460 24.688 1.00 27.16 374 ILE A O 1
ATOM 2926 N N . SER A 1 375 ? 1.881 -23.835 26.843 1.00 25.11 375 SER A N 1
ATOM 2927 C CA . SER A 1 375 ? 0.749 -24.661 27.272 1.00 25.11 375 SER A CA 1
ATOM 2928 C C . SER A 1 375 ? -0.531 -23.855 27.087 1.00 25.11 375 SER A C 1
ATOM 2930 O O . SER A 1 375 ? -0.578 -22.708 27.529 1.00 25.11 375 SER A O 1
ATOM 2932 N N . ALA A 1 376 ? -1.514 -24.464 26.423 1.00 34.31 376 ALA A N 1
ATOM 2933 C CA . ALA A 1 376 ? -2.878 -23.955 26.326 1.00 34.31 376 ALA A CA 1
ATOM 2934 C C . ALA A 1 376 ? -3.561 -23.864 27.696 1.00 34.31 376 ALA A C 1
ATOM 2936 O O . ALA A 1 376 ? -3.212 -24.694 28.575 1.00 34.31 376 ALA A O 1
#

Sequence (376 aa):
MTLNGFSPFREVQLLIDGKLAGVYWPFPVIFTGGVVPGLWRPIVGIDTYDLREHQIDITPWLGVISDGNSHTFEIRVAGIQQHQNDVTGKLTESVGDNWVVTGKIFVWLDSDSTAITTGTQPEINHPEPLIYISHSISQNSTGANETITYTVNVQRTLSITSTIETTSGSYQANWSQNLSTSNYGHYEAQGATQITNQTTNGVDESRGAFAYKTIYSYPMWTNTTSKVLGDGNYSLDAVVDRGLSIYIEGCSLYPTGIEAFLHDSGEESLSSSLSSTQLDTTQKGTAQYFSKNSTSSARSFGETEQEFKFQGFDDEANGFDLYYRKVLAQNGTISLDMERLADHYAVNRDVNVMEIGTYDELFAGPVQYHRLKISA

Radius of gyration: 24.88 Å; Cα contacts (8 Å, |Δi|>4): 870; chains: 1; bounding box: 67×42×77 Å

Mean predicted aligned error: 8.74 Å

Solvent-accessible surface area (backbone atoms only — not comparable to full-atom values): 20989 Å² total; per-residue (Å²): 127,81,84,71,64,38,55,98,54,60,40,37,33,38,22,50,73,87,38,85,64,42,74,46,72,74,76,87,69,47,50,77,56,48,101,39,60,23,43,37,34,74,55,61,37,71,52,62,90,57,72,82,79,86,88,69,65,61,69,26,46,41,26,68,67,53,74,83,67,92,83,48,80,44,83,42,47,22,19,36,46,68,56,90,94,49,54,38,51,41,78,35,88,54,57,79,64,93,78,94,82,86,86,85,86,86,86,82,79,58,95,51,86,83,65,70,47,33,45,39,76,57,49,74,51,63,67,82,60,51,40,43,42,50,73,49,77,44,58,45,99,86,69,47,69,29,31,40,39,38,39,44,34,41,36,43,52,39,37,31,35,16,41,37,35,49,96,96,45,74,48,58,24,33,29,35,38,45,36,40,36,42,38,36,39,38,28,32,77,60,53,32,31,39,37,38,42,34,37,40,37,38,38,41,38,36,40,48,99,61,42,26,36,38,40,39,40,39,41,36,37,37,40,38,37,52,43,81,45,82,85,69,18,38,39,36,42,36,39,40,42,35,38,43,36,40,36,41,34,61,67,61,95,60,87,84,63,61,70,82,58,55,58,97,51,103,56,93,40,83,42,80,55,43,53,31,38,40,40,41,36,40,41,37,30,38,23,37,37,42,37,40,52,92,72,78,44,72,52,64,37,16,32,30,39,38,42,39,40,33,30,36,19,31,87,85,67,54,76,42,72,44,37,36,38,38,38,32,20,49,69,60,38,65,56,38,49,48,48,44,45,50,93,73,70,63,60,75,48,83,53,75,62,81,73,98,71,82,93,82,67,94,82,77,66,87,82,81,80,81,79,81,82,81,81,132

Foldseek 3Di:
DDDFPQDPFKKKFKDKQNHTQDIDGDQPWAAQCRQHNQQPFVNTTPCNPPPDDDDGDPVLCQQPPLPPDDMDIDIFMWGWDDDPPDQFTATDRHGPDDDDDDDDDDDDAAPPNPDGKHWDDKDKDWPGKGWGKDKDFDADPVRHTFKMKMKIKIWIKIKIWIWIQGPVGIKIKMKIKTKIKIWIWMAGRNRQKIKIWMKIWMWIWIDIPWTKIKTKMKTKIKIKGWDQDPPRKIKIKMKIKIKIKMKMFTDDPDDPVLVVQDDPDPDPGPSVQFGMKIKMKIKIKIKMKIADPVVRDIDMWMKMKMWIWMWTAGPVRDIDTAKIWIWIDTRNRTQAIAIDGPPDDPPRPRPRPPDDDDPDPPPPDDDPDPDDDDDD

Secondary structure (DSSP, 8-state):
-PPPSS-S--EEEEEETTEEEEEE-------TTSS-GGGGSSSPPTTSSS-PPPP---GGGHHHH-SSS---EEEEEE-EE--TT-S--EE-S--SS-------------SSTT---EEPPPEEE-PPPEEEEEEEEEE-TTS-EEEEEEEEEEEEEEEEEEEEEETTEEEEEEEEEEEEEEEEEEEEGGGTEEEEEEEEEEEEEEESSS-EEEEEEEEEEEEEEEEEPGGG-EEEEEEEEEEEEEEEEE--SS--SGGGT----SS--TTTTEEEEEEEEEEEEEEEEEEEGGGTEEEEEEEEEEEEEEEEEETT--EEEEEEEEEEEETTEEEEEEEEESSS--------------TTSTT-S-----------